Protein 9IIS (pdb70)

Structure (mmCIF, N/CA/C/O backbone):
data_9IIS
#
_entry.id   9IIS
#
_cell.length_a   86.585
_cell.length_b   109.854
_cell.length_c   144.107
_cell.angle_alpha   90.000
_cell.angle_beta   90.000
_cell.angle_gamma   90.000
#
_symmetry.space_group_name_H-M   'I 2 2 2'
#
loop_
_entity.id
_entity.type
_entity.pdbx_description
1 polymer 'Ubiquitin-like protein SMT3,L-fucokinase/L-fucose-1-P guanylyltransferase'
2 non-polymer '4-(2-HYDROXYETHYL)-1-PIPERAZINE ETHANESULFONIC ACID'
3 non-polymer 'ACETATE ION'
4 water water
#
loop_
_atom_site.group_PDB
_atom_site.id
_atom_site.type_symbol
_atom_site.label_atom_id
_atom_site.label_alt_id
_atom_site.label_comp_id
_atom_site.label_asym_id
_atom_site.label_entity_id
_atom_site.label_seq_id
_atom_site.pdbx_PDB_ins_code
_atom_site.Cartn_x
_atom_site.Cartn_y
_atom_site.Cartn_z
_atom_site.occupancy
_atom_site.B_iso_or_equiv
_atom_site.auth_seq_id
_atom_site.auth_comp_id
_atom_site.auth_asym_id
_atom_site.auth_atom_id
_atom_site.pdbx_PDB_model_num
ATOM 1 N N . THR A 1 43 ? 14.71863 -12.10630 14.04545 1.000 101.24821 -78 THR A N 1
ATOM 2 C CA . THR A 1 43 ? 16.12851 -12.35421 13.76641 1.000 109.54556 -78 THR A CA 1
ATOM 3 C C . THR A 1 43 ? 16.99369 -11.20030 14.27007 1.000 104.47480 -78 THR A C 1
ATOM 4 O O . THR A 1 43 ? 16.93410 -10.08664 13.74589 1.000 96.14056 -78 THR A O 1
ATOM 8 N N . HIS A 1 44 ? 17.79451 -11.47284 15.29439 1.000 104.70276 -77 HIS A N 1
ATOM 9 C CA . HIS A 1 44 ? 18.50189 -10.43973 16.03458 1.000 99.48302 -77 HIS A CA 1
ATOM 10 C C . HIS A 1 44 ? 19.98396 -10.45965 15.68348 1.000 90.23423 -77 HIS A C 1
ATOM 11 O O . HIS A 1 44 ? 20.48433 -11.37127 15.01927 1.000 85.75245 -77 HIS A O 1
ATOM 18 N N . ILE A 1 45 ? 20.68672 -9.43214 16.15101 1.000 93.37127 -76 ILE A N 1
ATOM 19 C CA . ILE A 1 45 ? 22.09766 -9.23061 15.84991 1.000 85.32879 -76 ILE A CA 1
ATOM 20 C C . ILE A 1 45 ? 22.77351 -8.66842 17.09324 1.000 86.55476 -76 ILE A C 1
ATOM 21 O O . ILE A 1 45 ? 22.16947 -7.89502 17.84786 1.000 85.44741 -76 ILE A O 1
ATOM 26 N N . ASN A 1 46 ? 24.02473 -9.06973 17.31214 1.000 88.35469 -75 ASN A N 1
ATOM 27 C CA . ASN A 1 46 ? 24.83189 -8.55654 18.40720 1.000 87.42759 -75 ASN A CA 1
ATOM 28 C C . ASN A 1 46 ? 25.78754 -7.50300 17.86534 1.000 90.06729 -75 ASN A C 1
ATOM 29 O O . ASN A 1 46 ? 26.35527 -7.66610 16.78135 1.000 101.39423 -75 ASN A O 1
ATOM 34 N N . LEU A 1 47 ? 25.95943 -6.41991 18.61917 1.000 94.19926 -74 LEU A N 1
ATOM 35 C CA . LEU A 1 47 ? 26.79602 -5.30648 18.18977 1.000 86.09964 -74 LEU A CA 1
ATOM 36 C C . LEU A 1 47 ? 27.69626 -4.85370 19.32601 1.000 92.11297 -74 LEU A C 1
ATOM 37 O O . LEU A 1 47 ? 27.22878 -4.66184 20.45144 1.000 88.61016 -74 LEU A O 1
ATOM 42 N N . LYS A 1 48 ? 28.97916 -4.67605 19.02819 1.000 94.68400 -73 LYS A N 1
ATOM 43 C CA . LYS A 1 48 ? 29.87917 -4.00411 19.95089 1.000 97.55403 -73 LYS A CA 1
ATOM 44 C C . LYS A 1 48 ? 29.74010 -2.49784 19.80600 1.000 101.08319 -73 LYS A C 1
ATOM 45 O O . LYS A 1 48 ? 29.52313 -1.98308 18.70581 1.000 110.48880 -73 LYS A O 1
ATOM 51 N N . VAL A 1 49 ? 29.85345 -1.78966 20.92306 1.000 91.20351 -72 VAL A N 1
ATOM 52 C CA . VAL A 1 49 ? 30.15445 -0.36517 20.90274 1.000 101.30764 -72 VAL A CA 1
ATOM 53 C C . VAL A 1 49 ? 31.40848 -0.13582 21.73526 1.000 104.75265 -72 VAL A C 1
ATOM 54 O O . VAL A 1 49 ? 31.53236 -0.66245 22.85005 1.000 103.92771 -72 VAL A O 1
ATOM 58 N N . SER A 1 50 ? 32.35765 0.59358 21.15604 1.000 102.24143 -71 SER A N 1
ATOM 59 C CA . SER A 1 50 ? 33.64206 0.89878 21.76806 1.000 107.71842 -71 SER A CA 1
ATOM 60 C C . SER A 1 50 ? 33.72846 2.39535 22.02009 1.000 112.29882 -71 SER A C 1
ATOM 61 O 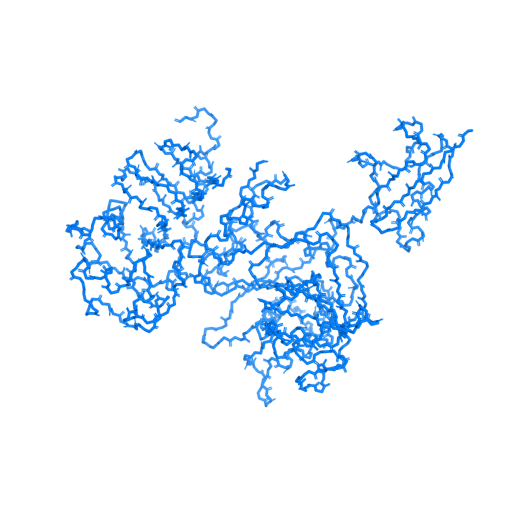O . SER A 1 50 ? 33.41431 3.19618 21.13270 1.000 115.07146 -71 SER A O 1
ATOM 64 N N . ASP A 1 51 ? 34.14581 2.76726 23.22632 1.000 116.05392 -70 ASP A N 1
ATOM 65 C CA . ASP A 1 51 ? 34.47827 4.15128 23.53013 1.000 113.18989 -70 ASP A CA 1
ATOM 66 C C . ASP A 1 51 ? 35.95500 4.45754 23.32848 1.000 111.14448 -70 ASP A C 1
ATOM 67 O O . ASP A 1 51 ? 36.34713 5.62736 23.40127 1.000 112.40808 -70 ASP A O 1
ATOM 72 N N . GLY A 1 52 ? 36.77427 3.43972 23.08339 1.000 105.51458 -69 GLY A N 1
ATOM 73 C CA . GLY A 1 52 ? 38.20135 3.62144 22.92671 1.000 109.06779 -69 GLY A CA 1
ATOM 74 C C . GLY A 1 52 ? 38.96431 2.64491 23.79379 1.000 117.58105 -69 GLY A C 1
ATOM 75 O O . GLY A 1 52 ? 40.07576 2.22779 23.45463 1.000 108.06375 -69 GLY A O 1
ATOM 76 N N . SER A 1 53 ? 38.36809 2.27408 24.92645 1.000 126.37371 -68 SER A N 1
ATOM 77 C CA . SER A 1 53 ? 38.98338 1.35271 25.87219 1.000 134.19435 -68 SER A CA 1
ATOM 78 C C . SER A 1 53 ? 38.29887 -0.00842 25.87665 1.000 130.53609 -68 SER A C 1
ATOM 79 O O . SER A 1 53 ? 38.92831 -1.01890 25.55065 1.000 137.67939 -68 SER A O 1
ATOM 82 N N . SER A 1 54 ? 37.02048 -0.06202 26.23840 1.000 116.82664 -67 SER A N 1
ATOM 83 C CA . SER A 1 54 ? 36.27769 -1.30878 26.33002 1.000 108.38615 -67 SER A CA 1
ATOM 84 C C . SER A 1 54 ? 35.22121 -1.39028 25.23547 1.000 98.92206 -67 SER A C 1
ATOM 85 O O . SER A 1 54 ? 34.83217 -0.38485 24.63510 1.000 96.11550 -67 SER A O 1
ATOM 88 N N . GLU A 1 55 ? 34.76306 -2.61446 24.98389 1.000 86.81568 -66 GLU A N 1
ATOM 89 C CA . GLU A 1 55 ? 33.71108 -2.89509 24.01646 1.000 93.46568 -66 GLU A CA 1
ATOM 90 C C . GLU A 1 55 ? 32.56025 -3.57451 24.74353 1.000 96.53462 -66 GLU A C 1
ATOM 91 O O . GLU A 1 55 ? 32.78026 -4.52166 25.50563 1.000 100.53226 -66 GLU A O 1
ATOM 97 N N . ILE A 1 56 ? 31.33833 -3.09979 24.50902 1.000 97.41098 -65 ILE A N 1
ATOM 98 C CA . ILE A 1 56 ? 30.15984 -3.63261 25.18709 1.000 86.74696 -65 ILE A CA 1
ATOM 99 C C . ILE A 1 56 ? 29.12294 -4.06663 24.15601 1.000 89.67694 -65 ILE A C 1
ATOM 100 O O . ILE A 1 56 ? 28.88370 -3.36641 23.16557 1.000 88.98967 -65 ILE A O 1
ATOM 105 N N . PHE A 1 57 ? 28.52117 -5.23555 24.38964 1.000 84.48422 -64 PHE A N 1
ATOM 106 C CA . PHE A 1 57 ? 27.65855 -5.91433 23.43029 1.000 92.21387 -64 PHE A CA 1
ATOM 107 C C . PHE A 1 57 ? 26.18891 -5.60051 23.68503 1.000 98.84786 -64 PHE A C 1
ATOM 108 O O . PHE A 1 57 ? 25.73299 -5.58091 24.83272 1.000 99.28581 -64 PHE A O 1
ATOM 116 N N . PHE A 1 58 ? 25.45400 -5.36136 22.60077 1.000 90.37099 -63 PHE A N 1
ATOM 117 C CA . PHE A 1 58 ? 24.00791 -5.17944 22.62456 1.000 90.12637 -63 PHE A CA 1
ATOM 118 C C . PHE A 1 58 ? 23.36360 -6.16440 21.66027 1.000 88.99011 -63 PHE A C 1
ATOM 119 O O . PHE A 1 58 ? 23.76535 -6.24497 20.49521 1.000 81.81130 -63 PHE A O 1
ATOM 127 N N . LYS A 1 59 ? 22.37386 -6.91098 22.14222 1.000 93.09167 -62 LYS A N 1
ATOM 128 C CA . LYS A 1 59 ? 21.48431 -7.66913 21.27171 1.000 97.84132 -62 LYS A CA 1
ATOM 129 C C . LYS A 1 59 ? 20.33448 -6.76356 20.84955 1.000 99.58628 -62 LYS A C 1
ATOM 130 O O . LYS A 1 59 ? 19.67181 -6.16907 21.70605 1.000 105.02070 -62 LYS A O 1
ATOM 136 N N . ILE A 1 60 ? 20.08016 -6.67429 19.54022 1.000 98.12480 -61 ILE A N 1
ATOM 137 C CA . ILE A 1 60 ? 18.96523 -5.87288 19.03799 1.000 100.76043 -61 ILE A CA 1
ATOM 138 C C . ILE A 1 60 ? 18.43451 -6.47615 17.74533 1.000 107.09675 -61 ILE A C 1
ATOM 139 O O . ILE A 1 60 ? 19.16101 -7.13322 16.99566 1.000 97.38045 -61 ILE A O 1
ATOM 144 N N . LYS A 1 61 ? 17.14966 -6.23607 17.48884 1.000 109.48037 -60 LYS A N 1
ATOM 145 C CA . LYS A 1 61 ? 16.50775 -6.68432 16.26164 1.000 109.27250 -60 LYS A CA 1
ATOM 146 C C . LYS A 1 61 ? 16.93886 -5.80568 15.09340 1.000 114.13399 -60 LYS A C 1
ATOM 147 O O . LYS A 1 61 ? 17.11344 -4.59264 15.24195 1.000 121.12006 -60 LYS A O 1
ATOM 153 N N . LYS A 1 62 ? 17.11258 -6.42770 13.92397 1.000 112.36432 -59 LYS A N 1
ATOM 154 C CA . LYS A 1 62 ? 17.65902 -5.72774 12.76533 1.000 112.29154 -59 LYS A CA 1
ATOM 155 C C . LYS A 1 62 ? 16.76798 -4.59304 12.27429 1.000 117.74727 -59 LYS A C 1
ATOM 156 O O . LYS A 1 62 ? 17.23533 -3.76061 11.48878 1.000 117.46058 -59 LYS A O 1
ATOM 162 N N . THR A 1 63 ? 15.50942 -4.53474 12.70829 1.000 123.25981 -58 THR A N 1
ATOM 163 C CA . THR A 1 63 ? 14.59674 -3.47032 12.31244 1.000 128.30968 -58 THR A CA 1
ATOM 164 C C . THR A 1 63 ? 14.24729 -2.54807 13.47309 1.000 131.28387 -58 THR A C 1
ATOM 165 O O . THR A 1 63 ? 13.33415 -1.72483 13.34767 1.000 138.45605 -58 THR A O 1
ATOM 169 N N . THR A 1 64 ? 14.94891 -2.66881 14.59902 1.000 124.42477 -57 THR A N 1
ATOM 170 C CA . THR A 1 64 ? 14.75861 -1.78136 15.74093 1.000 123.29414 -57 THR A CA 1
ATOM 171 C C . THR A 1 64 ? 15.65427 -0.55736 15.59322 1.000 124.30285 -57 THR A C 1
ATOM 172 O O . THR A 1 64 ? 16.84404 -0.70478 15.29159 1.000 123.68408 -57 THR A O 1
ATOM 176 N N . PRO A 1 65 ? 15.12794 0.65218 15.78050 1.000 121.14175 -56 PRO A N 1
ATOM 177 C CA . PRO A 1 65 ? 15.98849 1.83926 15.75273 1.000 122.01331 -56 PRO A CA 1
ATOM 178 C C . PRO A 1 65 ? 17.08358 1.76414 16.80544 1.000 119.32383 -56 PRO A C 1
ATOM 179 O O . PRO A 1 65 ? 16.89215 1.23030 17.90027 1.000 124.10961 -56 PRO A O 1
ATOM 183 N N . LEU A 1 66 ? 18.24874 2.31049 16.45769 1.000 110.26045 -55 LEU A N 1
ATOM 184 C CA . LEU A 1 66 ? 19.38426 2.30344 17.37152 1.000 109.02612 -55 LEU A CA 1
ATOM 185 C C . LEU A 1 66 ? 19.20318 3.25985 18.54082 1.000 111.24519 -55 LEU A C 1
ATOM 186 O O . LEU A 1 66 ? 20.08082 3.31366 19.40970 1.000 115.71192 -55 LEU A O 1
ATOM 191 N N . ARG A 1 67 ? 18.10244 4.01681 18.56580 1.000 108.85236 -54 ARG A N 1
ATOM 192 C CA . ARG A 1 67 ? 17.84281 4.95628 19.65226 1.000 115.52836 -54 ARG A CA 1
ATOM 193 C C . ARG A 1 67 ? 17.94579 4.27265 21.01079 1.000 109.31192 -54 ARG A C 1
ATOM 194 O O . ARG A 1 67 ? 18.56292 4.80177 21.94159 1.000 106.64399 -54 ARG A O 1
ATOM 202 N N . ARG A 1 68 ? 17.33890 3.09018 21.13893 1.000 103.59826 -53 ARG A N 1
ATOM 203 C CA . ARG A 1 68 ? 17.42316 2.33308 22.38414 1.000 104.31674 -53 ARG A CA 1
ATOM 204 C C . ARG A 1 68 ? 18.87101 2.01027 22.73643 1.000 114.36880 -53 ARG A C 1
ATOM 205 O O . ARG A 1 68 ? 19.29983 2.19485 23.88141 1.000 119.28466 -53 ARG A O 1
ATOM 213 N N . LEU A 1 69 ? 19.64033 1.52660 21.75722 1.000 110.72102 -52 LEU A N 1
ATOM 214 C CA . LEU A 1 69 ? 21.02316 1.12987 22.01105 1.000 108.93345 -52 LEU A CA 1
ATOM 215 C C . LEU A 1 69 ? 21.86099 2.32338 22.45104 1.000 107.14841 -52 LEU A C 1
ATOM 216 O O . LEU A 1 69 ? 22.61284 2.24611 23.43107 1.000 109.94716 -52 LEU A O 1
ATOM 221 N N . MET A 1 70 ? 21.76268 3.43053 21.71421 1.000 111.64291 -51 MET A N 1
ATOM 222 C CA . MET A 1 70 ? 22.53934 4.61911 22.04514 1.000 116.67950 -51 MET A CA 1
ATOM 223 C C . MET A 1 70 ? 22.13437 5.18128 23.40274 1.000 120.17296 -51 MET A C 1
ATOM 224 O O . MET A 1 70 ? 22.99210 5.60025 24.19057 1.000 120.84864 -51 MET A O 1
ATOM 229 N N . GLU A 1 71 ? 20.82935 5.19830 23.69286 1.000 120.75615 -50 GLU A N 1
ATOM 230 C CA . GLU A 1 71 ? 20.36108 5.63872 25.00320 1.000 121.33484 -50 GLU A CA 1
ATOM 231 C C . GLU A 1 71 ? 20.93945 4.76728 26.11183 1.000 106.65582 -50 GLU A C 1
ATOM 232 O O . GLU A 1 71 ? 21.37711 5.27786 27.15044 1.000 103.29481 -50 GLU A O 1
ATOM 238 N N . ALA A 1 72 ? 20.96314 3.44759 25.90399 1.000 95.30357 -49 ALA A N 1
ATOM 239 C CA . ALA A 1 72 ? 21.46798 2.55200 26.93835 1.000 98.50297 -49 ALA A CA 1
ATOM 240 C C . ALA A 1 72 ? 22.96599 2.73667 27.14099 1.000 105.70030 -49 ALA A C 1
ATOM 241 O O . ALA A 1 72 ? 23.45456 2.69916 28.27718 1.000 106.52249 -49 ALA A O 1
ATOM 243 N N . PHE A 1 73 ? 23.71146 2.94227 26.05221 1.000 111.67734 -48 PHE A N 1
ATOM 244 C CA . PHE A 1 73 ? 25.14883 3.15339 26.18825 1.000 118.10972 -48 PHE A CA 1
ATOM 245 C C . PHE A 1 73 ? 25.44614 4.47041 26.89042 1.000 118.46540 -48 PHE A C 1
ATOM 246 O O . PHE A 1 73 ? 26.36741 4.54788 27.71200 1.000 123.18978 -48 PHE A O 1
ATOM 254 N N . ALA A 1 74 ? 24.68600 5.52028 26.56864 1.000 118.87034 -47 ALA A N 1
ATOM 255 C CA . ALA A 1 74 ? 24.82656 6.78180 27.28703 1.000 109.85171 -47 ALA A CA 1
ATOM 256 C C . ALA A 1 74 ? 24.52466 6.60971 28.76970 1.000 110.70412 -47 ALA A C 1
ATOM 257 O O . ALA A 1 74 ? 25.26031 7.11792 29.62399 1.000 111.58380 -47 ALA A O 1
ATOM 259 N N . LYS A 1 75 ? 23.44741 5.88940 29.09305 1.000 122.04376 -46 LYS A N 1
ATOM 260 C CA . LYS A 1 75 ? 23.10581 5.64269 30.49038 1.000 128.56979 -46 LYS A CA 1
ATOM 261 C C . LYS A 1 75 ? 24.22602 4.89831 31.20665 1.000 124.54271 -46 LYS A C 1
ATOM 262 O O . LYS A 1 75 ? 24.54730 5.20449 32.36131 1.000 123.06379 -46 LYS A O 1
ATOM 268 N N . ARG A 1 76 ? 24.83497 3.91932 30.53214 1.000 124.04604 -45 ARG A N 1
ATOM 269 C CA . ARG A 1 76 ? 25.90210 3.13692 31.14886 1.000 129.02517 -45 ARG A CA 1
ATOM 270 C C . ARG A 1 76 ? 27.09753 4.00915 31.51602 1.000 127.67614 -45 ARG A C 1
ATOM 271 O O . ARG A 1 76 ? 27.72136 3.80838 32.56494 1.000 123.12926 -45 ARG A O 1
ATOM 279 N N . GLN A 1 77 ? 27.42730 4.98860 30.67275 1.000 127.20740 -44 GLN A N 1
ATOM 280 C CA . GLN A 1 77 ? 28.58402 5.85064 30.88321 1.000 129.33030 -44 GLN A CA 1
ATOM 281 C C . GLN A 1 77 ? 28.21145 7.17467 31.54415 1.000 142.51478 -44 GLN A C 1
ATOM 282 O O . GLN A 1 77 ? 28.87303 8.19244 31.31201 1.000 141.88244 -44 GLN A O 1
ATOM 288 N N . GLY A 1 78 ? 27.15817 7.18115 32.36015 1.000 147.64927 -43 GLY A N 1
ATOM 289 C CA . GLY A 1 78 ? 26.78108 8.34521 33.14176 1.000 145.09505 -43 GLY A CA 1
ATOM 290 C C . GLY A 1 78 ? 26.25532 9.52994 32.35449 1.000 146.99389 -43 GLY A C 1
ATOM 291 O O . GLY A 1 78 ? 25.37464 10.25037 32.83404 1.000 148.45633 -43 GLY A O 1
ATOM 292 N N . LYS A 1 79 ? 26.77804 9.74715 31.15055 1.000 148.37590 -42 LYS A N 1
ATOM 293 C CA . LYS A 1 79 ? 26.36212 10.87168 30.32236 1.000 151.63155 -42 LYS A CA 1
ATOM 294 C C . LYS A 1 79 ? 25.00054 10.57129 29.69785 1.000 155.30118 -42 LYS A C 1
ATOM 295 O O . LYS A 1 79 ? 24.29394 9.64549 30.10445 1.000 158.85800 -42 LYS A O 1
ATOM 301 N N . GLU A 1 80 ? 24.60993 11.35982 28.69897 1.000 158.44237 -41 GLU A N 1
ATOM 302 C CA . GLU A 1 80 ? 23.36798 11.12948 27.97806 1.000 165.60397 -41 GLU A CA 1
ATOM 303 C C . GLU A 1 80 ? 23.62074 11.23249 26.47955 1.000 160.67046 -41 GLU A C 1
ATOM 304 O O . GLU A 1 80 ? 24.64094 11.76442 26.03501 1.000 160.07515 -41 GLU A O 1
ATOM 310 N N . MET A 1 81 ? 22.66906 10.69870 25.70574 1.000 156.17254 -40 MET A N 1
ATOM 311 C CA . MET A 1 81 ? 22.90047 10.43544 24.28666 1.000 151.13764 -40 MET A CA 1
ATOM 312 C C . MET A 1 81 ? 23.23696 11.70185 23.51020 1.000 148.74491 -40 MET A C 1
ATOM 313 O O . MET A 1 81 ? 23.93923 11.63673 22.49382 1.000 148.99822 -40 MET A O 1
ATOM 318 N N . ASP A 1 82 ? 22.74279 12.85652 23.96253 1.000 145.11243 -39 ASP A N 1
ATOM 319 C CA . ASP A 1 82 ? 23.05093 14.10819 23.27959 1.000 146.02603 -39 ASP A CA 1
ATOM 320 C C . ASP A 1 82 ? 24.54394 14.40716 23.29647 1.000 148.09927 -39 ASP A C 1
ATOM 321 O O . ASP A 1 82 ? 25.05632 15.05675 22.37809 1.000 139.98262 -39 ASP A O 1
ATOM 326 N N . SER A 1 83 ? 25.25518 13.94276 24.32040 1.000 157.80158 -38 SER A N 1
ATOM 327 C CA . SER A 1 83 ? 26.66428 14.25757 24.50598 1.000 163.75893 -38 SER A CA 1
ATOM 328 C C . SER A 1 83 ? 27.59405 13.27823 23.79776 1.000 155.76712 -38 SER A C 1
ATOM 329 O O . SER A 1 83 ? 28.81109 13.34689 24.00041 1.000 158.95442 -38 SER A O 1
ATOM 332 N N . LEU A 1 84 ? 27.06134 12.37602 22.97376 1.000 141.57729 -37 LEU A N 1
ATOM 333 C CA . LEU A 1 84 ? 27.88040 11.37574 22.30613 1.000 132.84625 -37 LEU A CA 1
ATOM 334 C C . LEU A 1 84 ? 27.62952 11.37068 20.80481 1.000 135.96334 -37 LEU A C 1
ATOM 335 O O . LEU A 1 84 ? 26.56700 11.77396 20.32409 1.000 135.30939 -37 LEU A O 1
ATOM 340 N N . ARG A 1 85 ? 28.64347 10.90784 20.07818 1.000 144.66223 -36 ARG A N 1
ATOM 341 C CA . ARG A 1 85 ? 28.65467 10.79948 18.62398 1.000 149.27527 -36 ARG A CA 1
ATOM 342 C C . ARG A 1 85 ? 28.93759 9.34409 18.27664 1.000 139.80237 -36 ARG A C 1
ATOM 343 O O . ARG A 1 85 ? 30.03258 8.83805 18.55201 1.000 137.56819 -36 ARG A O 1
ATOM 351 N N . PHE A 1 86 ? 27.95823 8.67481 17.67679 1.000 131.89379 -35 PHE A N 1
ATOM 352 C CA . PHE A 1 86 ? 28.07510 7.27014 17.30991 1.000 121.69091 -35 PHE A CA 1
ATOM 353 C C . PHE A 1 86 ? 28.40001 7.17326 15.82414 1.000 118.26013 -35 PHE A C 1
ATOM 354 O O . PHE A 1 86 ? 27.63856 7.66576 14.98395 1.000 117.55175 -35 PHE A O 1
ATOM 362 N N . LEU A 1 87 ? 29.53210 6.55091 15.50670 1.000 115.16763 -34 LEU A N 1
ATOM 363 C CA . LEU A 1 87 ? 29.98961 6.37905 14.13785 1.000 114.10821 -34 LEU A CA 1
ATOM 364 C C . LEU A 1 87 ? 30.03381 4.89756 13.79120 1.000 117.24021 -34 LEU A C 1
ATOM 365 O O . LEU A 1 87 ? 30.38271 4.06114 14.63281 1.000 110.61039 -34 LEU A O 1
ATOM 370 N N . TYR A 1 88 ? 29.67802 4.58208 12.54715 1.000 127.46666 -33 TYR A N 1
ATOM 371 C CA . TYR A 1 88 ? 29.79561 3.23206 12.00733 1.000 131.65984 -33 TYR A CA 1
ATOM 372 C C . TYR A 1 88 ? 30.34883 3.33703 10.59641 1.000 139.65353 -33 TYR A C 1
ATOM 373 O O . TYR A 1 88 ? 29.75645 4.01644 9.75293 1.000 143.28246 -33 TYR A O 1
ATOM 382 N N . ASP A 1 89 ? 31.48873 2.68981 10.35086 1.000 144.94716 -32 ASP A N 1
ATOM 383 C CA . ASP A 1 89 ? 32.22056 2.69671 9.08567 1.000 151.63573 -32 ASP A CA 1
ATOM 384 C C . ASP A 1 89 ? 32.86049 4.04773 8.78620 1.000 146.62148 -32 ASP A C 1
ATOM 385 O O . ASP A 1 89 ? 33.53036 4.18441 7.75523 1.000 153.47271 -32 ASP A O 1
ATOM 390 N N . GLY A 1 90 ? 32.68272 5.04643 9.64567 1.000 136.21166 -31 GLY A N 1
ATOM 391 C CA . GLY A 1 90 ? 33.21119 6.38080 9.42531 1.000 126.39983 -31 GLY A CA 1
ATOM 392 C C . GLY A 1 90 ? 32.16613 7.46873 9.30383 1.000 131.70457 -31 GLY A C 1
ATOM 393 O O . GLY A 1 90 ? 32.52423 8.65474 9.35938 1.000 130.60028 -31 GLY A O 1
ATOM 394 N N . ILE A 1 91 ? 30.88951 7.12725 9.14263 1.000 141.04190 -30 ILE A N 1
ATOM 395 C CA . ILE A 1 91 ? 29.81856 8.10589 8.98467 1.000 149.34602 -30 ILE A CA 1
ATOM 396 C C . ILE A 1 91 ? 29.07018 8.22809 10.30463 1.000 150.91755 -30 ILE A C 1
ATOM 397 O O . ILE A 1 91 ? 28.88516 7.23650 11.02261 1.000 146.99434 -30 ILE A O 1
ATOM 402 N N . ARG A 1 92 ? 28.65584 9.44752 10.64115 1.000 157.98484 -29 ARG A N 1
ATOM 403 C CA . ARG A 1 92 ? 27.83910 9.65736 11.82765 1.000 162.65767 -29 ARG A CA 1
ATOM 404 C C . ARG A 1 92 ? 26.41456 9.19757 11.55329 1.000 158.57331 -29 ARG A C 1
ATOM 405 O O . ARG A 1 92 ? 25.79434 9.61779 10.57131 1.000 162.96288 -29 ARG A O 1
ATOM 413 N N . ILE A 1 93 ? 25.89864 8.33795 12.42117 1.000 148.07452 -28 ILE A N 1
ATOM 414 C CA . ILE A 1 93 ? 24.57883 7.75064 12.24155 1.000 141.92742 -28 ILE A CA 1
ATOM 415 C C . ILE A 1 93 ? 23.58590 8.47046 13.13910 1.000 145.00052 -28 ILE A C 1
ATOM 416 O O . ILE A 1 93 ? 23.93571 8.99787 14.20158 1.000 145.93851 -28 ILE A O 1
ATOM 421 N N . GLN A 1 94 ? 22.32816 8.49415 12.70233 1.000 150.72277 -27 GLN A N 1
ATOM 422 C CA . GLN A 1 94 ? 21.24669 9.07899 13.48398 1.000 155.39054 -27 GLN A CA 1
ATOM 423 C C . GLN A 1 94 ? 20.87333 8.16694 14.64485 1.000 151.77370 -27 GLN A C 1
ATOM 424 O O . GLN A 1 94 ? 21.66278 7.30704 15.04861 1.000 157.98317 -27 GLN A O 1
ATOM 430 N N . ALA A 1 95 ? 19.66818 8.34156 15.18540 1.000 145.56034 -26 ALA A N 1
ATOM 431 C CA . ALA A 1 95 ? 19.15257 7.45089 16.21198 1.000 140.52325 -26 ALA A CA 1
ATOM 432 C C . ALA A 1 95 ? 17.92256 6.67176 15.77945 1.000 141.74278 -26 ALA A C 1
ATOM 433 O O . ALA A 1 95 ? 17.60790 5.65517 16.40776 1.000 131.87897 -26 ALA A O 1
ATOM 435 N N . ASP A 1 96 ? 17.22814 7.10722 14.73172 1.000 147.01937 -25 ASP A N 1
ATOM 436 C CA . ASP A 1 96 ? 16.05371 6.41526 14.22410 1.000 150.97260 -25 ASP A CA 1
ATOM 437 C C . ASP A 1 96 ? 16.38806 5.45179 13.09329 1.000 146.74077 -25 ASP A C 1
ATOM 438 O O . ASP A 1 96 ? 15.47800 4.98988 12.39743 1.000 150.75212 -25 ASP A O 1
ATOM 443 N N . GLN A 1 97 ? 17.66589 5.14175 12.89506 1.000 140.60534 -24 GLN A N 1
ATOM 444 C CA . GLN A 1 97 ? 18.08108 4.18787 11.87866 1.000 132.70907 -24 GLN A CA 1
ATOM 445 C C . GLN A 1 97 ? 18.18779 2.79564 12.48507 1.000 128.21421 -24 GLN A C 1
ATOM 446 O O . GLN A 1 97 ? 18.63069 2.63171 13.62563 1.000 122.53196 -24 GLN A O 1
ATOM 452 N N . THR A 1 98 ? 17.77650 1.79708 11.71337 1.000 127.24263 -23 THR A N 1
ATOM 453 C CA . THR A 1 98 ? 17.77228 0.39190 12.07904 1.000 126.95256 -23 THR A CA 1
ATOM 454 C C . THR A 1 98 ? 18.94946 -0.33535 11.43752 1.000 130.99103 -23 THR A C 1
ATOM 455 O O . THR A 1 98 ? 19.39846 0.03876 10.35003 1.000 128.32725 -23 THR A O 1
ATOM 459 N N . PRO A 1 99 ? 19.47098 -1.36939 12.10575 1.000 129.31443 -22 PRO A N 1
ATOM 460 C CA . PRO A 1 99 ? 20.63001 -2.09932 11.56171 1.000 124.75806 -22 PRO A CA 1
ATOM 461 C C . PRO A 1 99 ? 20.45520 -2.58623 10.13488 1.000 125.70214 -22 PRO A C 1
ATOM 462 O O . PRO A 1 99 ? 21.43942 -2.64183 9.38576 1.000 121.27072 -22 PRO A O 1
ATOM 466 N N . GLU A 1 100 ? 19.23521 -2.94799 9.73366 1.000 124.76337 -21 GLU A N 1
ATOM 467 C CA . GLU A 1 100 ? 19.01408 -3.38206 8.35951 1.000 123.39472 -21 GLU A CA 1
ATOM 468 C C . GLU A 1 100 ? 19.22255 -2.24343 7.36862 1.000 124.25092 -21 GLU A C 1
ATOM 469 O O . GLU A 1 100 ? 19.55841 -2.49253 6.20519 1.000 123.31899 -21 GLU A O 1
ATOM 475 N N . ASP A 1 101 ? 19.03587 -0.99496 7.80721 1.000 126.06148 -20 ASP A N 1
ATOM 476 C CA . ASP A 1 101 ? 19.20229 0.14049 6.90488 1.000 129.51663 -20 ASP A CA 1
ATOM 477 C C . ASP A 1 101 ? 20.65510 0.30888 6.47669 1.000 139.75695 -20 ASP A C 1
ATOM 478 O O . ASP A 1 101 ? 20.93382 0.54549 5.29515 1.000 135.85740 -20 ASP A O 1
ATOM 483 N N . LEU A 1 102 ? 21.59514 0.19030 7.41601 1.000 150.99818 -19 LEU A N 1
ATOM 484 C CA . LEU A 1 102 ? 23.00303 0.43868 7.13581 1.000 158.60359 -19 LEU A CA 1
ATOM 485 C C . LEU A 1 102 ? 23.80959 -0.84970 7.00239 1.000 153.64948 -19 LEU A C 1
ATOM 486 O O . LEU A 1 102 ? 25.03951 -0.81791 7.12143 1.000 150.92346 -19 LEU A O 1
ATOM 491 N N . ASP A 1 103 ? 23.13766 -1.97443 6.74614 1.000 152.69130 -18 ASP A N 1
ATOM 492 C CA . ASP A 1 103 ? 23.78343 -3.21254 6.30273 1.000 152.10292 -18 ASP A CA 1
ATOM 493 C C . ASP A 1 103 ? 24.89968 -3.65938 7.24447 1.000 143.00739 -18 ASP A C 1
ATOM 494 O O . ASP A 1 103 ? 25.97819 -4.06768 6.80846 1.000 140.74827 -18 ASP A O 1
ATOM 499 N N . MET A 1 104 ? 24.64983 -3.58593 8.54771 1.000 133.82911 -17 MET A N 1
ATOM 500 C CA . MET A 1 104 ? 25.62148 -4.08021 9.51038 1.000 125.64444 -17 MET A CA 1
ATOM 501 C C . MET A 1 104 ? 25.24757 -5.48672 9.96273 1.000 119.82622 -17 MET A C 1
ATOM 502 O O . MET A 1 104 ? 24.07743 -5.87864 9.95182 1.000 113.90264 -17 MET A O 1
ATOM 507 N N . GLU A 1 105 ? 26.26566 -6.24238 10.35766 1.000 112.22887 -16 GLU A N 1
ATOM 508 C CA . GLU A 1 105 ? 26.15783 -7.66653 10.62364 1.000 105.83904 -16 GLU A CA 1
ATOM 509 C C . GLU A 1 105 ? 26.62050 -7.97821 12.03983 1.000 98.54581 -16 GLU A C 1
ATOM 510 O O . GLU A 1 105 ? 27.10216 -7.10995 12.77218 1.000 99.56221 -16 GLU A O 1
ATOM 516 N N . ASP A 1 106 ? 26.44798 -9.24288 12.41555 1.000 93.06061 -15 ASP A N 1
ATOM 517 C CA . ASP A 1 106 ? 26.71722 -9.67776 13.77840 1.000 93.54206 -15 ASP A CA 1
ATOM 518 C C . ASP A 1 106 ? 28.15377 -9.36488 14.18401 1.000 89.14678 -15 ASP A C 1
ATOM 519 O O . ASP A 1 106 ? 29.07934 -9.43555 13.37035 1.000 88.56146 -15 ASP A O 1
ATOM 524 N N . ASN A 1 107 ? 28.32606 -9.00629 15.45695 1.000 89.87495 -14 ASN A N 1
ATOM 525 C CA . ASN A 1 107 ? 29.61903 -8.68009 16.05731 1.000 82.06383 -14 ASN A CA 1
ATOM 526 C C . ASN A 1 107 ? 30.28633 -7.46522 15.41885 1.000 87.69056 -14 ASN A C 1
ATOM 527 O O . ASN A 1 107 ? 31.50752 -7.30924 15.51392 1.000 92.79500 -14 ASN A O 1
ATOM 532 N N . ASP A 1 108 ? 29.52384 -6.59058 14.76883 1.000 96.32331 -13 ASP A N 1
ATOM 533 C CA . ASP A 1 108 ? 30.11154 -5.34152 14.31156 1.000 98.20273 -13 ASP A CA 1
ATOM 534 C C . ASP A 1 108 ? 30.30168 -4.38694 15.48713 1.000 101.18437 -13 ASP A C 1
ATOM 535 O O . ASP A 1 108 ? 29.69904 -4.54166 16.55304 1.000 99.23902 -13 ASP A O 1
ATOM 540 N N . ILE A 1 109 ? 31.15651 -3.38814 15.28036 1.000 100.12912 -12 ILE A N 1
ATOM 541 C CA . ILE A 1 109 ? 31.54152 -2.44854 16.32570 1.000 101.85241 -12 ILE A CA 1
ATOM 542 C C . ILE A 1 109 ? 31.24415 -1.03079 15.85154 1.000 108.32294 -12 ILE A C 1
ATOM 543 O O . ILE A 1 109 ? 31.64040 -0.64312 14.74538 1.000 111.58628 -12 ILE A O 1
ATOM 548 N N . ILE A 1 110 ? 30.54082 -0.26457 16.68654 1.000 105.58949 -11 ILE A N 1
ATOM 549 C CA . ILE A 1 110 ? 30.31559 1.16084 16.46979 1.000 111.12238 -11 ILE A CA 1
ATOM 550 C C . ILE A 1 110 ? 31.14208 1.93893 17.48573 1.000 118.57237 -11 ILE A C 1
ATOM 551 O O . ILE A 1 110 ? 31.27697 1.52279 18.64271 1.000 112.25471 -11 ILE A O 1
ATOM 556 N N . GLU A 1 111 ? 31.70408 3.06336 17.04913 1.000 125.97829 -10 GLU A N 1
ATOM 557 C CA . GLU A 1 111 ? 32.60025 3.86559 17.87377 1.000 120.26589 -10 GLU A CA 1
ATOM 558 C C . GLU A 1 111 ? 31.86718 5.08006 18.43223 1.000 117.30586 -10 GLU A C 1
ATOM 559 O O . GLU A 1 111 ? 31.24363 5.83481 17.68119 1.000 120.93448 -10 GLU A O 1
ATOM 565 N N . ALA A 1 112 ? 31.95449 5.27429 19.74557 1.000 112.13915 -9 ALA A N 1
ATOM 566 C CA . ALA A 1 112 ? 31.26837 6.36986 20.42928 1.000 114.96511 -9 ALA A CA 1
ATOM 567 C C . ALA A 1 112 ? 32.30025 7.38266 20.91807 1.000 125.50419 -9 ALA A C 1
ATOM 568 O O . ALA A 1 112 ? 32.94856 7.17595 21.94785 1.000 121.98360 -9 ALA A O 1
ATOM 570 N N . HIS A 1 113 ? 32.44716 8.47490 20.17279 1.000 128.68463 -8 HIS A N 1
ATOM 571 C CA . HIS A 1 113 ? 33.29578 9.59003 20.57023 1.000 129.61550 -8 HIS A CA 1
ATOM 572 C C . HIS A 1 113 ? 32.48625 10.64113 21.31934 1.000 138.12070 -8 HIS A C 1
ATOM 573 O O . HIS A 1 113 ? 31.29016 10.80772 21.08464 1.000 135.60473 -8 HIS A O 1
ATOM 580 N N . ARG A 1 114 ? 33.14413 11.34819 22.23440 1.000 147.17792 -7 ARG A N 1
ATOM 581 C CA . ARG A 1 114 ? 32.48457 12.48301 22.86158 1.000 156.79957 -7 ARG A CA 1
ATOM 582 C C . ARG A 1 114 ? 32.33915 13.62300 21.85221 1.000 160.81696 -7 ARG A C 1
ATOM 583 O O . ARG A 1 114 ? 32.94401 13.62029 20.77579 1.000 161.84273 -7 ARG A O 1
ATOM 591 N N . GLU A 1 115 ? 31.51949 14.61280 22.20864 1.000 166.55399 -6 GLU A N 1
ATOM 592 C CA . GLU A 1 115 ? 31.25166 15.72929 21.30150 1.000 176.23316 -6 GLU A CA 1
ATOM 593 C C . GLU A 1 115 ? 31.00637 16.98096 22.13809 1.000 196.16843 -6 GLU A C 1
ATOM 594 O O . GLU A 1 115 ? 29.92060 17.15330 22.70057 1.000 194.37099 -6 GLU A O 1
ATOM 600 N N . GLN A 1 116 ? 32.01521 17.84177 22.21337 1.000 215.22760 -5 GLN A N 1
ATOM 601 C CA . GLN A 1 116 ? 31.91652 19.12772 22.89233 1.000 235.50958 -5 GLN A CA 1
ATOM 602 C C . GLN A 1 116 ? 32.33953 20.24475 21.94787 1.000 242.64468 -5 GLN A C 1
ATOM 603 O O . GLN A 1 116 ? 33.13562 21.11968 22.29323 1.000 245.69769 -5 GLN A O 1
ATOM 609 N N . ILE A 1 117 ? 31.79739 20.21585 20.72744 1.000 245.79724 -4 ILE A N 1
ATOM 610 C CA . ILE A 1 117 ? 32.24087 21.12784 19.67523 1.000 249.41783 -4 ILE A CA 1
ATOM 611 C C . ILE A 1 117 ? 31.84156 22.56111 20.00698 1.000 259.11425 -4 ILE A C 1
ATOM 612 O O . ILE A 1 117 ? 32.69534 23.44460 20.14386 1.000 259.56826 -4 ILE A O 1
ATOM 617 N N . GLY A 1 118 ? 30.54249 22.81374 20.13582 1.000 265.99716 -3 GLY A N 1
ATOM 618 C CA . GLY A 1 118 ? 30.03813 24.13249 20.45250 1.000 273.05917 -3 GLY A CA 1
ATOM 619 C C . GLY A 1 118 ? 29.80534 24.32972 21.93530 1.000 277.70329 -3 GLY A C 1
ATOM 620 O O . GLY A 1 118 ? 30.31003 23.58594 22.78024 1.000 277.72802 -3 GLY A O 1
ATOM 621 N N . GLY A 1 119 ? 29.02433 25.35515 22.25103 1.000 212.90056 -2 GLY A N 1
ATOM 622 C CA . GLY A 1 119 ? 28.67080 25.63030 23.62700 1.000 214.77297 -2 GLY A CA 1
ATOM 623 C C . GLY A 1 119 ? 29.64268 26.57661 24.30529 1.000 210.64515 -2 GLY A C 1
ATOM 624 O O . GLY A 1 119 ? 30.34320 27.37760 23.67677 1.000 209.62191 -2 GLY A O 1
ATOM 625 N N . GLU A 1 120 ? 29.65959 26.48076 25.63586 1.000 206.32916 -1 GLU A N 1
ATOM 626 C CA . GLU A 1 120 ? 30.49322 27.31054 26.49844 1.000 197.26824 -1 GLU A CA 1
ATOM 627 C C . GLU A 1 120 ? 31.95139 27.31211 26.05498 1.000 169.70594 -1 GLU A C 1
ATOM 628 O O . GLU A 1 120 ? 32.66588 26.32427 26.25358 1.000 164.07132 -1 GLU A O 1
ATOM 634 N N . PHE A 1 121 ? 32.40450 28.41262 25.46153 1.000 149.86817 0 PHE A N 1
ATOM 635 C CA . PHE A 1 121 ? 33.75638 28.48832 24.92861 1.000 139.69230 0 PHE A CA 1
ATOM 636 C C . PHE A 1 121 ? 34.72385 29.05017 25.95783 1.000 117.29845 0 PHE A C 1
ATOM 637 O O . PHE A 1 121 ? 34.41482 30.00779 26.67340 1.000 106.78258 0 PHE A O 1
ATOM 645 N N . MET A 1 122 ? 35.90055 28.43660 26.01748 1.000 102.39068 1 MET A N 1
ATOM 646 C CA . MET A 1 122 ? 36.92715 28.81204 26.97286 1.000 81.56487 1 MET A CA 1
ATOM 647 C C . MET A 1 122 ? 37.69559 30.02868 26.48005 1.000 74.65371 1 MET A C 1
ATOM 648 O O . MET A 1 122 ? 37.90908 30.20132 25.27634 1.000 73.87443 1 MET A O 1
ATOM 653 N N . GLN A 1 123 ? 38.09047 30.88518 27.41766 1.000 73.33251 2 GLN A N 1
ATOM 654 C CA . GLN A 1 123 ? 38.95249 32.01255 27.09786 1.000 77.67859 2 GLN A CA 1
ATOM 655 C C . GLN A 1 123 ? 40.38783 31.53982 26.89709 1.000 77.41948 2 GLN A C 1
ATOM 656 O O . GLN A 1 123 ? 40.87825 30.66898 27.62418 1.000 70.07277 2 GLN A O 1
ATOM 662 N N . LYS A 1 124 ? 41.06369 32.13268 25.91664 1.000 64.20160 3 LYS A N 1
ATOM 663 C CA . LYS A 1 124 ? 42.46587 31.84442 25.64175 1.000 69.78797 3 LYS A CA 1
ATOM 664 C C . LYS A 1 124 ? 43.32486 32.98464 26.17491 1.000 64.03394 3 LYS A C 1
ATOM 665 O O . LYS A 1 124 ? 43.14341 34.14208 25.77968 1.000 59.15862 3 LYS A O 1
ATOM 671 N N . LEU A 1 125 ? 44.25434 32.65412 27.06810 1.000 56.69478 4 LEU A N 1
ATOM 672 C CA . LEU A 1 125 ? 45.20321 33.60528 27.63198 1.000 63.07540 4 LEU A CA 1
ATOM 673 C C . LEU A 1 125 ? 46.57883 33.28704 27.06407 1.000 63.54846 4 LEU A C 1
ATOM 674 O O . LEU A 1 125 ? 47.05898 32.15719 27.20108 1.000 61.11868 4 LEU A O 1
ATOM 679 N N . LEU A 1 126 ? 47.20879 34.27685 26.43802 1.000 58.34315 5 LEU A N 1
ATOM 680 C CA . LEU A 1 126 ? 48.48076 34.08850 25.75291 1.000 60.14469 5 LEU A CA 1
ATOM 681 C C . LEU A 1 126 ? 49.55668 34.94263 26.40540 1.000 59.22092 5 LEU A C 1
ATOM 682 O O . LEU A 1 126 ? 49.34541 36.13511 26.65109 1.000 54.82659 5 LEU A O 1
ATOM 687 N N . SER A 1 127 ? 50.70575 34.33378 26.68406 1.000 59.33699 6 SER A N 1
ATOM 688 C CA . SER A 1 127 ? 51.92864 35.08341 26.94778 1.000 65.05174 6 SER A CA 1
ATOM 689 C C . SER A 1 127 ? 52.69262 35.19207 25.63231 1.000 61.35316 6 SER A C 1
ATOM 690 O O . SER A 1 127 ? 53.18401 34.18856 25.10712 1.000 59.96656 6 SER A O 1
ATOM 693 N N . LEU A 1 128 ? 52.76938 36.40303 25.09406 1.000 60.98217 7 LEU A N 1
ATOM 694 C CA . LEU A 1 128 ? 53.29602 36.69537 23.77188 1.000 67.06740 7 LEU A CA 1
ATOM 695 C C . LEU A 1 128 ? 54.41644 37.72210 23.86042 1.000 73.87932 7 LEU A C 1
ATOM 696 O O . LEU A 1 128 ? 54.55868 38.40716 24.88003 1.000 70.83791 7 LEU A O 1
ATOM 701 N N . PRO A 1 129 ? 55.24590 37.84454 22.82155 1.000 67.29985 8 PRO A N 1
ATOM 702 C CA . PRO A 1 129 ? 56.17961 38.97655 22.77627 1.000 70.93652 8 PRO A CA 1
ATOM 703 C C . PRO A 1 129 ? 55.41278 40.29208 22.78631 1.000 75.90581 8 PRO A C 1
ATOM 704 O O . PRO A 1 129 ? 54.34901 40.41452 22.17503 1.000 76.54667 8 PRO A O 1
ATOM 708 N N . SER A 1 130 ? 55.95721 41.27718 23.50788 1.000 79.74090 9 SER A N 1
ATOM 709 C CA . SER A 1 130 ? 55.20808 42.50306 23.77715 1.000 75.46335 9 SER A CA 1
ATOM 710 C C . SER A 1 130 ? 54.81252 43.23414 22.49827 1.000 74.28699 9 SER A C 1
ATOM 711 O O . SER A 1 130 ? 53.75295 43.86941 22.45395 1.000 76.17464 9 SER A O 1
ATOM 714 N N . ASN A 1 131 ? 55.64413 43.16568 21.45468 1.000 69.33375 10 ASN A N 1
ATOM 715 C CA . ASN A 1 131 ? 55.30872 43.83266 20.19913 1.000 69.00578 10 ASN A CA 1
ATOM 716 C C . ASN A 1 131 ? 54.06908 43.21921 19.55566 1.000 67.65150 10 ASN A C 1
ATOM 717 O O . ASN A 1 131 ? 53.29879 43.92365 18.89287 1.000 62.11194 10 ASN A O 1
ATOM 722 N N . LEU A 1 132 ? 53.86724 41.91334 19.73923 1.000 61.08954 11 LEU A N 1
ATOM 723 C CA . LEU A 1 132 ? 52.74321 41.20026 19.14779 1.000 58.81563 11 LEU A CA 1
ATOM 724 C C . LEU A 1 132 ? 51.46202 41.36974 19.95519 1.000 75.41738 11 LEU A C 1
ATOM 725 O O . LEU A 1 132 ? 50.36785 41.21013 19.40192 1.000 64.52657 11 LEU A O 1
ATOM 730 N N . VAL A 1 133 ? 51.58203 41.67880 21.24842 1.000 68.44193 12 VAL A N 1
ATOM 731 C CA . VAL A 1 133 ? 50.41205 41.94049 22.08197 1.000 63.52252 12 VAL A CA 1
ATOM 732 C C . VAL A 1 133 ? 49.57636 43.06793 21.48710 1.000 74.25169 12 VAL A C 1
ATOM 733 O O . VAL A 1 133 ? 48.36199 42.93167 21.29881 1.000 78.02152 12 VAL A O 1
ATOM 737 N N . GLN A 1 134 ? 50.21877 44.19990 21.18349 1.000 91.27378 13 GLN A N 1
ATOM 738 C CA . GLN A 1 134 ? 49.52241 45.37141 20.65826 1.000 94.19472 13 GLN A CA 1
ATOM 739 C C . GLN A 1 134 ? 48.68218 45.07115 19.42286 1.000 90.74834 13 GLN A C 1
ATOM 740 O O . GLN A 1 134 ? 47.77976 45.85054 19.09622 1.000 88.76397 13 GLN A O 1
ATOM 746 N N . SER A 1 135 ? 48.95293 43.96616 18.72690 1.000 81.08990 14 SER A N 1
ATOM 747 C CA . SER A 1 135 ? 48.43415 43.76068 17.38286 1.000 72.44503 14 SER A CA 1
ATOM 748 C C . SER A 1 135 ? 47.79394 42.39879 17.16038 1.000 57.45956 14 SER A C 1
ATOM 749 O O . SER A 1 135 ? 47.16360 42.20644 16.11399 1.000 51.11316 14 SER A O 1
ATOM 752 N N . PHE A 1 136 ? 47.92963 41.45896 18.10119 1.000 55.16127 15 PHE A N 1
ATOM 753 C CA . PHE A 1 136 ? 47.51983 40.07740 17.86096 1.000 57.02407 15 PHE A CA 1
ATOM 754 C C . PHE A 1 136 ? 46.05950 39.98294 17.43236 1.000 60.27536 15 PHE A C 1
ATOM 755 O O . PHE A 1 136 ? 45.72853 39.24977 16.49199 1.000 61.17590 15 PHE A O 1
ATOM 763 N N . HIS A 1 137 ? 45.17172 40.71680 18.10758 1.000 69.96738 16 HIS A N 1
ATOM 764 C CA . HIS A 1 137 ? 43.74797 40.61962 17.79749 1.000 58.86517 16 HIS A CA 1
ATOM 765 C C . HIS A 1 137 ? 43.44418 41.11070 16.38760 1.000 70.78617 16 HIS A C 1
ATOM 766 O O . HIS A 1 137 ? 42.63230 40.50693 15.67775 1.000 61.58342 16 HIS A O 1
ATOM 773 N N . GLU A 1 138 ? 44.08126 42.20376 15.96096 1.000 58.75218 17 GLU A N 1
ATOM 774 C CA . GLU A 1 138 ? 43.86767 42.68308 14.59837 1.000 58.36627 17 GLU A CA 1
ATOM 775 C C . GLU A 1 138 ? 44.48117 41.73877 13.57153 1.000 68.15369 17 GLU A C 1
ATOM 776 O O . GLU A 1 138 ? 43.87633 41.47621 12.52556 1.000 69.36398 17 GLU A O 1
ATOM 782 N N . LEU A 1 139 ? 45.68229 41.22161 13.85168 1.000 80.64555 18 LEU A N 1
ATOM 783 C CA . LEU A 1 139 ? 46.39787 40.41040 12.86907 1.000 70.41412 18 LEU A CA 1
ATOM 784 C C . LEU A 1 139 ? 45.66656 39.10649 12.57347 1.000 56.36331 18 LEU A C 1
ATOM 785 O O . LEU A 1 139 ? 45.57417 38.69041 11.41295 1.000 60.14087 18 LEU A O 1
ATOM 790 N N . GLU A 1 140 ? 45.15057 38.44315 13.60452 1.000 47.98728 19 GLU A N 1
ATOM 791 C CA . GLU A 1 140 ? 44.46811 37.16835 13.44236 1.000 53.11597 19 GLU A CA 1
ATOM 792 C C . GLU A 1 140 ? 42.94938 37.31335 13.47978 1.000 56.96621 19 GLU A C 1
ATOM 793 O O . GLU A 1 140 ? 42.24338 36.30143 13.42602 1.000 48.74207 19 GLU A O 1
ATOM 799 N N . ARG A 1 141 ? 42.44304 38.54949 13.54841 1.000 54.60622 20 ARG A N 1
ATOM 800 C CA . ARG A 1 141 ? 41.01610 38.86183 13.58526 1.000 73.65593 20 ARG A CA 1
ATOM 801 C C . ARG A 1 141 ? 40.26107 37.90305 14.49706 1.000 70.14456 20 ARG A C 1
ATOM 802 O O . ARG A 1 141 ? 39.44042 37.09854 14.04380 1.000 65.92143 20 ARG A O 1
ATOM 810 N N . VAL A 1 142 ? 40.57542 37.98073 15.78839 1.000 65.93107 21 VAL A N 1
ATOM 811 C CA . VAL A 1 142 ? 39.82508 37.35005 16.86092 1.000 71.82159 21 VAL A CA 1
ATOM 812 C C . VAL A 1 142 ? 39.35350 38.45246 17.79966 1.000 70.45922 21 VAL A C 1
ATOM 813 O O . VAL A 1 142 ? 39.89931 39.55949 17.82152 1.000 65.59952 21 VAL A O 1
ATOM 817 N N . ASN A 1 143 ? 38.32258 38.14116 18.57671 1.000 61.07402 22 ASN A N 1
ATOM 818 C CA . ASN A 1 143 ? 37.73807 39.11423 19.48597 1.000 73.17935 22 ASN A CA 1
ATOM 819 C C . ASN A 1 143 ? 38.34243 38.98173 20.87905 1.000 69.43196 22 ASN A C 1
ATOM 820 O O . ASN A 1 143 ? 38.80603 37.91092 21.28184 1.000 69.39366 22 ASN A O 1
ATOM 825 N N . ARG A 1 144 ? 38.31770 40.09181 21.62034 1.000 87.88363 23 ARG A N 1
ATOM 826 C CA . ARG A 1 144 ? 38.94628 40.15777 22.93539 1.000 88.15975 23 ARG A CA 1
ATOM 827 C C . ARG A 1 144 ? 38.17868 39.41743 24.02478 1.000 91.56878 23 ARG A C 1
ATOM 828 O O . ARG A 1 144 ? 38.73321 39.21723 25.11113 1.000 102.90330 23 ARG A O 1
ATOM 836 N N . THR A 1 145 ? 36.93150 39.00952 23.77875 1.000 78.48486 24 THR A N 1
ATOM 837 C CA . THR A 1 145 ? 36.22480 38.21388 24.77817 1.000 83.30606 24 THR A CA 1
ATOM 838 C C . THR A 1 145 ? 36.82929 36.82053 24.90098 1.000 79.51057 24 THR A C 1
ATOM 839 O O . THR A 1 145 ? 37.01869 36.31765 26.01395 1.000 84.77547 24 THR A O 1
ATOM 843 N N . ASP A 1 146 ? 37.13163 36.17853 23.77381 1.000 75.35911 25 ASP A N 1
ATOM 844 C CA . ASP A 1 146 ? 37.68389 34.83077 23.78488 1.000 75.81846 25 ASP A CA 1
ATOM 845 C C . ASP A 1 146 ? 39.19938 34.79854 23.92697 1.000 68.36213 25 ASP A C 1
ATOM 846 O O . ASP A 1 146 ? 39.75334 33.73346 24.21952 1.000 64.77429 25 ASP A O 1
ATOM 851 N N . TRP A 1 147 ? 39.88059 35.92476 23.72879 1.000 67.77439 26 TRP A N 1
ATOM 852 C CA . TRP A 1 147 ? 41.33493 35.93554 23.61556 1.000 77.29132 26 TRP A CA 1
ATOM 853 C C . TRP A 1 147 ? 41.89589 37.10626 24.40423 1.000 68.14345 26 TRP A C 1
ATOM 854 O O . TRP A 1 147 ? 41.62266 38.26558 24.07798 1.000 68.59942 26 TRP A O 1
ATOM 865 N N . PHE A 1 148 ? 42.66708 36.80424 25.44168 1.000 59.59487 27 PHE A N 1
ATOM 866 C CA . PHE A 1 148 ? 43.42188 37.80746 26.17526 1.000 74.34316 27 PHE A CA 1
ATOM 867 C C . PHE A 1 148 ? 44.90188 37.49152 26.02367 1.000 63.66304 27 PHE A C 1
ATOM 868 O O . PHE A 1 148 ? 45.30271 36.32420 26.06279 1.000 63.89467 27 PHE A O 1
ATOM 876 N N . CYS A 1 149 ? 45.72163 38.52125 25.85688 1.000 66.48026 28 CYS A N 1
ATOM 877 C CA . CYS A 1 149 ? 47.15542 38.29271 25.86246 1.000 73.71571 28 CYS A CA 1
ATOM 878 C C . CYS A 1 149 ? 47.86458 39.43449 26.56797 1.000 74.03707 28 CYS A C 1
ATOM 879 O O . CYS A 1 149 ? 47.33933 40.54272 26.70806 1.000 67.14800 28 CYS A O 1
ATOM 882 N N . THR A 1 150 ? 49.07809 39.12973 27.01117 1.000 70.34918 29 THR A N 1
ATOM 883 C CA . THR A 1 150 ? 49.96359 40.08242 27.65221 1.000 76.66805 29 THR A CA 1
ATOM 884 C C . THR A 1 150 ? 51.39031 39.60573 27.41524 1.000 82.41868 29 THR A C 1
ATOM 885 O O . THR A 1 150 ? 51.62573 38.62401 26.70388 1.000 79.48350 29 THR A O 1
ATOM 889 N N . SER A 1 151 ? 52.34541 40.29760 28.02323 1.000 81.16146 30 SER A N 1
ATOM 890 C CA . SER A 1 151 ? 53.74439 39.92160 27.93620 1.000 77.94462 30 SER A CA 1
ATOM 891 C C . SER A 1 151 ? 54.37640 40.10656 29.30394 1.000 86.36770 30 SER A C 1
ATOM 892 O O . SER A 1 151 ? 53.85903 40.83749 30.15287 1.000 85.86223 30 SER A O 1
ATOM 895 N N . ASP A 1 152 ? 55.48714 39.41279 29.51996 1.000 96.18926 31 ASP A N 1
ATOM 896 C CA . ASP A 1 152 ? 56.23734 39.61250 30.74766 1.000 96.57180 31 ASP A CA 1
ATOM 897 C C . ASP A 1 152 ? 56.58897 41.09166 30.89141 1.000 97.16066 31 ASP A C 1
ATOM 898 O O . ASP A 1 152 ? 56.92074 41.75053 29.89718 1.000 96.13501 31 ASP A O 1
ATOM 903 N N . PRO A 1 153 ? 56.52320 41.64540 32.09944 1.000 95.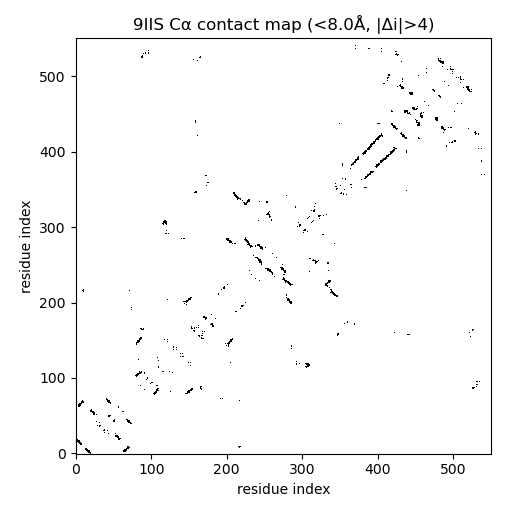73705 32 PRO A N 1
ATOM 904 C CA . PRO A 1 153 ? 56.81047 43.07367 32.26882 1.000 97.57361 32 PRO A CA 1
ATOM 905 C C . PRO A 1 153 ? 58.26205 43.39926 31.95709 1.000 113.95027 32 PRO A C 1
ATOM 906 O O . PRO A 1 153 ? 59.17062 42.59673 32.18738 1.000 96.08036 32 PRO A O 1
ATOM 910 N N . VAL A 1 154 ? 58.46451 44.60013 31.41397 1.000 145.70565 33 VAL A N 1
ATOM 911 C CA . VAL A 1 154 ? 59.77782 45.06324 30.97913 1.000 157.93529 33 VAL A CA 1
ATOM 912 C C . VAL A 1 154 ? 60.73195 45.08162 32.16483 1.000 151.98039 33 VAL A C 1
ATOM 913 O O . VAL A 1 154 ? 60.55870 45.86631 33.10426 1.000 162.71487 33 VAL A O 1
ATOM 917 N N . GLY A 1 155 ? 61.74015 44.21429 32.13115 1.000 133.86049 34 GLY A N 1
ATOM 918 C CA . GLY A 1 155 ? 62.69021 44.12524 33.22069 1.000 126.63573 34 GLY A CA 1
ATOM 919 C C . GLY A 1 155 ? 63.12484 42.70675 33.52422 1.000 123.97330 34 GLY A C 1
ATOM 920 O O . GLY A 1 155 ? 63.82344 42.07780 32.72369 1.000 120.60883 34 GLY A O 1
ATOM 921 N N . LYS A 1 156 ? 62.71775 42.19220 34.68004 1.000 130.11338 35 LYS A N 1
ATOM 922 C CA . LYS A 1 156 ? 63.05034 40.83370 35.07885 1.000 133.21863 35 LYS A CA 1
ATOM 923 C C . LYS A 1 156 ? 62.00482 39.84785 34.57078 1.000 127.92801 35 LYS A C 1
ATOM 924 O O . LYS A 1 156 ? 60.82805 40.18245 34.40932 1.000 125.49120 35 LYS A O 1
ATOM 930 N N . LYS A 1 157 ? 62.45361 38.62442 34.31387 1.000 127.10254 36 LYS A N 1
ATOM 931 C CA . LYS A 1 157 ? 61.59176 37.55758 33.83287 1.000 118.33306 36 LYS A CA 1
ATOM 932 C C . LYS A 1 157 ? 61.03017 36.76703 35.00970 1.000 113.36741 36 LYS A C 1
ATOM 933 O O . LYS A 1 157 ? 61.59478 36.74780 36.10614 1.000 118.78331 36 LYS A O 1
ATOM 939 N N . LEU A 1 158 ? 59.89310 36.11385 34.77061 1.000 106.88418 37 LEU A N 1
ATOM 940 C CA . LEU A 1 158 ? 59.13990 35.48676 35.84525 1.000 101.03894 37 LEU A CA 1
ATOM 941 C C . LEU A 1 158 ? 59.13359 33.96610 35.79877 1.000 94.77745 37 LEU A C 1
ATOM 942 O O . LEU A 1 158 ? 58.85273 33.33866 36.82442 1.000 95.02654 37 LEU A O 1
ATOM 947 N N . GLY A 1 159 ? 59.42441 33.36224 34.65383 1.000 87.06448 38 GLY A N 1
ATOM 948 C CA . GLY A 1 159 ? 59.47087 31.91859 34.56741 1.000 88.05646 38 GLY A CA 1
ATOM 949 C C . GLY A 1 159 ? 58.14423 31.35161 34.11681 1.000 90.05283 38 GLY A C 1
ATOM 950 O O . GLY A 1 159 ? 57.20816 32.07208 33.77099 1.000 93.14998 38 GLY A O 1
ATOM 951 N N . SER A 1 160 ? 58.06082 30.02248 34.13414 1.000 86.98713 39 SER A N 1
ATOM 952 C CA . SER A 1 160 ? 56.80729 29.36991 33.77236 1.000 78.24138 39 SER A CA 1
ATOM 953 C C . SER A 1 160 ? 55.73026 29.63918 34.81870 1.000 78.13316 39 SER A C 1
ATOM 954 O O . SER A 1 160 ? 54.62014 30.07307 34.48751 1.000 67.92820 39 SER A O 1
ATOM 957 N N . GLY A 1 161 ? 56.06608 29.45406 36.09617 1.000 81.98172 40 GLY A N 1
ATOM 958 C CA . GLY A 1 161 ? 55.08769 29.67661 37.15011 1.000 95.20078 40 GLY A CA 1
ATOM 959 C C . GLY A 1 161 ? 54.75784 31.14502 37.34838 1.000 95.19147 40 GLY A C 1
ATOM 960 O O . GLY A 1 161 ? 53.58343 31.53150 37.37568 1.000 95.24218 40 GLY A O 1
ATOM 961 N N . GLY A 1 162 ? 55.78613 31.97441 37.54249 1.000 85.47755 41 GLY A N 1
ATOM 962 C CA . GLY A 1 162 ? 55.55887 33.40736 37.63926 1.000 81.13214 41 GLY A CA 1
ATOM 963 C C . GLY A 1 162 ? 54.86095 33.98007 36.41972 1.000 81.29647 41 GLY A C 1
ATOM 964 O O . GLY A 1 162 ? 53.99356 34.84795 36.54161 1.000 81.87595 41 GLY A O 1
ATOM 965 N N . GLY A 1 163 ? 55.22921 33.50386 35.22751 1.000 85.25579 42 GLY A N 1
ATOM 966 C CA . GLY A 1 163 ? 54.52988 33.91354 34.02059 1.000 86.89436 42 GLY A CA 1
ATOM 967 C C . GLY A 1 163 ? 53.06116 33.53752 34.02681 1.000 83.23728 42 GLY A C 1
ATOM 968 O O . GLY A 1 163 ? 52.20681 34.33973 33.64463 1.000 84.87411 42 GLY A O 1
ATOM 969 N N . THR A 1 164 ? 52.74623 32.30891 34.44923 1.000 75.45194 43 THR A N 1
ATOM 970 C CA . THR A 1 164 ? 51.34817 31.90197 34.54173 1.000 77.37354 43 THR A CA 1
ATOM 971 C C . THR A 1 164 ? 50.58759 32.77825 35.52757 1.000 84.96814 43 THR A C 1
ATOM 972 O O . THR A 1 164 ? 49.43943 33.17051 35.27288 1.000 75.98089 43 THR A O 1
ATOM 976 N N . SER A 1 165 ? 51.21163 33.08537 36.66659 1.000 84.60474 44 SER A N 1
ATOM 977 C CA . SER A 1 165 ? 50.55469 33.92468 37.66191 1.000 94.32352 44 SER A CA 1
ATOM 978 C C . SER A 1 165 ? 50.29889 35.31850 37.10645 1.000 93.02897 44 SER A C 1
ATOM 979 O O . SER A 1 165 ? 49.21249 35.88119 37.28897 1.000 91.33457 44 SER A O 1
ATOM 982 N N . TRP A 1 166 ? 51.29198 35.88615 36.41762 1.000 77.69741 45 TRP A N 1
ATOM 983 C CA . TRP A 1 166 ? 51.12684 37.20169 35.80967 1.000 76.69035 45 TRP A CA 1
ATOM 984 C C . TRP A 1 166 ? 50.04343 37.18653 34.73870 1.000 76.95703 45 TRP A C 1
ATOM 985 O O . TRP A 1 166 ? 49.28598 38.15279 34.59904 1.000 69.99187 45 TRP A O 1
ATOM 996 N N . LEU A 1 167 ? 49.93456 36.08542 33.99384 1.000 70.87325 46 LEU A N 1
ATOM 997 C CA . LEU A 1 167 ? 48.90745 35.97972 32.96292 1.000 72.85361 46 LEU A CA 1
ATOM 998 C C . LEU A 1 167 ? 47.51573 35.96330 33.58674 1.000 82.59008 46 LEU A C 1
ATOM 999 O O . LEU A 1 167 ? 46.62219 36.71599 33.16979 1.000 85.12358 46 LEU A O 1
ATOM 1004 N N . LEU A 1 168 ? 47.32484 35.12213 34.60803 1.000 76.86529 47 LEU A N 1
ATOM 1005 C CA . LEU A 1 168 ? 46.04271 35.07499 35.30541 1.000 84.49091 47 LEU A CA 1
ATOM 1006 C C . LEU A 1 168 ? 45.69625 36.42949 35.91150 1.000 95.68999 47 LEU A C 1
ATOM 1007 O O . LEU A 1 168 ? 44.54408 36.87950 35.83586 1.000 101.84032 47 LEU A O 1
ATOM 1012 N N . GLU A 1 169 ? 46.68468 37.09486 36.51398 1.000 82.81270 48 GLU A N 1
ATOM 1013 C CA . GLU A 1 169 ? 46.44274 38.38826 37.14221 1.000 87.35068 48 GLU A CA 1
ATOM 1014 C C . GLU A 1 169 ? 46.03432 39.42995 36.10799 1.000 91.60805 48 GLU A C 1
ATOM 1015 O O . GLU A 1 169 ? 45.06362 40.17035 36.30764 1.000 89.34223 48 GLU A O 1
ATOM 1021 N N . GLU A 1 170 ? 46.78992 39.52825 35.00976 1.000 84.49992 49 GLU A N 1
ATOM 1022 C CA . GLU A 1 170 ? 46.50129 40.53730 33.99891 1.000 80.14953 49 GLU A CA 1
ATOM 1023 C C . GLU A 1 170 ? 45.16312 40.27625 33.32645 1.000 81.49708 49 GLU A C 1
ATOM 1024 O O . GLU A 1 170 ? 44.50924 41.21749 32.86309 1.000 90.41627 49 GLU A O 1
ATOM 1030 N N . CYS A 1 171 ? 44.73833 39.01246 33.26654 1.000 73.37423 50 CYS A N 1
ATOM 1031 C CA . CYS A 1 171 ? 43.41366 38.71301 32.73617 1.000 79.76240 50 CYS A CA 1
ATOM 1032 C C . CYS A 1 171 ? 42.32357 39.15220 33.70696 1.000 86.40207 50 CYS A C 1
ATOM 1033 O O . CYS A 1 171 ? 41.36197 39.83254 33.31663 1.000 86.72542 50 CYS A O 1
ATOM 1036 N N . TYR A 1 172 ? 42.44730 38.74510 34.97493 1.000 92.23463 51 TYR A N 1
ATOM 1037 C CA . TYR A 1 172 ? 41.49535 39.16724 35.99748 1.000 94.64093 51 TYR A CA 1
ATOM 1038 C C . TYR A 1 172 ? 41.35426 40.68375 36.03659 1.000 95.94667 51 TYR A C 1
ATOM 1039 O O . TYR A 1 172 ? 40.24099 41.20901 36.14036 1.000 89.78638 51 TYR A O 1
ATOM 1048 N N . ASN A 1 173 ? 42.47191 41.40573 35.93512 1.000 106.72101 52 ASN A N 1
ATOM 1049 C CA . ASN A 1 173 ? 42.44070 42.86036 36.02871 1.000 111.03590 52 ASN A CA 1
ATOM 1050 C C . ASN A 1 173 ? 41.68415 43.51841 34.88285 1.000 114.99763 52 ASN A C 1
ATOM 1051 O O . ASN A 1 173 ? 41.42116 44.72350 34.95271 1.000 119.45008 52 ASN A O 1
ATOM 1056 N N . GLU A 1 174 ? 41.32730 42.76990 33.83784 1.000 115.30493 53 GLU A N 1
ATOM 1057 C CA . GLU A 1 174 ? 40.53506 43.31508 32.74724 1.000 113.28654 53 GLU A CA 1
ATOM 1058 C C . GLU A 1 174 ? 39.14177 42.71159 32.63906 1.000 102.85134 53 GLU A C 1
ATOM 1059 O O . GLU A 1 174 ? 38.25432 43.35571 32.07082 1.000 101.53044 53 GLU A O 1
ATOM 1065 N N . TYR A 1 175 ? 38.91123 41.51601 33.18837 1.000 98.09958 54 TYR A N 1
ATOM 1066 C CA . TYR A 1 175 ? 37.58021 40.91583 33.13772 1.000 98.96807 54 TYR A CA 1
ATOM 1067 C C . TYR A 1 175 ? 36.97511 40.67488 34.51918 1.000 99.35731 54 TYR A C 1
ATOM 1068 O O . TYR A 1 175 ? 36.06321 39.85231 34.64919 1.000 87.97853 54 TYR A O 1
ATOM 1077 N N . SER A 1 176 ? 37.45930 41.36584 35.55651 1.000 100.16861 55 SER A N 1
ATOM 1078 C CA . SER A 1 176 ? 36.96431 41.10064 36.90672 1.000 99.96872 55 SER A CA 1
ATOM 1079 C C . SER A 1 176 ? 35.49412 41.47597 37.04759 1.000 105.40829 55 SER A C 1
ATOM 1080 O O . SER A 1 176 ? 34.71535 40.73724 37.66256 1.000 101.20185 55 SER A O 1
ATOM 1083 N N . ASP A 1 177 ? 35.10111 42.61965 36.48349 1.000 100.62902 56 ASP A N 1
ATOM 1084 C CA . ASP A 1 177 ? 33.72762 43.12299 36.56352 1.000 111.79670 56 ASP A CA 1
ATOM 1085 C C . ASP A 1 177 ? 33.25587 43.24829 38.01321 1.000 112.27514 56 ASP A C 1
ATOM 1086 O O . ASP A 1 177 ? 32.08794 43.01416 38.32894 1.000 106.65153 56 ASP A O 1
ATOM 1091 N N . GLY A 1 178 ? 34.17603 43.61232 38.90679 1.000 111.99061 57 GLY A N 1
ATOM 1092 C CA . GLY A 1 178 ? 33.86111 43.84889 40.29825 1.000 123.11479 57 GLY A CA 1
ATOM 1093 C C . GLY A 1 178 ? 34.07442 42.67356 41.22968 1.000 124.03147 57 GLY A C 1
ATOM 1094 O O . GLY A 1 178 ? 34.24760 42.88533 42.43568 1.000 124.39822 57 GLY A O 1
ATOM 1095 N N . ALA A 1 179 ? 34.05168 41.44544 40.71735 1.000 115.99493 58 ALA A N 1
ATOM 1096 C CA . ALA A 1 179 ? 34.25045 40.27621 41.55941 1.000 107.48449 58 ALA A CA 1
ATOM 1097 C C . ALA A 1 179 ? 35.65481 40.28152 42.16683 1.000 110.53808 58 ALA A C 1
ATOM 1098 O O . ALA A 1 179 ? 36.51589 41.09434 41.81922 1.000 110.33478 58 ALA A O 1
ATOM 1100 N N . THR A 1 180 ? 35.87879 39.35491 43.09233 1.000 102.40124 59 THR A N 1
ATOM 1101 C CA . THR A 1 180 ? 37.21646 39.12801 43.61234 1.000 110.32723 59 THR A CA 1
ATOM 1102 C C . THR A 1 180 ? 37.93084 38.10547 42.73392 1.000 104.30315 59 THR A C 1
ATOM 1103 O O . THR A 1 180 ? 37.34873 37.52822 41.81365 1.000 90.46138 59 THR A O 1
ATOM 1107 N N . PHE A 1 181 ? 39.21377 37.88141 43.02167 1.000 113.09922 60 PHE A N 1
ATOM 1108 C CA . PHE A 1 181 ? 39.99306 36.98821 42.17057 1.000 116.90055 60 PHE A CA 1
ATOM 1109 C C . PHE A 1 181 ? 39.49531 35.55116 42.27229 1.000 114.03255 60 PHE A C 1
ATOM 1110 O O . PHE A 1 181 ? 39.32875 34.86802 41.25371 1.000 112.36190 60 PHE A O 1
ATOM 1118 N N . GLY A 1 182 ? 39.26648 35.06959 43.49580 1.000 109.53175 61 GLY A N 1
ATOM 1119 C CA . GLY A 1 182 ? 38.79351 33.70711 43.66420 1.000 103.33244 61 GLY A CA 1
ATOM 1120 C C . GLY A 1 182 ? 37.43074 33.48292 43.04396 1.000 99.99186 61 GLY A C 1
ATOM 1121 O O . GLY A 1 182 ? 37.14440 32.39441 42.53809 1.000 93.10474 61 GLY A O 1
ATOM 1122 N N . GLU A 1 183 ? 36.57694 34.50752 43.06409 1.000 111.29283 62 GLU A N 1
ATOM 1123 C CA . GLU A 1 183 ? 35.27570 34.39773 42.41612 1.000 117.79433 62 GLU A CA 1
ATOM 1124 C C . GLU A 1 183 ? 35.42148 34.42038 40.90137 1.000 109.87776 62 GLU A C 1
ATOM 1125 O O . GLU A 1 183 ? 34.75248 33.65689 40.19586 1.000 101.52420 62 GLU A O 1
ATOM 1131 N N . TRP A 1 184 ? 36.28740 35.29688 40.38573 1.000 105.11337 63 TRP A N 1
ATOM 1132 C CA . TRP A 1 184 ? 36.49498 35.37988 38.94382 1.000 100.05187 63 TRP A CA 1
ATOM 1133 C C . TRP A 1 184 ? 37.05192 34.07940 38.37789 1.000 92.54429 63 TRP A C 1
ATOM 1134 O O . TRP A 1 184 ? 36.65073 33.65019 37.29000 1.000 80.36622 63 TRP A O 1
ATOM 1145 N N . LEU A 1 185 ? 37.97572 33.43438 39.09774 1.000 92.41001 64 LEU A N 1
ATOM 1146 C CA . LEU A 1 185 ? 38.60894 32.23741 38.55001 1.000 95.27475 64 LEU A CA 1
ATOM 1147 C C . LEU A 1 185 ? 37.62537 31.07840 38.42284 1.000 108.48444 64 LEU A C 1
ATOM 1148 O O . LEU A 1 185 ? 37.75477 30.25869 37.50577 1.000 102.37316 64 LEU A O 1
ATOM 1153 N N . GLU A 1 186 ? 36.64080 30.99529 39.32390 1.000 106.50217 65 GLU A N 1
ATOM 1154 C CA . GLU A 1 186 ? 35.66320 29.90984 3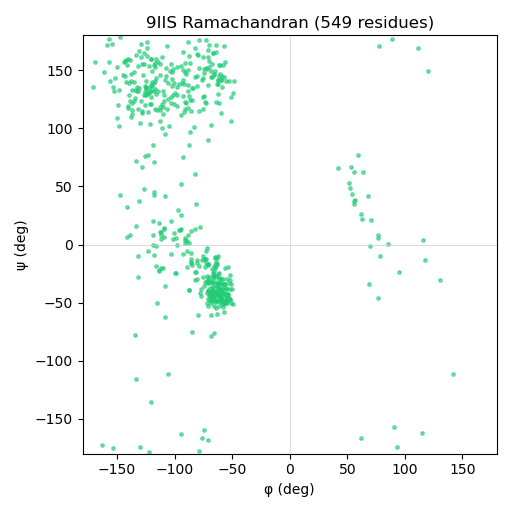9.27613 1.000 98.32417 65 GLU A CA 1
ATOM 1155 C C . GLU A 1 186 ? 34.84376 29.91501 37.99141 1.000 96.60813 65 GLU A C 1
ATOM 1156 O O . GLU A 1 186 ? 34.33993 28.86463 37.57662 1.000 92.86248 65 GLU A O 1
ATOM 1162 N N . LYS A 1 187 ? 34.69669 31.07671 37.35187 1.000 99.45853 66 LYS A N 1
ATOM 1163 C CA . LYS A 1 187 ? 33.61391 31.26513 36.39059 1.000 96.93510 66 LYS A CA 1
ATOM 1164 C C . LYS A 1 187 ? 33.83312 30.48098 35.09977 1.000 98.16096 66 LYS A C 1
ATOM 1165 O O . LYS A 1 187 ? 32.91391 29.81038 34.61588 1.000 108.79552 66 LYS A O 1
ATOM 1171 N N . GLU A 1 188 ? 35.02941 30.54482 34.51941 1.000 99.27833 67 GLU A N 1
ATOM 1172 C CA . GLU A 1 188 ? 35.24339 29.94275 33.21120 1.000 103.19171 67 GLU A CA 1
ATOM 1173 C C . GLU A 1 188 ? 36.42809 28.98822 33.21713 1.000 96.91769 67 GLU A C 1
ATOM 1174 O O . GLU A 1 188 ? 37.34915 29.10327 34.03180 1.000 78.90110 67 GLU A O 1
ATOM 1180 N N . LYS A 1 189 ? 36.38130 28.04004 32.28499 1.000 87.08757 68 LYS A N 1
ATOM 1181 C CA . LYS A 1 189 ? 37.54948 27.26223 31.90755 1.000 83.11007 68 LYS A CA 1
ATOM 1182 C C . LYS A 1 189 ? 38.40361 28.07521 30.94204 1.000 84.40387 68 LYS A C 1
ATOM 1183 O O . LYS A 1 189 ? 37.88454 28.73437 30.03770 1.000 73.49216 68 LYS A O 1
ATOM 1189 N N . ARG A 1 190 ? 39.71483 28.05943 31.15978 1.000 67.41708 69 ARG A N 1
ATOM 1190 C CA . ARG A 1 190 ? 40.62173 28.93733 30.43621 1.000 77.11536 69 ARG A CA 1
ATOM 1191 C C . ARG A 1 190 ? 41.87661 28.17656 30.03778 1.000 68.66553 69 ARG A C 1
ATOM 1192 O O . ARG A 1 190 ? 42.38132 27.35197 30.80509 1.000 79.10100 69 ARG A O 1
ATOM 1200 N N . ILE A 1 191 ? 42.36309 28.45907 28.83128 1.000 76.38012 70 ILE A N 1
ATOM 1201 C CA . ILE A 1 191 ? 43.52571 27.79421 28.25114 1.000 80.51343 70 ILE A CA 1
ATOM 1202 C C . ILE A 1 191 ? 44.64632 28.81790 28.14888 1.000 74.98348 70 ILE A C 1
ATOM 1203 O O . ILE A 1 191 ? 44.51361 29.81881 27.43573 1.000 66.61286 70 ILE A O 1
ATOM 1208 N N . LEU A 1 192 ? 45.75055 28.57150 28.84868 1.000 66.17573 71 LEU A N 1
ATOM 1209 C CA . LEU A 1 192 ? 46.86576 29.50195 28.92025 1.000 60.03065 71 LEU A CA 1
ATOM 1210 C C . LEU A 1 192 ? 48.03165 28.91753 28.13768 1.000 77.32114 71 LEU A C 1
ATOM 1211 O O . LEU A 1 192 ? 48.39254 27.75360 28.33668 1.000 72.36793 71 LEU A O 1
ATOM 1216 N N . LEU A 1 193 ? 48.59244 29.71111 27.23163 1.000 64.25936 72 LEU A N 1
ATOM 1217 C CA . LEU A 1 193 ? 49.69402 29.28445 26.38061 1.000 71.55183 72 LEU A CA 1
ATOM 1218 C C . LEU A 1 193 ? 50.89035 30.18783 26.62308 1.000 58.12141 72 LEU A C 1
ATOM 1219 O O . LEU A 1 193 ? 50.76916 31.41544 26.53605 1.000 56.90905 72 LEU A O 1
ATOM 1224 N N . HIS A 1 194 ? 52.03925 29.58046 26.91308 1.000 66.28938 73 HIS A N 1
ATOM 1225 C CA . HIS A 1 194 ? 53.30001 30.30936 27.01208 1.000 62.94799 73 HIS A CA 1
ATOM 1226 C C . HIS A 1 194 ? 53.99254 30.29047 25.65459 1.000 63.36482 73 HIS A C 1
ATOM 1227 O O . HIS A 1 194 ? 54.40928 29.23160 25.17177 1.000 70.49336 73 HIS A O 1
ATOM 1234 N N . ALA A 1 195 ? 54.10806 31.46527 25.03885 1.000 66.98287 74 ALA A N 1
ATOM 1235 C CA . ALA A 1 195 ? 54.80711 31.60152 23.76838 1.000 53.71325 74 ALA A CA 1
ATOM 1236 C C . ALA A 1 195 ? 55.47402 32.96829 23.68971 1.000 57.74269 74 ALA A C 1
ATOM 1237 O O . ALA A 1 195 ? 55.43532 33.63702 22.65166 1.000 68.32953 74 ALA A O 1
ATOM 1239 N N . GLY A 1 196 ? 56.09849 33.39600 24.78618 1.000 56.56069 75 GLY A N 1
ATOM 1240 C CA . GLY A 1 196 ? 56.67573 34.72199 24.87909 1.000 60.40776 75 GLY A CA 1
ATOM 1241 C C . GLY A 1 196 ? 58.18466 34.78649 24.93438 1.000 59.79525 75 GLY A C 1
ATOM 1242 O O . GLY A 1 196 ? 58.73201 35.87448 25.16300 1.000 58.54374 75 GLY A O 1
ATOM 1243 N N . GLY A 1 197 ? 58.88367 33.67423 24.73763 1.000 60.76840 76 GLY A N 1
ATOM 1244 C CA . GLY A 1 197 ? 60.32773 33.66191 24.80140 1.000 61.42269 76 GLY A CA 1
ATOM 1245 C C . GLY A 1 197 ? 60.96067 34.37817 23.61822 1.000 64.91856 76 GLY A C 1
ATOM 1246 O O . GLY A 1 197 ? 60.31036 35.07029 22.83393 1.000 66.45246 76 GLY A O 1
ATOM 1247 N N . GLN A 1 198 ? 62.27632 34.18614 23.48972 1.000 80.30640 77 GLN A N 1
ATOM 1248 C CA . GLN A 1 198 ? 63.04332 34.85711 22.44863 1.000 56.66329 77 GLN A CA 1
ATOM 1249 C C . GLN A 1 198 ? 63.10178 34.06541 21.15142 1.000 57.87975 77 GLN A C 1
ATOM 1250 O O . GLN A 1 198 ? 63.39148 34.65247 20.10165 1.000 53.04502 77 GLN A O 1
ATOM 1256 N N . SER A 1 199 ? 62.83462 32.75929 21.20075 1.000 54.75669 78 SER A N 1
ATOM 1257 C CA . SER A 1 199 ? 62.89057 31.88660 20.02590 1.000 67.43893 78 SER A CA 1
ATOM 1258 C C . SER A 1 199 ? 64.21664 32.04189 19.28421 1.000 60.05092 78 SER A C 1
ATOM 1259 O O . SER A 1 199 ? 64.26155 32.30292 18.07994 1.000 57.35319 78 SER A O 1
ATOM 1262 N N . ARG A 1 200 ? 65.30973 31.89343 20.03640 1.000 60.16934 79 ARG A N 1
ATOM 1263 C CA . ARG A 1 200 ? 66.64971 32.05909 19.47789 1.000 49.74563 79 ARG A CA 1
ATOM 1264 C C . ARG A 1 200 ? 66.87832 31.15346 18.27452 1.000 50.03035 79 ARG A C 1
ATOM 1265 O O . ARG A 1 200 ? 67.46670 31.57595 17.27324 1.000 46.71995 79 ARG A O 1
ATOM 1273 N N . ARG A 1 201 ? 66.42929 29.90512 18.35777 1.000 54.08654 80 ARG A N 1
ATOM 1274 C CA . ARG A 1 201 ? 66.71017 28.89392 17.34792 1.000 72.20923 80 ARG A CA 1
ATOM 1275 C C . ARG A 1 201 ? 65.66104 28.81103 16.24157 1.000 75.72059 80 ARG A C 1
ATOM 1276 O O . ARG A 1 201 ? 65.79854 27.97049 15.34600 1.000 65.83303 80 ARG A O 1
ATOM 1284 N N . LEU A 1 202 ? 64.62520 29.64815 16.26696 1.000 68.50579 81 LEU A N 1
ATOM 1285 C CA . LEU A 1 202 ? 63.68256 29.76714 15.15181 1.000 60.14337 81 LEU A CA 1
ATOM 1286 C C . LEU A 1 202 ? 63.52514 31.23057 14.75380 1.000 50.82934 81 LEU A C 1
ATOM 1287 O O . LEU A 1 202 ? 62.46112 31.82941 14.94825 1.000 64.93232 81 LEU A O 1
ATOM 1292 N N . PRO A 1 203 ? 64.58243 31.84798 14.21817 1.000 58.33182 82 PRO A N 1
ATOM 1293 C CA . PRO A 1 203 ? 64.49471 33.27910 13.87818 1.000 54.56483 82 PRO A CA 1
ATOM 1294 C C . PRO A 1 203 ? 63.38227 33.59816 12.89655 1.000 54.67099 82 PRO A C 1
ATOM 1295 O O . PRO A 1 203 ? 62.80152 34.68969 12.95980 1.000 51.94770 82 PRO A O 1
ATOM 1299 N N . GLY A 1 204 ? 63.09985 32.68770 11.96351 1.000 55.96347 83 GLY A N 1
ATOM 1300 C CA . GLY A 1 204 ? 62.10335 32.95576 10.94163 1.000 57.58489 83 GLY A CA 1
ATOM 1301 C C . GLY A 1 204 ? 60.75025 33.37074 11.48623 1.000 59.32134 83 GLY A C 1
ATOM 1302 O O . GLY A 1 204 ? 60.02734 34.13576 10.84108 1.000 47.50039 83 GLY A O 1
ATOM 1303 N N . TYR A 1 205 ? 60.39107 32.90261 12.68563 1.000 48.01446 84 TYR A N 1
ATOM 1304 C CA . TYR A 1 205 ? 59.07140 33.21731 13.22237 1.000 56.05627 84 TYR A CA 1
ATOM 1305 C C . TYR A 1 205 ? 59.12421 33.67855 14.67488 1.000 75.89293 84 TYR A C 1
ATOM 1306 O O . TYR A 1 205 ? 58.08943 33.68343 15.35292 1.000 65.01836 84 TYR A O 1
ATOM 1315 N N . ALA A 1 206 ? 60.30629 34.05641 15.16665 1.000 53.59912 85 ALA A N 1
ATOM 1316 C CA . ALA A 1 206 ? 60.40873 34.61518 16.51434 1.000 62.05956 85 ALA A CA 1
ATOM 1317 C C . ALA A 1 206 ? 59.52341 35.83859 16.71620 1.000 47.16018 85 ALA A C 1
ATOM 1318 O O . ALA A 1 206 ? 58.79689 35.88554 17.72437 1.000 46.01670 85 ALA A O 1
ATOM 1320 N N . PRO A 1 207 ? 59.53404 36.85435 15.84315 1.000 50.82629 86 PRO A N 1
ATOM 1321 C CA . PRO A 1 207 ? 58.72753 38.05731 16.11426 1.000 57.09183 86 PRO A CA 1
ATOM 1322 C C . PRO A 1 207 ? 57.22250 37.81854 16.12334 1.000 62.57451 86 PRO A C 1
ATOM 1323 O O . PRO A 1 207 ? 56.48219 38.71299 16.55614 1.000 63.63602 86 PRO A O 1
ATOM 1327 N N . SER A 1 208 ? 56.73881 36.66201 15.66507 1.000 60.31635 87 SER A N 1
ATOM 1328 C CA . SER A 1 208 ? 55.32083 36.33952 15.76873 1.000 62.02126 87 SER A CA 1
ATOM 1329 C C . SER A 1 208 ? 55.06713 35.17416 16.72070 1.000 62.96653 87 SER A C 1
ATOM 1330 O O . SER A 1 208 ? 54.00524 34.54819 16.66091 1.000 64.23812 87 SER A O 1
ATOM 1333 N N . GLY A 1 209 ? 56.02999 34.86909 17.59197 1.000 55.00557 88 GLY A N 1
ATOM 1334 C CA . GLY A 1 209 ? 55.82895 33.94917 18.69490 1.000 40.20946 88 GLY A CA 1
ATOM 1335 C C . GLY A 1 209 ? 55.82357 32.47413 18.36236 1.000 55.42076 88 GLY A C 1
ATOM 1336 O O . GLY A 1 209 ? 55.46949 31.67386 19.23633 1.000 47.75149 88 GLY A O 1
ATOM 1337 N N . LYS A 1 210 ? 56.17230 32.09316 17.12885 1.000 50.21355 89 LYS A N 1
ATOM 1338 C CA . LYS A 1 210 ? 56.25105 30.70269 16.67565 1.000 68.00004 89 LYS A CA 1
ATOM 1339 C C . LYS A 1 210 ? 54.87066 30.10901 16.41574 1.000 63.36059 89 LYS A C 1
ATOM 1340 O O . LYS A 1 210 ? 54.64982 29.47090 15.38286 1.000 61.32805 89 LYS A O 1
ATOM 1346 N N . ILE A 1 211 ? 53.93238 30.31454 17.34345 1.000 56.95076 90 ILE A N 1
ATOM 1347 C CA . ILE A 1 211 ? 52.63209 29.66271 17.24503 1.000 54.48757 90 ILE A CA 1
ATOM 1348 C C . ILE A 1 211 ? 51.74654 30.25891 16.16711 1.000 54.00039 90 ILE A C 1
ATOM 1349 O O . ILE A 1 211 ? 50.72837 29.65377 15.81226 1.000 60.79806 90 ILE A O 1
ATOM 1354 N N . LEU A 1 212 ? 52.11100 31.41943 15.62269 1.000 53.97573 91 LEU A N 1
ATOM 1355 C CA . LEU A 1 212 ? 51.39788 32.00309 14.49450 1.000 53.71157 91 LEU A CA 1
ATOM 1356 C C . LEU A 1 212 ? 52.02518 31.63387 13.15699 1.000 52.90797 91 LEU A C 1
ATOM 1357 O O . LEU A 1 212 ? 51.87066 32.37467 12.17729 1.000 65.41942 91 LEU A O 1
ATOM 1362 N N . THR A 1 213 ? 52.73688 30.50694 13.09562 1.000 45.31023 92 THR A N 1
ATOM 1363 C CA . THR A 1 213 ? 53.43266 30.09375 11.88218 1.000 66.51053 92 THR A CA 1
ATOM 1364 C C . THR A 1 213 ? 52.48703 29.33179 10.96340 1.000 50.42407 92 THR A C 1
ATOM 1365 O O . THR A 1 213 ? 51.92617 28.31198 11.38456 1.000 48.72878 92 THR A O 1
ATOM 1369 N N . PRO A 1 214 ? 52.31743 29.74665 9.70886 1.000 47.05888 93 PRO A N 1
ATOM 1370 C CA . PRO A 1 214 ? 51.50520 28.95160 8.77902 1.000 51.75800 93 PRO A CA 1
ATOM 1371 C C . PRO A 1 214 ? 52.13268 27.58707 8.53973 1.000 70.65699 93 PRO A C 1
ATOM 1372 O O . PRO A 1 214 ? 53.34850 27.45941 8.37363 1.000 59.74678 93 PRO A O 1
ATOM 1376 N N . VAL A 1 215 ? 51.28824 26.56162 8.51768 1.000 63.65493 94 VAL A N 1
ATOM 1377 C CA . VAL A 1 215 ? 51.71111 25.18719 8.28993 1.000 77.49105 94 VAL A CA 1
ATOM 1378 C C . VAL A 1 215 ? 50.90704 24.64563 7.11229 1.000 70.95729 94 VAL A C 1
ATOM 1379 O O . VAL A 1 215 ? 49.69410 24.85506 7.05878 1.000 76.95399 94 VAL A O 1
ATOM 1383 N N . PRO A 1 216 ? 51.53152 23.97086 6.15180 1.000 67.90577 95 PRO A N 1
ATOM 1384 C CA . PRO A 1 216 ? 50.82330 23.55990 4.93446 1.000 75.79488 95 PRO A CA 1
ATOM 1385 C C . PRO A 1 216 ? 49.97703 22.31399 5.17874 1.000 81.95008 95 PRO A C 1
ATOM 1386 O O . PRO A 1 216 ? 49.89809 21.78749 6.28680 1.000 83.65413 95 PRO A O 1
ATOM 1390 N N . VAL A 1 217 ? 49.33702 21.84474 4.10511 1.000 116.55607 96 VAL A N 1
ATOM 1391 C CA . VAL A 1 217 ? 48.60945 20.57910 4.10968 1.000 135.45054 96 VAL A CA 1
ATOM 1392 C C . VAL A 1 217 ? 48.76011 19.92921 2.74222 1.000 144.23752 96 VAL A C 1
ATOM 1393 O O . VAL A 1 217 ? 48.82489 20.60846 1.71373 1.000 142.69552 96 VAL A O 1
ATOM 1397 N N . PHE A 1 218 ? 48.80869 18.60096 2.73877 1.000 154.78232 97 PHE A N 1
ATOM 1398 C CA . PHE A 1 218 ? 48.77261 17.82938 1.50430 1.000 165.22739 97 PHE A CA 1
ATOM 1399 C C . PHE A 1 218 ? 47.72425 16.72758 1.62255 1.000 165.69844 97 PHE A C 1
ATOM 1400 O O . PHE A 1 218 ? 46.58356 16.98362 2.00831 1.000 163.33998 97 PHE A O 1
ATOM 1408 N N . HIS A 1 225 ? 39.84026 21.55649 7.27940 1.000 125.07722 104 HIS A N 1
ATOM 1409 C CA . HIS A 1 225 ? 40.50460 22.78244 7.70352 1.000 126.52603 104 HIS A CA 1
ATOM 1410 C C . HIS A 1 225 ? 40.56882 23.79069 6.56502 1.000 131.02051 104 HIS A C 1
ATOM 1411 O O . HIS A 1 225 ? 40.24954 23.47649 5.41713 1.000 133.64327 104 HIS A O 1
ATOM 1418 N N . LEU A 1 226 ? 40.98540 25.00971 6.89861 1.000 127.01383 105 LEU A N 1
ATOM 1419 C CA . LEU A 1 226 ? 41.15295 26.06913 5.91328 1.000 113.41897 105 LEU A CA 1
ATOM 1420 C C . LEU A 1 226 ? 42.60832 26.51006 5.93871 1.000 91.76856 105 LEU A C 1
ATOM 1421 O O . LEU A 1 226 ? 43.50918 25.66552 5.95893 1.000 92.26446 105 LEU A O 1
ATOM 1426 N N . GLY A 1 227 ? 42.86077 27.81544 5.92686 1.000 87.31424 106 GLY A N 1
ATOM 1427 C CA . GLY A 1 227 ? 44.16716 28.29286 6.32251 1.000 87.40534 106 GLY A CA 1
ATOM 1428 C C . GLY A 1 227 ? 44.39731 27.99314 7.79040 1.000 93.99983 106 GLY A C 1
ATOM 1429 O O . GLY A 1 227 ? 43.47072 28.01513 8.60305 1.000 80.93404 106 GLY A O 1
ATOM 1430 N N . GLN A 1 228 ? 45.64474 27.69499 8.14206 1.000 66.21251 107 GLN A N 1
ATOM 1431 C CA . GLN A 1 228 ? 45.89202 27.28547 9.51571 1.000 73.87402 107 GLN A CA 1
ATOM 1432 C C . GLN A 1 228 ? 47.34242 27.53149 9.89582 1.000 67.40205 107 GLN A C 1
ATOM 1433 O O . GLN A 1 228 ? 48.23076 27.61502 9.04256 1.000 60.72383 107 GLN A O 1
ATOM 1439 N N . ASN A 1 229 ? 47.55865 27.64984 11.20554 1.000 55.93738 108 ASN A N 1
ATOM 1440 C CA . ASN A 1 229 ? 48.89148 27.81559 11.76525 1.000 63.23610 108 ASN A CA 1
ATOM 1441 C C . ASN A 1 229 ? 49.10985 26.82033 12.89727 1.000 66.76358 108 ASN A C 1
ATOM 1442 O O . ASN A 1 229 ? 48.26338 25.95110 13.13245 1.000 60.44875 108 ASN A O 1
ATOM 1447 N N . LEU A 1 230 ? 50.24254 26.93428 13.59657 1.000 58.23239 109 LEU A N 1
ATOM 1448 C CA . LEU A 1 230 ? 50.54180 26.00461 14.68248 1.000 61.87080 109 LEU A CA 1
ATOM 1449 C C . LEU A 1 230 ? 49.48221 26.07355 15.77556 1.000 55.84959 109 LEU A C 1
ATOM 1450 O O . LEU A 1 230 ? 48.98658 25.03915 16.24244 1.000 50.29140 109 LEU A O 1
ATOM 1455 N N . LEU A 1 231 ? 49.14032 27.29006 16.21133 1.000 52.16698 110 LEU A N 1
ATOM 1456 C CA . LEU A 1 231 ? 48.15747 27.45512 17.27773 1.000 52.84167 110 LEU A CA 1
ATOM 1457 C C . LEU A 1 231 ? 46.81491 26.85211 16.88253 1.000 56.03912 110 LEU A C 1
ATOM 1458 O O . LEU A 1 231 ? 46.19074 26.13400 17.67019 1.000 57.78943 110 LEU A O 1
ATOM 1463 N N . SER A 1 232 ? 46.32180 27.18435 15.68609 1.000 58.77071 111 SER A N 1
ATOM 1464 C CA . SER A 1 232 ? 45.02343 26.66177 15.26640 1.000 65.39557 111 SER A CA 1
ATOM 1465 C C . SER A 1 232 ? 45.06220 25.15003 15.08512 1.000 67.60163 111 SER A C 1
ATOM 1466 O O . SER A 1 232 ? 44.02989 24.48311 15.21879 1.000 57.75393 111 SER A O 1
ATOM 1469 N N . LEU A 1 233 ? 46.24092 24.59391 14.79526 1.000 66.74252 112 LEU A N 1
ATOM 1470 C CA . LEU A 1 233 ? 46.37036 23.14668 14.67490 1.000 60.26375 112 LEU A CA 1
ATOM 1471 C C . LEU A 1 233 ? 46.33409 22.48130 16.04141 1.000 66.31835 112 LEU A C 1
ATOM 1472 O O . LEU A 1 233 ? 45.79120 21.38014 16.19138 1.000 65.28131 112 LEU A O 1
ATOM 1477 N N . GLN A 1 234 ? 46.91040 23.13612 17.04654 1.000 62.10723 113 GLN A N 1
ATOM 1478 C CA . GLN A 1 234 ? 47.11994 22.53063 18.35465 1.000 66.37641 113 GLN A CA 1
ATOM 1479 C C . GLN A 1 234 ? 45.91202 22.70665 19.26896 1.000 56.89937 113 GLN A C 1
ATOM 1480 O O . GLN A 1 234 ? 45.56572 21.79084 20.02377 1.000 66.07921 113 GLN A O 1
ATOM 1486 N N . LEU A 1 235 ? 45.28779 23.88150 19.21872 1.000 48.44209 114 LEU A N 1
ATOM 1487 C CA . LEU A 1 235 ? 44.23497 24.25565 20.16253 1.000 68.53619 114 LEU A CA 1
ATOM 1488 C C . LEU A 1 235 ? 43.09592 23.24885 20.31903 1.000 66.63388 114 LEU A C 1
ATOM 1489 O O . LEU A 1 235 ? 42.61076 23.09238 21.45379 1.000 70.69977 114 LEU A O 1
ATOM 1494 N N . PRO A 1 236 ? 42.61062 22.56675 19.27107 1.000 57.06820 115 PRO A N 1
ATOM 1495 C CA . PRO A 1 236 ? 41.51635 21.60251 19.48524 1.000 64.39659 115 PRO A CA 1
ATOM 1496 C C . PRO A 1 236 ? 41.82046 20.53016 20.51585 1.000 67.44581 115 PRO A C 1
ATOM 1497 O O . PRO A 1 236 ? 40.90365 20.10301 21.22898 1.000 65.43322 115 PRO A O 1
ATOM 1501 N N . LEU A 1 237 ? 43.07298 20.07909 20.62193 1.000 61.23145 116 LEU A N 1
ATOM 1502 C CA . LEU A 1 237 ? 43.43343 19.16248 21.70000 1.000 62.39144 116 LEU A CA 1
ATOM 1503 C C . LEU A 1 237 ? 43.15991 19.78318 23.06534 1.000 78.01896 116 LEU A C 1
ATOM 1504 O O . LEU A 1 237 ? 42.53350 19.15843 23.93137 1.000 78.59098 116 LEU A O 1
ATOM 1509 N N . TYR A 1 238 ? 43.65447 21.00577 23.28384 1.000 76.37509 117 TYR A N 1
ATOM 1510 C CA . TYR A 1 238 ? 43.43951 21.68319 24.55917 1.000 77.62410 117 TYR A CA 1
ATOM 1511 C C . TYR A 1 238 ? 41.95382 21.84478 24.85125 1.000 83.05277 117 TYR A C 1
ATOM 1512 O O . TYR A 1 238 ? 41.51324 21.66585 25.99245 1.000 87.37383 117 TYR A O 1
ATOM 1521 N N . GLU A 1 239 ? 41.16727 22.18556 23.82903 1.000 72.34494 118 GLU A N 1
ATOM 1522 C CA . GLU A 1 239 ? 39.74031 22.41207 24.03179 1.000 80.10510 118 GLU A CA 1
ATOM 1523 C C . GLU A 1 239 ? 39.02669 21.11470 24.39809 1.000 79.40622 118 GLU A C 1
ATOM 1524 O O . GLU A 1 239 ? 38.21465 21.08448 25.33200 1.000 92.73451 118 GLU A O 1
ATOM 1530 N N . LYS A 1 240 ? 39.29204 20.03977 23.64996 1.000 70.10094 119 LYS A N 1
ATOM 1531 C CA . LYS A 1 240 ? 38.75064 18.72847 23.99627 1.000 73.61023 119 LYS A CA 1
ATOM 1532 C C . LYS A 1 240 ? 39.11074 18.33833 25.42825 1.000 74.05392 119 LYS A C 1
ATOM 1533 O O . LYS A 1 240 ? 38.24910 17.90028 26.20389 1.000 94.17561 119 LYS A O 1
ATOM 1539 N N . ILE A 1 241 ? 40.38600 18.49613 25.79576 1.000 72.05561 120 ILE A N 1
ATOM 1540 C CA . ILE A 1 241 ? 40.82441 18.17519 27.15342 1.000 72.30698 120 ILE A CA 1
ATOM 1541 C C . ILE A 1 241 ? 40.02023 18.97214 28.17110 1.000 85.00836 120 ILE A C 1
ATOM 1542 O O . ILE A 1 241 ? 39.48933 18.42061 29.14326 1.000 79.66103 120 ILE A O 1
ATOM 1547 N N . MET A 1 242 ? 39.90810 20.28437 27.95349 1.000 80.75478 121 MET A N 1
ATOM 1548 C CA . MET A 1 242 ? 39.32947 21.15333 28.96836 1.000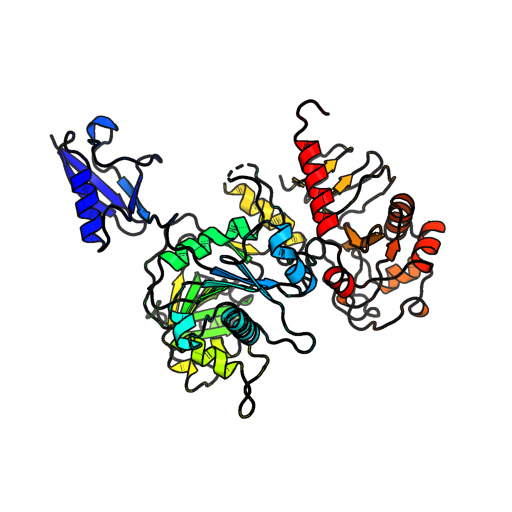 88.20149 121 MET A CA 1
ATOM 1549 C C . MET A 1 242 ? 37.82750 20.93984 29.08514 1.000 97.77704 121 MET A C 1
ATOM 1550 O O . MET A 1 242 ? 37.25073 21.16037 30.15592 1.000 93.09793 121 MET A O 1
ATOM 1555 N N . SER A 1 243 ? 37.18329 20.49724 28.00413 1.000 93.74679 122 SER A N 1
ATOM 1556 C CA . SER A 1 243 ? 35.79527 20.06348 28.10316 1.000 99.75887 122 SER A CA 1
ATOM 1557 C C . SER A 1 243 ? 35.68630 18.78428 28.92398 1.000 103.10863 122 SER A C 1
ATOM 1558 O O . SER A 1 243 ? 34.88474 18.70344 29.86235 1.000 103.83573 122 SER A O 1
ATOM 1561 N N . LEU A 1 244 ? 36.49395 17.77237 28.58835 1.000 96.76633 123 LEU A N 1
ATOM 1562 C CA . LEU A 1 244 ? 36.44726 16.50699 29.31691 1.000 93.21188 123 LEU A CA 1
ATOM 1563 C C . LEU A 1 244 ? 36.85417 16.65812 30.78142 1.000 101.17322 123 LEU A C 1
ATOM 1564 O O . LEU A 1 244 ? 36.52518 15.79053 31.59921 1.000 97.72585 123 LEU A O 1
ATOM 1569 N N . ALA A 1 245 ? 37.53201 17.74818 31.13607 1.000 103.12685 124 ALA A N 1
ATOM 1570 C CA . ALA A 1 245 ? 38.02487 17.91737 32.49288 1.000 97.28563 124 ALA A CA 1
ATOM 1571 C C . ALA A 1 245 ? 36.87708 18.21463 33.45687 1.000 102.24011 124 ALA A C 1
ATOM 1572 O O . ALA A 1 245 ? 35.84383 18.75922 33.05699 1.000 109.49439 124 ALA A O 1
ATOM 1574 N N . PRO A 1 246 ? 37.02653 17.84028 34.72857 1.000 96.58406 125 PRO A N 1
ATOM 1575 C CA . PRO A 1 246 ? 36.05088 18.25025 35.74361 1.000 107.85090 125 PRO A CA 1
ATOM 1576 C C . PRO A 1 246 ? 35.89133 19.76238 35.79703 1.000 122.25256 125 PRO A C 1
ATOM 1577 O O . PRO A 1 246 ? 36.77283 20.52746 35.39887 1.000 104.03822 125 PRO A O 1
ATOM 1581 N N . ASP A 1 247 ? 34.74133 20.18933 36.31496 1.000 140.38444 126 ASP A N 1
ATOM 1582 C CA . ASP A 1 247 ? 34.38752 21.60204 36.35795 1.000 153.79064 126 ASP A CA 1
ATOM 1583 C C . ASP A 1 247 ? 35.00826 22.33470 37.54063 1.000 148.02711 126 ASP A C 1
ATOM 1584 O O . ASP A 1 247 ? 34.60019 23.46249 37.83803 1.000 159.46128 126 ASP A O 1
ATOM 1589 N N . LYS A 1 248 ? 35.97735 21.71950 38.21741 1.000 129.56812 127 LYS A N 1
ATOM 1590 C CA . LYS A 1 248 ? 36.79031 22.40019 39.21563 1.000 120.41104 127 LYS A CA 1
ATOM 1591 C C . LYS A 1 248 ? 38.14265 22.84486 38.66990 1.000 108.98953 127 LYS A C 1
ATOM 1592 O O . LYS A 1 248 ? 38.72393 23.80412 39.19048 1.000 93.12134 127 LYS A O 1
ATOM 1598 N N . LEU A 1 249 ? 38.63623 22.18763 37.62341 1.000 99.49197 128 LEU A N 1
ATOM 1599 C CA . LEU A 1 249 ? 39.88617 22.55343 36.95859 1.000 90.37993 128 LEU A CA 1
ATOM 1600 C C . LEU A 1 249 ? 39.57597 23.61149 35.90663 1.000 77.53079 128 LEU A C 1
ATOM 1601 O O . LEU A 1 249 ? 39.15862 23.29110 34.79158 1.000 78.85272 128 LEU A O 1
ATOM 1606 N N . HIS A 1 250 ? 39.76410 24.87929 36.26777 1.000 79.20290 129 HIS A N 1
ATOM 1607 C CA . HIS A 1 250 ? 39.42317 26.00424 35.40777 1.000 80.39801 129 HIS A CA 1
ATOM 1608 C C . HIS A 1 250 ? 40.60982 26.57176 34.63401 1.000 91.47416 129 HIS A C 1
ATOM 1609 O O . HIS A 1 250 ? 40.43203 27.53852 33.88803 1.000 75.02335 129 HIS A O 1
ATOM 1616 N N . THR A 1 251 ? 41.81457 26.02430 34.80025 1.000 80.45497 130 THR A N 1
ATOM 1617 C CA . THR A 1 251 ? 43.00821 26.59239 34.17361 1.000 91.30512 130 THR A CA 1
ATOM 1618 C C . THR A 1 251 ? 43.86141 25.46853 33.59595 1.000 79.69080 130 THR A C 1
ATOM 1619 O O . THR A 1 251 ? 44.40691 24.65531 34.34849 1.000 70.04274 130 THR A O 1
ATOM 1623 N N . LEU A 1 252 ? 43.95804 25.40864 32.26636 1.000 60.78721 131 LEU A N 1
ATOM 1624 C CA . LEU A 1 252 ? 44.94494 24.57540 31.58746 1.000 80.68936 131 LEU A CA 1
ATOM 1625 C C . LEU A 1 252 ? 46.18629 25.40958 31.28973 1.000 76.09220 131 LEU A C 1
ATOM 1626 O O . LEU A 1 252 ? 46.07960 26.56937 30.88450 1.000 64.38229 131 LEU A O 1
ATOM 1631 N N . ILE A 1 253 ? 47.36110 24.81286 31.48242 1.000 70.50976 132 ILE A N 1
ATOM 1632 C CA . ILE A 1 253 ? 48.63957 25.47609 31.23516 1.000 74.37598 132 ILE A CA 1
ATOM 1633 C C . ILE A 1 253 ? 49.41139 24.67941 30.19097 1.000 77.30350 132 ILE A C 1
ATOM 1634 O O . ILE A 1 253 ? 49.70883 23.49615 30.40211 1.000 65.92641 132 ILE A O 1
ATOM 1639 N N . ALA A 1 254 ? 49.73479 25.32394 29.06983 1.000 71.28810 133 ALA A N 1
ATOM 1640 C CA . ALA A 1 254 ? 50.52004 24.72585 28.00161 1.000 65.94619 133 ALA A CA 1
ATOM 1641 C C . ALA A 1 254 ? 51.79117 25.53634 27.78924 1.000 70.64521 133 ALA A C 1
ATOM 1642 O O . ALA A 1 254 ? 51.75600 26.77360 27.75752 1.000 70.57520 133 ALA A O 1
ATOM 1644 N N . SER A 1 255 ? 52.90900 24.83536 27.63667 1.000 60.26178 134 SER A N 1
ATOM 1645 C CA . SER A 1 255 ? 54.19364 25.48532 27.42390 1.000 76.44548 134 SER A CA 1
ATOM 1646 C C . SER A 1 255 ? 55.12537 24.49929 26.73328 1.000 72.83794 134 SER A C 1
ATOM 1647 O O . SER A 1 255 ? 54.77565 23.33923 26.49667 1.000 72.15218 134 SER A O 1
ATOM 1650 N N . GLY A 1 256 ? 56.32294 24.97536 26.41304 1.000 61.96721 135 GLY A N 1
ATOM 1651 C CA . GLY A 1 256 ? 57.22353 24.22375 25.56964 1.000 68.60874 135 GLY A CA 1
ATOM 1652 C C . GLY A 1 256 ? 56.98493 24.53525 24.10980 1.000 79.75078 135 GLY A C 1
ATOM 1653 O O . GLY A 1 256 ? 56.07795 25.28168 23.72827 1.000 87.57736 135 GLY A O 1
ATOM 1654 N N . ASP A 1 257 ? 57.81923 23.94213 23.26772 1.000 72.61012 136 ASP A N 1
ATOM 1655 C CA . ASP A 1 257 ? 57.77145 24.19235 21.83498 1.000 81.84822 136 ASP A CA 1
ATOM 1656 C C . ASP A 1 257 ? 57.44218 22.91002 21.08337 1.000 77.71687 136 ASP A C 1
ATOM 1657 O O . ASP A 1 257 ? 58.03204 22.60183 20.04556 1.000 74.47355 136 ASP A O 1
ATOM 1662 N N . VAL A 1 258 ? 56.48598 22.14887 21.61078 1.000 84.78636 137 VAL A N 1
ATOM 1663 C CA . VAL A 1 258 ? 56.18870 20.80201 21.14282 1.000 81.45608 137 VAL A CA 1
ATOM 1664 C C . VAL A 1 258 ? 54.72961 20.74613 20.71082 1.000 70.41357 137 VAL A C 1
ATOM 1665 O O . VAL A 1 258 ? 53.84088 21.20604 21.43824 1.000 72.39245 137 VAL A O 1
ATOM 1669 N N . TYR A 1 259 ? 54.49028 20.21152 19.51574 1.000 62.99934 138 TYR A N 1
ATOM 1670 C CA . TYR A 1 259 ? 53.14633 20.00837 18.99758 1.000 65.19289 138 TYR A CA 1
ATOM 1671 C C . TYR A 1 259 ? 52.69592 18.61299 19.40442 1.000 71.61784 138 TYR A C 1
ATOM 1672 O O . TYR A 1 259 ? 53.37279 17.62290 19.09640 1.000 74.72589 138 TYR A O 1
ATOM 1681 N N . ILE A 1 260 ? 51.57629 18.54141 20.11643 1.000 63.93217 139 ILE A N 1
ATOM 1682 C CA . ILE A 1 260 ? 51.06957 17.30005 20.68391 1.000 73.08953 139 ILE A CA 1
ATOM 1683 C C . ILE A 1 260 ? 49.87418 16.83129 19.86608 1.000 74.61978 139 ILE A C 1
ATOM 1684 O O . ILE A 1 260 ? 49.02760 17.63605 19.45912 1.000 81.18506 139 ILE A O 1
ATOM 1689 N N . ARG A 1 261 ? 49.80949 15.52315 19.63095 1.000 89.24830 140 ARG A N 1
ATOM 1690 C CA . ARG A 1 261 ? 48.81737 14.91570 18.75757 1.000 80.71963 140 ARG A CA 1
ATOM 1691 C C . ARG A 1 261 ? 48.35339 13.60999 19.38623 1.000 82.17180 140 ARG A C 1
ATOM 1692 O O . ARG A 1 261 ? 49.04604 13.03481 20.22676 1.000 81.73185 140 ARG A O 1
ATOM 1700 N N . SER A 1 262 ? 47.17563 13.14022 18.96868 1.000 80.89791 141 SER A N 1
ATOM 1701 C CA . SER A 1 262 ? 46.76151 11.77273 19.26772 1.000 88.81349 141 SER A CA 1
ATOM 1702 C C . SER A 1 262 ? 45.49401 11.43114 18.49912 1.000 89.55704 141 SER A C 1
ATOM 1703 O O . SER A 1 262 ? 44.55319 12.22715 18.45656 1.000 85.12611 141 SER A O 1
ATOM 1706 N N . GLU A 1 263 ? 45.47940 10.24004 17.90296 1.000 95.69016 142 GLU A N 1
ATOM 1707 C CA . GLU A 1 263 ? 44.38134 9.79431 17.05874 1.000 115.79286 142 GLU A CA 1
ATOM 1708 C C . GLU A 1 263 ? 43.42916 8.85360 17.78948 1.000 114.22741 142 GLU A C 1
ATOM 1709 O O . GLU A 1 263 ? 42.55156 8.25791 17.15677 1.000 116.73809 142 GLU A O 1
ATOM 1715 N N . LYS A 1 264 ? 43.58027 8.71257 19.10495 1.000 103.61372 143 LYS A N 1
ATOM 1716 C CA . LYS A 1 264 ? 42.71538 7.88451 19.92545 1.000 94.06295 143 LYS A CA 1
ATOM 1717 C C . LYS A 1 264 ? 41.99729 8.73734 20.96570 1.000 100.04135 143 LYS A C 1
ATOM 1718 O O . LYS A 1 264 ? 42.48335 9.80995 21.33932 1.000 84.06679 143 LYS A O 1
ATOM 1724 N N . PRO A 1 265 ? 40.83473 8.29383 21.43959 1.000 109.26358 144 PRO A N 1
ATOM 1725 C CA . PRO A 1 265 ? 40.08673 9.08201 22.42484 1.000 109.55039 144 PRO A CA 1
ATOM 1726 C C . PRO A 1 265 ? 40.80035 9.15214 23.76702 1.000 100.04239 144 PRO A C 1
ATOM 1727 O O . PRO A 1 265 ? 41.60793 8.29323 24.12615 1.000 103.67050 144 PRO A O 1
ATOM 1731 N N . LEU A 1 266 ? 40.48037 10.20860 24.51029 1.000 97.64545 145 LEU A N 1
ATOM 1732 C CA . LEU A 1 266 ? 41.08278 10.46344 25.80964 1.000 91.41190 145 LEU A CA 1
ATOM 1733 C C . LEU A 1 266 ? 40.44578 9.59634 26.88892 1.000 92.90051 145 LEU A C 1
ATOM 1734 O O . LEU A 1 266 ? 39.27696 9.21167 26.79950 1.000 94.49289 145 LEU A O 1
ATOM 1739 N N . GLN A 1 267 ? 41.22834 9.29978 27.92331 1.000 90.31063 146 GLN A N 1
ATOM 1740 C CA . GLN A 1 267 ? 40.69836 8.64736 29.11026 1.000 88.41987 146 GLN A CA 1
ATOM 1741 C C . GLN A 1 267 ? 40.01073 9.67735 30.00153 1.000 94.99812 146 GLN A C 1
ATOM 1742 O O . GLN A 1 267 ? 40.18743 10.88807 29.84364 1.000 96.49822 146 GLN A O 1
ATOM 1748 N N . SER A 1 268 ? 39.20347 9.18381 30.93722 1.000 99.83123 147 SER A N 1
ATOM 1749 C CA . SER A 1 268 ? 38.56355 10.07384 31.89437 1.000 101.34154 147 SER A CA 1
ATOM 1750 C C . SER A 1 268 ? 39.62127 10.79443 32.72861 1.000 96.78408 147 SER A C 1
ATOM 1751 O O . SER A 1 268 ? 40.74624 10.31462 32.90887 1.000 98.43073 147 SER A O 1
ATOM 1754 N N . ILE A 1 269 ? 39.24867 11.96056 33.24224 1.000 93.83712 148 ILE A N 1
ATOM 1755 C CA . ILE A 1 269 ? 40.18621 12.89293 33.85526 1.000 100.39228 148 ILE A CA 1
ATOM 1756 C C . ILE A 1 269 ? 39.92403 12.90714 35.35988 1.000 111.07012 148 ILE A C 1
ATOM 1757 O O . ILE A 1 269 ? 38.85054 13.34865 35.79835 1.000 101.40369 148 ILE A O 1
ATOM 1762 N N . PRO A 1 270 ? 40.85394 12.41537 36.17807 1.000 125.29733 149 PRO A N 1
ATOM 1763 C CA . PRO A 1 270 ? 40.65963 12.41510 37.63370 1.000 134.92691 149 PRO A CA 1
ATOM 1764 C C . PRO A 1 270 ? 40.41084 13.80953 38.18934 1.000 131.57902 149 PRO A C 1
ATOM 1765 O O . PRO A 1 270 ? 40.55125 14.82910 37.51161 1.000 136.51034 149 PRO A O 1
ATOM 1769 N N . GLU A 1 271 ? 40.04772 13.84126 39.46899 1.000 115.05730 150 GLU A N 1
ATOM 1770 C CA . GLU A 1 271 ? 39.64979 15.06607 40.15369 1.000 108.77817 150 GLU A CA 1
ATOM 1771 C C . GLU A 1 271 ? 40.71401 15.51652 41.14949 1.000 110.73469 150 GLU A C 1
ATOM 1772 O O . GLU A 1 271 ? 40.40598 15.94495 42.26350 1.000 109.55753 150 GLU A O 1
ATOM 1778 N N . ALA A 1 272 ? 41.98028 15.42251 40.75228 1.000 109.70576 151 ALA A N 1
ATOM 1779 C CA . ALA A 1 272 ? 43.08115 15.88861 41.57731 1.000 112.73032 151 ALA A CA 1
ATOM 1780 C C . ALA A 1 272 ? 43.20746 17.40627 41.47022 1.000 104.97847 151 ALA A C 1
ATOM 1781 O O . ALA A 1 272 ? 42.49087 18.06661 40.71331 1.000 101.66622 151 ALA A O 1
ATOM 1783 N N . ASP A 1 273 ? 44.13456 17.97229 42.24401 1.000 105.38566 152 ASP A N 1
ATOM 1784 C CA . ASP A 1 273 ? 44.41924 19.39719 42.14349 1.000 103.48659 152 ASP A CA 1
ATOM 1785 C C . ASP A 1 273 ? 45.36639 19.71837 40.99828 1.000 104.95992 152 ASP A C 1
ATOM 1786 O O . ASP A 1 273 ? 45.36674 20.85307 40.50817 1.000 101.10250 152 ASP A O 1
ATOM 1791 N N . VAL A 1 274 ? 46.16776 18.74745 40.56551 1.000 89.30204 153 VAL A N 1
ATOM 1792 C CA . VAL A 1 274 ? 47.09342 18.91038 39.45175 1.000 82.34281 153 VAL A CA 1
ATOM 1793 C C . VAL A 1 274 ? 46.97082 17.66994 38.57935 1.000 87.01524 153 VAL A C 1
ATOM 1794 O O . VAL A 1 274 ? 47.13898 16.54821 39.06828 1.000 98.24497 153 VAL A O 1
ATOM 1798 N N . VAL A 1 275 ? 46.66496 17.86337 37.30065 1.000 81.60281 154 VAL A N 1
ATOM 1799 C CA . VAL A 1 275 ? 46.65678 16.78713 36.31799 1.000 83.41075 154 VAL A CA 1
ATOM 1800 C C . VAL A 1 275 ? 47.72443 17.09782 35.28051 1.000 94.82216 154 VAL A C 1
ATOM 1801 O O . VAL A 1 275 ? 47.82225 18.23403 34.81005 1.000 85.69074 154 VAL A O 1
ATOM 1805 N N . CYS A 1 276 ? 48.53178 16.10134 34.93452 1.000 82.73133 155 CYS A N 1
ATOM 1806 C CA . CYS A 1 276 ? 49.63232 16.30847 34.00480 1.000 82.99096 155 CYS A CA 1
ATOM 1807 C C . CYS A 1 276 ? 49.59770 15.21911 32.95047 1.000 77.60062 155 CYS A C 1
ATOM 1808 O O . CYS A 1 276 ? 49.49810 14.03319 33.28523 1.000 74.78332 155 CYS A O 1
ATOM 1811 N N . TYR A 1 277 ? 49.71213 15.61038 31.68555 1.000 71.93126 156 TYR A N 1
ATOM 1812 C CA . TYR A 1 277 ? 49.76254 14.60965 30.63398 1.000 68.48352 156 TYR A CA 1
ATOM 1813 C C . TYR A 1 277 ? 51.20654 14.21923 30.35798 1.000 77.99833 156 TYR A C 1
ATOM 1814 O O . TYR A 1 277 ? 52.12929 15.02750 30.49672 1.000 75.97338 156 TYR A O 1
ATOM 1823 N N . GLY A 1 278 ? 51.39379 12.95979 29.96682 1.000 71.01500 157 GLY A N 1
ATOM 1824 C CA . GLY A 1 278 ? 52.72521 12.45837 29.69923 1.000 81.96038 157 GLY A CA 1
ATOM 1825 C C . GLY A 1 278 ? 52.69669 11.31084 28.71605 1.000 76.61160 157 GLY A C 1
ATOM 1826 O O . GLY A 1 278 ? 51.63811 10.81184 28.32933 1.000 87.55860 157 GLY A O 1
ATOM 1827 N N . LEU A 1 279 ? 53.89285 10.90237 28.30850 1.000 78.32807 158 LEU A N 1
ATOM 1828 C CA . LEU A 1 279 ? 54.06376 9.75197 27.42800 1.000 82.42124 158 LEU A CA 1
ATOM 1829 C C . LEU A 1 279 ? 55.04842 8.77326 28.04892 1.000 78.43667 158 LEU A C 1
ATOM 1830 O O . LEU A 1 279 ? 56.13774 9.17742 28.45551 1.000 81.47231 158 LEU A O 1
ATOM 1835 N N . TRP A 1 280 ? 54.66502 7.49782 28.13851 1.000 71.37116 159 TRP A N 1
ATOM 1836 C CA . TRP A 1 280 ? 55.59145 6.46964 28.60718 1.000 73.29120 159 TRP A CA 1
ATOM 1837 C C . TRP A 1 280 ? 56.89798 6.54209 27.82696 1.000 87.82622 159 TRP A C 1
ATOM 1838 O O . TRP A 1 280 ? 56.89764 6.53047 26.59237 1.000 80.19250 159 TRP A O 1
ATOM 1849 N N . VAL A 1 281 ? 58.01558 6.62107 28.54932 1.000 83.61345 160 VAL A N 1
ATOM 1850 C CA . VAL A 1 281 ? 59.31502 6.83629 27.92217 1.000 91.62139 160 VAL A CA 1
ATOM 1851 C C . VAL A 1 281 ? 60.36786 5.93029 28.54280 1.000 89.07008 160 VAL A C 1
ATOM 1852 O O . VAL A 1 281 ? 60.45367 5.80412 29.76958 1.000 71.42304 160 VAL A O 1
ATOM 1856 N N . ASP A 1 282 ? 61.14237 5.27835 27.67954 1.000 89.30215 161 ASP A N 1
ATOM 1857 C CA . ASP A 1 282 ? 62.38330 4.63327 28.06534 1.000 80.30667 161 ASP A CA 1
ATOM 1858 C C . ASP A 1 282 ? 63.40719 5.70200 28.45405 1.000 85.88489 161 ASP A C 1
ATOM 1859 O O . ASP A 1 282 ? 63.35920 6.82464 27.94525 1.000 90.59524 161 ASP A O 1
ATOM 1864 N N . PRO A 1 283 ? 64.32501 5.39034 29.37486 1.000 87.53105 162 PRO A N 1
ATOM 1865 C CA . PRO A 1 283 ? 65.34290 6.38300 29.76580 1.000 94.27186 162 PRO A CA 1
ATOM 1866 C C . PRO A 1 283 ? 66.09805 7.01373 28.60428 1.000 95.50328 162 PRO A C 1
ATOM 1867 O O . PRO A 1 283 ? 66.45550 8.19938 28.68597 1.000 96.43750 162 PRO A O 1
ATOM 1871 N N . SER A 1 284 ? 66.34308 6.25851 27.52568 1.000 94.41627 163 SER A N 1
ATOM 1872 C CA . SER A 1 284 ? 67.02881 6.79286 26.35027 1.000 80.52058 163 SER A CA 1
ATOM 1873 C C . SER A 1 284 ? 66.39956 8.08399 25.84106 1.000 87.15165 163 SER A C 1
ATOM 1874 O O . SER A 1 284 ? 67.08232 8.89785 25.21001 1.000 94.40305 163 SER A O 1
ATOM 1877 N N . LEU A 1 285 ? 65.10642 8.29448 26.10120 1.000 96.81653 164 LEU A N 1
ATOM 1878 C CA . LEU A 1 285 ? 64.47215 9.57277 25.81649 1.000 96.87094 164 LEU A CA 1
ATOM 1879 C C . LEU A 1 285 ? 64.03114 10.31339 27.06905 1.000 89.59599 164 LEU A C 1
ATOM 1880 O O . LEU A 1 285 ? 63.88840 11.53953 27.02269 1.000 94.85072 164 LEU A O 1
ATOM 1885 N N . ALA A 1 286 ? 63.81405 9.60705 28.18101 1.000 90.15831 165 ALA A N 1
ATOM 1886 C CA . ALA A 1 286 ? 63.47667 10.28928 29.42462 1.000 85.25106 165 ALA A CA 1
ATOM 1887 C C . ALA A 1 286 ? 64.56375 11.27750 29.81749 1.000 84.90916 165 ALA A C 1
ATOM 1888 O O . ALA A 1 286 ? 64.26727 12.34006 30.37601 1.000 84.05156 165 ALA A O 1
ATOM 1890 N N . THR A 1 287 ? 65.82500 10.94967 29.52511 1.000 85.65421 166 THR A N 1
ATOM 1891 C CA . THR A 1 287 ? 66.93822 11.75713 30.01092 1.000 96.26182 166 THR A CA 1
ATOM 1892 C C . THR A 1 287 ? 66.92825 13.17511 29.44590 1.000 94.01388 166 THR A C 1
ATOM 1893 O O . THR A 1 287 ? 67.61864 14.04625 29.98729 1.000 86.67539 166 THR A O 1
ATOM 1897 N N . HIS A 1 288 ? 66.17482 13.42995 28.37351 1.000 77.98089 167 HIS A N 1
ATOM 1898 C CA . HIS A 1 288 ? 66.19266 14.72739 27.70970 1.000 69.25601 167 HIS A CA 1
ATOM 1899 C C . HIS A 1 288 ? 65.03735 15.63983 28.10967 1.000 68.53305 167 HIS A C 1
ATOM 1900 O O . HIS A 1 288 ? 64.89502 16.71703 27.52337 1.000 76.95751 167 HIS A O 1
ATOM 1907 N N . HIS A 1 289 ? 64.20799 15.25298 29.07874 1.000 71.66666 168 HIS A N 1
ATOM 1908 C CA . HIS A 1 289 ? 63.00153 16.02238 29.36352 1.000 79.79641 168 HIS A CA 1
ATOM 1909 C C . HIS A 1 289 ? 62.67384 15.95515 30.84843 1.000 82.71441 168 HIS A C 1
ATOM 1910 O O . HIS A 1 289 ? 63.36416 15.30213 31.63610 1.000 79.76657 168 HIS A O 1
ATOM 1917 N N . GLY A 1 290 ? 61.60412 16.65349 31.21997 1.000 79.19967 169 GLY A N 1
ATOM 1918 C CA . GLY A 1 290 ? 60.99925 16.44264 32.52028 1.000 84.48328 169 GLY A CA 1
ATOM 1919 C C . GLY A 1 290 ? 60.29531 15.09842 32.58061 1.000 93.10862 169 GLY A C 1
ATOM 1920 O O . GLY A 1 290 ? 59.60604 14.68831 31.64649 1.000 106.08146 169 GLY A O 1
ATOM 1921 N N . VAL A 1 291 ? 60.48030 14.40478 33.69771 1.000 95.23885 170 VAL A N 1
ATOM 1922 C CA . VAL A 1 291 ? 60.02920 13.03260 33.87068 1.000 95.97359 170 VAL A CA 1
ATOM 1923 C C . VAL A 1 291 ? 59.16481 12.95739 35.11987 1.000 95.61442 170 VAL A C 1
ATOM 1924 O O . VAL A 1 291 ? 59.54958 13.46282 36.18020 1.000 100.67553 170 VAL A O 1
ATOM 1928 N N . PHE A 1 292 ? 58.00148 12.33100 34.99069 1.000 94.37179 171 PHE A N 1
ATOM 1929 C CA . PHE A 1 292 ? 57.22834 11.87455 36.13428 1.000 99.54482 171 PHE A CA 1
ATOM 1930 C C . PHE A 1 292 ? 57.67124 10.45081 36.44002 1.000 103.19827 171 PHE A C 1
ATOM 1931 O O . PHE A 1 292 ? 57.57951 9.57320 35.57325 1.000 102.25501 171 PHE A O 1
ATOM 1939 N N . ALA A 1 293 ? 58.15644 10.22164 37.65580 1.000 109.29220 172 ALA A N 1
ATOM 1940 C CA . ALA A 1 293 ? 58.48699 8.88858 38.12936 1.000 111.68848 172 ALA A CA 1
ATOM 1941 C C . ALA A 1 293 ? 57.38840 8.41929 39.07010 1.000 116.06965 172 ALA A C 1
ATOM 1942 O O . ALA A 1 293 ? 57.04623 9.12042 40.03498 1.000 116.00000 172 ALA A O 1
ATOM 1944 N N . SER A 1 294 ? 56.84492 7.23503 38.78184 1.000 113.49403 173 SER A N 1
ATOM 1945 C CA . SER A 1 294 ? 55.80097 6.62458 39.59097 1.000 119.69172 173 SER A CA 1
ATOM 1946 C C . SER A 1 294 ? 56.20390 5.20798 39.97692 1.000 130.25361 173 SER A C 1
ATOM 1947 O O . SER A 1 294 ? 56.85743 4.50028 39.20846 1.000 123.35715 173 SER A O 1
ATOM 1950 N N . ASP A 1 295 ? 55.79525 4.80081 41.17798 1.000 151.15566 174 ASP A N 1
ATOM 1951 C CA . ASP A 1 295 ? 56.13274 3.48039 41.69666 1.000 169.05118 174 ASP A CA 1
ATOM 1952 C C . ASP A 1 295 ? 55.63336 2.37754 40.76457 1.000 173.98993 174 ASP A C 1
ATOM 1953 O O . ASP A 1 295 ? 54.67630 2.55562 40.00414 1.000 180.36568 174 ASP A O 1
ATOM 1958 N N . ARG A 1 296 ? 56.30270 1.22153 40.83571 1.000 173.12049 175 ARG A N 1
ATOM 1959 C CA . ARG A 1 296 ? 55.96718 0.09935 39.96338 1.000 172.03002 175 ARG A CA 1
ATOM 1960 C C . ARG A 1 296 ? 54.54245 -0.39061 40.20036 1.000 185.79719 175 ARG A C 1
ATOM 1961 O O . ARG A 1 296 ? 53.84330 -0.76811 39.25306 1.000 179.89210 175 ARG A O 1
ATOM 1969 N N . LYS A 1 297 ? 54.09449 -0.39783 41.45482 1.000 198.53678 176 LYS A N 1
ATOM 1970 C CA . LYS A 1 297 ? 52.76185 -0.88214 41.79178 1.000 208.31619 176 LYS A CA 1
ATOM 1971 C C . LYS A 1 297 ? 51.67961 0.18301 41.66688 1.000 199.47649 176 LYS A C 1
ATOM 1972 O O . LYS A 1 297 ? 50.49146 -0.16026 41.69719 1.000 208.65294 176 LYS A O 1
ATOM 1978 N N . HIS A 1 298 ? 52.05276 1.45509 41.52591 1.000 181.48139 177 HIS A N 1
ATOM 1979 C CA . HIS A 1 298 ? 51.10467 2.57003 41.51698 1.000 166.26958 177 HIS A CA 1
ATOM 1980 C C . HIS A 1 298 ? 51.30712 3.39549 40.25273 1.000 166.98073 177 HIS A C 1
ATOM 1981 O O . HIS A 1 298 ? 51.88411 4.49113 40.29608 1.000 160.03825 177 HIS A O 1
ATOM 1988 N N . PRO A 1 299 ? 50.83986 2.90102 39.10204 1.000 175.89493 178 PRO A N 1
ATOM 1989 C CA . PRO A 1 299 ? 51.10150 3.60625 37.83980 1.000 179.59552 178 PRO A CA 1
ATOM 1990 C C . PRO A 1 299 ? 50.20373 4.81515 37.61832 1.000 174.32985 178 PRO A C 1
ATOM 1991 O O . PRO A 1 299 ? 50.12701 5.32644 36.49896 1.000 171.06378 178 PRO A O 1
ATOM 1995 N N . GLU A 1 300 ? 49.52962 5.29296 38.66127 1.000 172.32875 179 GLU A N 1
ATOM 1996 C CA . GLU A 1 300 ? 48.68118 6.47414 38.54668 1.000 169.31278 179 GLU A CA 1
ATOM 1997 C C . GLU A 1 300 ? 49.18401 7.64150 39.37800 1.000 159.68096 179 GLU A C 1
ATOM 1998 O O . GLU A 1 300 ? 49.30941 8.75515 38.85570 1.000 157.97777 179 GLU A O 1
ATOM 2004 N N . GLN A 1 301 ? 49.47740 7.42375 40.65626 1.000 152.50890 180 GLN A N 1
ATOM 2005 C CA . GLN A 1 301 ? 49.97038 8.50576 41.49213 1.000 147.55170 180 GLN A CA 1
ATOM 2006 C C . GLN A 1 301 ? 51.38082 8.90147 41.07350 1.000 140.46839 180 GLN A C 1
ATOM 2007 O O . GLN A 1 301 ? 52.14769 8.09377 40.54216 1.000 135.28402 180 GLN A O 1
ATOM 2013 N N . LEU A 1 302 ? 51.71949 10.16287 41.31963 1.000 133.86738 181 LEU A N 1
ATOM 2014 C CA . LEU A 1 302 ? 53.06395 10.66278 41.07035 1.000 121.84853 181 LEU A CA 1
ATOM 2015 C C . LEU A 1 302 ? 53.92919 10.38718 42.29269 1.000 124.10394 181 LEU A C 1
ATOM 2016 O O . LEU A 1 302 ? 53.58193 10.79035 43.40819 1.000 118.90730 181 LEU A O 1
ATOM 2021 N N . ASP A 1 303 ? 55.04761 9.69168 42.08611 1.000 128.48172 182 ASP A N 1
ATOM 2022 C CA . ASP A 1 303 ? 56.02697 9.55291 43.15689 1.000 131.15191 182 ASP A CA 1
ATOM 2023 C C . ASP A 1 303 ? 56.88457 10.80878 43.25797 1.000 130.57242 182 ASP A C 1
ATOM 2024 O O . ASP A 1 303 ? 56.88937 11.48358 44.29297 1.000 137.09877 182 ASP A O 1
ATOM 2029 N N . PHE A 1 304 ? 57.61279 11.14552 42.19253 1.000 122.80321 183 PHE A N 1
ATOM 2030 C CA . PHE A 1 304 ? 58.34504 12.40939 42.19041 1.000 110.32098 183 PHE A CA 1
ATOM 2031 C C . PHE A 1 304 ? 58.64197 12.83449 40.75796 1.000 94.89318 183 PHE A C 1
ATOM 2032 O O . PHE A 1 304 ? 58.35989 12.11329 39.80054 1.000 101.03489 183 PHE A O 1
ATOM 2040 N N . MET A 1 305 ? 59.15175 14.05666 40.62420 1.000 90.73606 184 MET A N 1
ATOM 2041 C CA . MET A 1 305 ? 59.53072 14.63168 39.34168 1.000 87.49225 184 MET A CA 1
ATOM 2042 C C . MET A 1 305 ? 61.04703 14.70796 39.20154 1.000 103.45151 184 MET A C 1
ATOM 2043 O O . MET A 1 305 ? 61.77754 14.81033 40.19071 1.000 98.18889 184 MET A O 1
ATOM 2048 N N . LEU A 1 306 ? 61.51020 14.64974 37.95430 1.000 109.99716 185 LEU A N 1
ATOM 2049 C CA . LEU A 1 306 ? 62.91885 14.78824 37.60985 1.000 98.63185 185 LEU A CA 1
ATOM 2050 C C . LEU A 1 306 ? 63.05093 15.72480 36.41793 1.000 95.82935 185 LEU A C 1
ATOM 2051 O O . LEU A 1 306 ? 62.23545 15.67537 35.49761 1.000 92.48231 185 LEU A O 1
ATOM 2056 N N . GLN A 1 307 ? 64.05377 16.59587 36.43918 1.000 85.57457 186 GLN A N 1
ATOM 2057 C CA . GLN A 1 307 ? 64.32210 17.49723 35.31692 1.000 81.74517 186 GLN A CA 1
ATOM 2058 C C . GLN A 1 307 ? 65.59556 17.04149 34.60946 1.000 79.97729 186 GLN A C 1
ATOM 2059 O O . GLN A 1 307 ? 66.70669 17.38944 35.02140 1.000 91.25527 186 GLN A O 1
ATOM 2065 N N . LYS A 1 308 ? 65.41881 16.24520 33.55143 1.000 85.30967 187 LYS A N 1
ATOM 2066 C CA . LYS A 1 308 ? 66.47866 15.74391 32.68062 1.000 85.12288 187 LYS A CA 1
ATOM 2067 C C . LYS A 1 308 ? 67.44181 14.83597 33.43704 1.000 94.18061 187 LYS A C 1
ATOM 2068 O O . LYS A 1 308 ? 68.63226 15.15699 33.54609 1.000 85.23328 187 LYS A O 1
ATOM 2074 N N . PRO A 1 309 ? 66.97631 13.70720 33.97342 1.000 97.16234 188 PRO A N 1
ATOM 2075 C CA . PRO A 1 309 ? 67.87509 12.81705 34.71805 1.000 93.79026 188 PRO A CA 1
ATOM 2076 C C . PRO A 1 309 ? 68.96384 12.24779 33.82152 1.000 103.81443 188 PRO A C 1
ATOM 2077 O O . PRO A 1 309 ? 68.90650 12.31168 32.59193 1.000 107.38507 188 PRO A O 1
ATOM 2081 N N . SER A 1 310 ? 69.97701 11.67844 34.46257 1.000 110.4787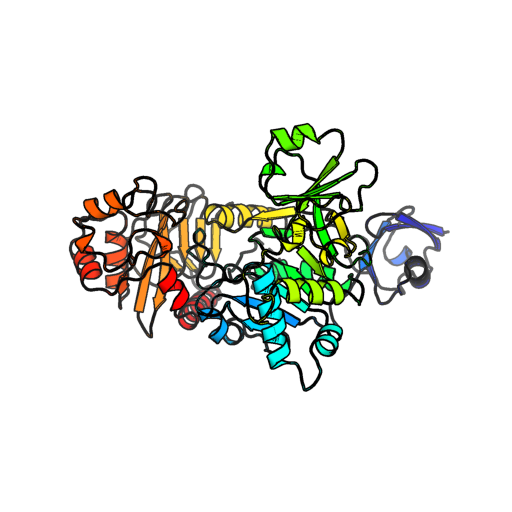6 189 SER A N 1
ATOM 2082 C CA . SER A 1 310 ? 71.08357 11.06578 33.74782 1.000 99.04333 189 SER A CA 1
ATOM 2083 C C . SER A 1 310 ? 70.74350 9.62073 33.40370 1.000 95.58507 189 SER A C 1
ATOM 2084 O O . SER A 1 310 ? 69.90478 8.98420 34.04577 1.000 99.56073 189 SER A O 1
ATOM 2087 N N . LEU A 1 311 ? 71.40824 9.10893 32.36570 1.000 101.01656 190 LEU A N 1
ATOM 2088 C CA . LEU A 1 311 ? 71.18587 7.72774 31.95175 1.000 111.37074 190 LEU A CA 1
ATOM 2089 C C . LEU A 1 311 ? 71.44095 6.75027 33.09201 1.000 121.80456 190 LEU A C 1
ATOM 2090 O O . LEU A 1 311 ? 70.75852 5.72404 33.19359 1.000 114.78789 190 LEU A O 1
ATOM 2095 N N . ALA A 1 312 ? 72.40498 7.05309 33.96355 1.000 129.59287 191 ALA A N 1
ATOM 2096 C CA . ALA A 1 312 ? 72.70311 6.16125 35.07804 1.000 134.63437 191 ALA A CA 1
ATOM 2097 C C . ALA A 1 312 ? 71.66811 6.28384 36.19107 1.000 130.47978 191 ALA A C 1
ATOM 2098 O O . ALA A 1 312 ? 71.22528 5.26899 36.74091 1.000 138.33819 191 ALA A O 1
ATOM 2100 N N . GLU A 1 313 ? 71.28042 7.51494 36.54261 1.000 113.92270 192 GLU A N 1
ATOM 2101 C CA . GLU A 1 313 ? 70.24816 7.71205 37.55803 1.000 108.62662 192 GLU A CA 1
ATOM 2102 C C . GLU A 1 313 ? 68.94016 7.02366 37.18550 1.000 113.10946 192 GLU A C 1
ATOM 2103 O O . GLU A 1 313 ? 68.18699 6.60095 38.07077 1.000 110.98003 192 GLU A O 1
ATOM 2109 N N . LEU A 1 314 ? 68.65933 6.88506 35.88906 1.000 118.78054 193 LEU A N 1
ATOM 2110 C CA . LEU A 1 314 ? 67.46360 6.16613 35.46442 1.000 120.47041 193 LEU A CA 1
ATOM 2111 C C . LEU A 1 314 ? 67.65664 4.65741 35.55099 1.000 132.70704 193 LEU A C 1
ATOM 2112 O O . LEU A 1 314 ? 66.74728 3.93952 35.98188 1.000 136.94150 193 LEU A O 1
ATOM 2117 N N . GLU A 1 315 ? 68.82760 4.15910 35.14291 1.000 145.69504 194 GLU A N 1
ATOM 2118 C CA . GLU A 1 315 ? 69.14606 2.75090 35.35777 1.000 152.59433 194 GLU A CA 1
ATOM 2119 C C . GLU A 1 315 ? 69.12130 2.39261 36.83752 1.000 147.33240 194 GLU A C 1
ATOM 2120 O O . GLU A 1 315 ? 68.82178 1.24771 37.19492 1.000 151.05806 194 GLU A O 1
ATOM 2126 N N . SER A 1 316 ? 69.43146 3.35439 37.70976 1.000 139.73196 195 SER A N 1
ATOM 2127 C CA . SER A 1 316 ? 69.39648 3.10903 39.14570 1.000 136.24789 195 SER A CA 1
ATOM 2128 C C . SER A 1 316 ? 67.97632 2.96206 39.67479 1.000 134.66585 195 SER A C 1
ATOM 2129 O O . SER A 1 316 ? 67.79241 2.44489 40.78112 1.000 139.39335 195 SER A O 1
ATOM 2132 N N . LEU A 1 317 ? 66.97247 3.40130 38.91535 1.000 130.02088 196 LEU A N 1
ATOM 2133 C CA . LEU A 1 317 ? 65.57711 3.29018 39.32306 1.000 136.28565 196 LEU A CA 1
ATOM 2134 C C . LEU A 1 317 ? 64.75420 2.43445 38.36943 1.000 146.42050 196 LEU A C 1
ATOM 2135 O O . LEU A 1 317 ? 63.52559 2.38232 38.50561 1.000 136.41201 196 LEU A O 1
ATOM 2140 N N . SER A 1 318 ? 65.39641 1.76838 37.40531 1.000 168.84278 197 SER A N 1
ATOM 2141 C CA . SER A 1 318 ? 64.65464 1.03512 36.38395 1.000 179.78857 197 SER A CA 1
ATOM 2142 C C . SER A 1 318 ? 63.84916 -0.11586 36.97443 1.000 177.84755 197 SER A C 1
ATOM 2143 O O . SER A 1 318 ? 62.82323 -0.50626 36.40582 1.000 182.69031 197 SER A O 1
ATOM 2146 N N . LYS A 1 319 ? 64.29141 -0.67285 38.10447 1.000 171.91989 198 LYS A N 1
ATOM 2147 C CA . LYS A 1 319 ? 63.57257 -1.77740 38.72780 1.000 165.24763 198 LYS A CA 1
ATOM 2148 C C . LYS A 1 319 ? 62.43314 -1.32218 39.62931 1.000 162.28562 198 LYS A C 1
ATOM 2149 O O . LYS A 1 319 ? 61.55651 -2.13318 39.94632 1.000 161.37503 198 LYS A O 1
ATOM 2155 N N . THR A 1 320 ? 62.41677 -0.05619 40.04948 1.000 162.73169 199 THR A N 1
ATOM 2156 C CA . THR A 1 320 ? 61.46700 0.39511 41.05574 1.000 166.32235 199 THR A CA 1
ATOM 2157 C C . THR A 1 320 ? 60.49723 1.46899 40.58282 1.000 163.42168 199 THR A C 1
ATOM 2158 O O . THR A 1 320 ? 59.54626 1.77353 41.31147 1.000 166.81699 199 THR A O 1
ATOM 2162 N N . HIS A 1 321 ? 60.68865 2.04443 39.39891 1.000 152.48746 200 HIS A N 1
ATOM 2163 C CA . HIS A 1 321 ? 59.82821 3.12842 38.95083 1.000 138.38520 200 HIS A CA 1
ATOM 2164 C C . HIS A 1 321 ? 59.59027 3.02735 37.45300 1.000 134.41399 200 HIS A C 1
ATOM 2165 O O . HIS A 1 321 ? 60.36854 2.42067 36.71387 1.000 128.92190 200 HIS A O 1
ATOM 2172 N N . LEU A 1 322 ? 58.49267 3.63814 37.02056 1.000 141.87474 201 LEU A N 1
ATOM 2173 C CA . LEU A 1 322 ? 58.20592 3.89008 35.61999 1.000 139.73560 201 LEU A CA 1
ATOM 2174 C C . LEU A 1 322 ? 58.25556 5.38967 35.36173 1.000 126.89203 201 LEU A C 1
ATOM 2175 O O . LEU A 1 322 ? 58.04499 6.20804 36.26627 1.000 131.93205 201 LEU A O 1
ATOM 2180 N N . PHE A 1 323 ? 58.51517 5.73883 34.10368 1.000 109.55659 202 PHE A N 1
ATOM 2181 C CA . PHE A 1 323 ? 58.83839 7.10281 33.71115 1.000 103.91091 202 PHE A CA 1
ATOM 2182 C C . PHE A 1 323 ? 57.89128 7.57345 32.61870 1.000 102.78412 202 PHE A C 1
ATOM 2183 O O . PHE A 1 323 ? 57.63856 6.84516 31.65292 1.000 101.64494 202 PHE A O 1
ATOM 2191 N N . LEU A 1 324 ? 57.37404 8.78921 32.77311 1.000 99.26164 203 LEU A N 1
ATOM 2192 C CA . LEU A 1 324 ? 56.61246 9.46269 31.72859 1.000 99.43680 203 LEU A CA 1
ATOM 2193 C C . LEU A 1 324 ? 57.28480 10.78473 31.38470 1.000 94.37514 203 LEU A C 1
ATOM 2194 O O . LEU A 1 324 ? 57.64467 11.55163 32.28025 1.000 90.17887 203 LEU A O 1
ATOM 2199 N N . MET A 1 325 ? 57.46312 11.04262 30.09351 1.000 88.16034 204 MET A N 1
ATOM 2200 C CA . MET A 1 325 ? 57.89007 12.35625 29.63362 1.000 77.93141 204 MET A CA 1
ATOM 2201 C C . MET A 1 325 ? 56.74087 13.34170 29.76092 1.000 80.21243 204 MET A C 1
ATOM 2202 O O . MET A 1 325 ? 55.65678 13.11505 29.20840 1.000 88.15900 204 MET A O 1
ATOM 2207 N N . ASP A 1 326 ? 56.97414 14.40470 30.52631 1.000 81.74457 205 ASP A N 1
ATOM 2208 C CA . ASP A 1 326 ? 56.08883 15.55711 30.55003 1.000 73.31340 205 ASP A CA 1
ATOM 2209 C C . ASP A 1 326 ? 56.04174 16.19517 29.16822 1.000 77.82270 205 ASP A C 1
ATOM 2210 O O . ASP A 1 326 ? 57.08238 16.48082 28.56630 1.000 77.58495 205 ASP A O 1
ATOM 2215 N N . ILE A 1 327 ? 54.82960 16.42051 28.66602 1.000 77.17755 206 ILE A N 1
ATOM 2216 C CA . ILE A 1 327 ? 54.63480 17.02392 27.35527 1.000 72.41742 206 ILE A CA 1
ATOM 2217 C C . ILE A 1 327 ? 54.09125 18.44211 27.46638 1.000 78.71253 206 ILE A C 1
ATOM 2218 O O . ILE A 1 327 ? 53.63354 19.01042 26.46698 1.000 77.77295 206 ILE A O 1
ATOM 2223 N N . GLY A 1 328 ? 54.13226 19.02755 28.65920 1.000 70.53919 207 GLY A N 1
ATOM 2224 C CA . GLY A 1 328 ? 53.70193 20.39941 28.86797 1.000 67.80556 207 GLY A CA 1
ATOM 2225 C C . GLY A 1 328 ? 52.21961 20.65737 28.70876 1.000 67.59286 207 GLY A C 1
ATOM 2226 O O . GLY A 1 328 ? 51.83659 21.67054 28.11267 1.000 68.38773 207 GLY A O 1
ATOM 2227 N N . ILE A 1 329 ? 51.37191 19.77148 29.22589 1.000 58.38144 208 ILE A N 1
ATOM 2228 C CA . ILE A 1 329 ? 49.93720 20.02319 29.32891 1.000 56.14701 208 ILE A CA 1
ATOM 2229 C C . ILE A 1 329 ? 49.50168 19.70288 30.75279 1.000 68.56450 208 ILE A C 1
ATOM 2230 O O . ILE A 1 329 ? 49.37237 18.52507 31.12494 1.000 76.88277 208 ILE A O 1
ATOM 2235 N N . TRP A 1 330 ? 49.26079 20.74886 31.54189 1.000 62.08495 209 TRP A N 1
ATOM 2236 C CA . TRP A 1 330 ? 48.84729 20.63172 32.92954 1.000 68.23685 209 TRP A CA 1
ATOM 2237 C C . TRP A 1 330 ? 47.46030 21.23870 33.11377 1.000 84.80644 209 TRP A C 1
ATOM 2238 O O . TRP A 1 330 ? 47.02442 22.10172 32.34642 1.000 101.48353 209 TRP A O 1
ATOM 2249 N N . LEU A 1 331 ? 46.77477 20.77012 34.15333 1.000 80.74175 210 LEU A N 1
ATOM 2250 C CA . LEU A 1 331 ? 45.49076 21.29848 34.59404 1.000 92.60741 210 LEU A CA 1
ATOM 2251 C C . LEU A 1 331 ? 45.59225 21.53860 36.09164 1.000 87.86358 210 LEU A C 1
ATOM 2252 O O . LEU A 1 331 ? 46.07923 20.67036 36.82307 1.000 87.89836 210 LEU A O 1
ATOM 2257 N N . LEU A 1 332 ? 45.11881 22.69520 36.55021 1.000 77.42818 211 LEU A N 1
ATOM 2258 C CA . LEU A 1 332 ? 45.19806 23.06298 37.95694 1.000 78.18432 211 LEU A CA 1
ATOM 2259 C C . LEU A 1 332 ? 43.82042 23.40177 38.51040 1.000 81.91545 211 LEU A C 1
ATOM 2260 O O . LEU A 1 332 ? 42.99720 24.02258 37.82980 1.000 73.46322 211 LEU A O 1
ATOM 2265 N N . SER A 1 333 ? 43.57893 22.97696 39.74785 1.000 82.41828 212 SER A N 1
ATOM 2266 C CA . SER A 1 333 ? 42.41321 23.38346 40.51549 1.000 76.82113 212 SER A CA 1
ATOM 2267 C C . SER A 1 333 ? 42.62356 24.77479 41.10991 1.000 81.40035 212 SER A C 1
ATOM 2268 O O . SER A 1 333 ? 43.74669 25.28410 41.18351 1.000 82.30213 212 SER A O 1
ATOM 2271 N N . ASP A 1 334 ? 41.51195 25.39614 41.52114 1.000 79.14678 213 ASP A N 1
ATOM 2272 C CA . ASP A 1 334 ? 41.56735 26.73858 42.09783 1.000 85.98425 213 ASP A CA 1
ATOM 2273 C C . ASP A 1 334 ? 42.54362 26.81078 43.26730 1.000 90.69017 213 ASP A C 1
ATOM 2274 O O . ASP A 1 334 ? 43.25293 27.80931 43.43450 1.000 97.92776 213 ASP A O 1
ATOM 2279 N N . ARG A 1 335 ? 42.58819 25.76344 44.09382 1.000 103.43866 214 ARG A N 1
ATOM 2280 C CA . ARG A 1 335 ? 43.48360 25.77032 45.24701 1.000 103.86131 214 ARG A CA 1
ATOM 2281 C C . ARG A 1 335 ? 44.93619 25.66378 44.80330 1.000 99.66645 214 ARG A C 1
ATOM 2282 O O . ARG A 1 335 ? 45.80777 26.38570 45.31030 1.000 90.07698 214 ARG A O 1
ATOM 2290 N N . ALA A 1 336 ? 45.20612 24.76832 43.84928 1.000 92.25708 215 ALA A N 1
ATOM 2291 C CA . ALA A 1 336 ? 46.50586 24.73194 43.19124 1.000 92.67709 215 ALA A CA 1
ATOM 2292 C C . ALA A 1 336 ? 46.87572 26.09423 42.62455 1.000 82.11249 215 ALA A C 1
ATOM 2293 O O . ALA A 1 336 ? 48.02583 26.53038 42.73904 1.000 75.33855 215 ALA A O 1
ATOM 2295 N N . VAL A 1 337 ? 45.91901 26.77251 41.98859 1.000 86.09507 216 VAL A N 1
ATOM 2296 C CA . VAL A 1 337 ? 46.21777 28.06159 41.37267 1.000 95.93081 216 VAL A CA 1
ATOM 2297 C C . VAL A 1 337 ? 46.59488 29.08259 42.43842 1.000 106.98761 216 VAL A C 1
ATOM 2298 O O . VAL A 1 337 ? 47.59070 29.79948 42.30493 1.000 93.43323 216 VAL A O 1
ATOM 2302 N N . GLU A 1 338 ? 45.80615 29.15774 43.51516 1.000 107.74435 217 GLU A N 1
ATOM 2303 C CA . GLU A 1 338 ? 46.12239 30.06625 44.61621 1.000 104.21439 217 GLU A CA 1
ATOM 2304 C C . GLU A 1 338 ? 47.51202 29.79475 45.18556 1.000 101.67565 217 GLU A C 1
ATOM 2305 O O . GLU A 1 338 ? 48.27955 30.73140 45.45390 1.000 92.28481 217 GLU A O 1
ATOM 2311 N N . ILE A 1 339 ? 47.85791 28.51721 45.36567 1.000 96.34822 218 ILE A N 1
ATOM 2312 C CA . ILE A 1 339 ? 49.14055 28.17491 45.97632 1.000 96.13086 218 ILE A CA 1
ATOM 2313 C C . ILE A 1 339 ? 50.29252 28.53157 45.04186 1.000 95.52814 218 ILE A C 1
ATOM 2314 O O . ILE A 1 339 ? 51.28547 29.13690 45.46208 1.000 94.06900 218 ILE A O 1
ATOM 2319 N N . LEU A 1 340 ? 50.19175 28.13699 43.76932 1.000 98.72921 219 LEU A N 1
ATOM 2320 C CA . LEU A 1 340 ? 51.16309 28.56744 42.76641 1.000 89.97109 219 LEU A CA 1
ATOM 2321 C C . LEU A 1 340 ? 51.33415 30.08216 42.76887 1.000 90.34900 219 LEU A C 1
ATOM 2322 O O . LEU A 1 340 ? 52.45939 30.59247 42.74415 1.000 95.23974 219 LEU A O 1
ATOM 2327 N N . MET A 1 341 ? 50.22019 30.81799 42.79265 1.000 94.99261 220 MET A N 1
ATOM 2328 C CA . MET A 1 341 ? 50.28453 32.27259 42.70994 1.000 101.59188 220 MET A CA 1
ATOM 2329 C C . MET A 1 341 ? 51.00105 32.86885 43.91173 1.000 107.16638 220 MET A C 1
ATOM 2330 O O . MET A 1 341 ? 51.81995 33.78170 43.75881 1.000 98.78868 220 MET A O 1
ATOM 2335 N N . LYS A 1 342 ? 50.71814 32.36658 45.11716 1.000 115.21424 221 LYS A N 1
ATOM 2336 C CA . LYS A 1 342 ? 51.42047 32.91130 46.27447 1.000 122.64789 221 LYS A CA 1
ATOM 2337 C C . LYS A 1 342 ? 52.88224 32.48135 46.28128 1.000 120.89265 221 LYS A C 1
ATOM 2338 O O . LYS A 1 342 ? 53.73717 33.21552 46.78796 1.000 121.68353 221 LYS A O 1
ATOM 2344 N N . ARG A 1 343 ? 53.19073 31.30703 45.72197 1.000 118.73677 222 ARG A N 1
ATOM 2345 C CA . ARG A 1 343 ? 54.58309 30.91765 45.52828 1.000 107.56084 222 ARG A CA 1
ATOM 2346 C C . ARG A 1 343 ? 55.26118 31.73257 44.43467 1.000 101.15970 222 ARG A C 1
ATOM 2347 O O . ARG A 1 343 ? 56.49494 31.76114 44.37372 1.000 109.70744 222 ARG A O 1
ATOM 2355 N N . SER A 1 344 ? 54.48846 32.38939 43.57267 1.000 98.06987 223 SER A N 1
ATOM 2356 C CA . SER A 1 344 ? 55.03037 33.28083 42.55627 1.000 100.76976 223 SER A CA 1
ATOM 2357 C C . SER A 1 344 ? 55.14434 34.71721 43.04230 1.000 101.79922 223 SER A C 1
ATOM 2358 O O . SER A 1 344 ? 55.51682 35.59783 42.25955 1.000 101.56577 223 SER A O 1
ATOM 2361 N N . HIS A 1 345 ? 54.82643 34.97019 44.30646 1.000 106.01447 224 HIS A N 1
ATOM 2362 C CA . HIS A 1 345 ? 54.96510 36.28075 44.91540 1.000 125.17052 224 HIS A CA 1
ATOM 2363 C C . HIS A 1 345 ? 55.99107 36.19942 46.03641 1.000 144.36067 224 HIS A C 1
ATOM 2364 O O . HIS A 1 345 ? 56.29143 35.11907 46.55043 1.000 144.34970 224 HIS A O 1
ATOM 2371 N N . LYS A 1 346 ? 56.53384 37.35561 46.40875 1.000 162.96265 225 LYS A N 1
ATOM 2372 C CA . LYS A 1 346 ? 57.55716 37.40277 47.44147 1.000 180.76465 225 LYS A CA 1
ATOM 2373 C C . LYS A 1 346 ? 56.93689 37.14721 48.81653 1.000 188.17242 225 LYS A C 1
ATOM 2374 O O . LYS A 1 346 ? 55.71960 37.00781 48.97129 1.000 191.79201 225 LYS A O 1
ATOM 2380 N N . GLU A 1 347 ? 57.79795 37.08483 49.83228 1.000 192.38788 226 GLU A N 1
ATOM 2381 C CA . GLU A 1 347 ? 57.35793 36.89601 51.20959 1.000 194.78425 226 GLU A CA 1
ATOM 2382 C C . GLU A 1 347 ? 56.56092 38.10033 51.69542 1.000 202.32851 226 GLU A C 1
ATOM 2383 O O . GLU A 1 347 ? 55.33017 38.04447 51.78770 1.000 201.91668 226 GLU A O 1
ATOM 2389 N N . SER A 1 348 ? 57.25685 39.19348 52.00586 1.000 209.46048 227 SER A N 1
ATOM 2390 C CA . SER A 1 348 ? 56.61520 40.39949 52.51453 1.000 215.63991 227 SER A CA 1
ATOM 2391 C C . SER A 1 348 ? 55.76830 41.05950 51.43388 1.000 215.04971 227 SER A C 1
ATOM 2392 O O . SER A 1 348 ? 54.54026 40.92241 51.43017 1.000 215.49513 227 SER A O 1
ATOM 2395 N N . SER A 1 349 ? 56.41335 41.78577 50.52402 1.000 215.27833 228 SER A N 1
ATOM 2396 C CA . SER A 1 349 ? 55.71764 42.31996 49.36218 1.000 215.54494 228 SER A CA 1
ATOM 2397 C C . SER A 1 349 ? 55.13901 41.18735 48.52254 1.000 225.71108 228 SER A C 1
ATOM 2398 O O . SER A 1 349 ? 55.69786 40.09131 48.44922 1.000 221.87885 228 SER A O 1
ATOM 2401 N N . GLU A 1 350 ? 53.99357 41.45308 47.90058 1.000 236.94840 229 GLU A N 1
ATOM 2402 C CA . GLU A 1 350 ? 53.30818 40.48209 47.04924 1.000 242.93659 229 GLU A CA 1
ATOM 2403 C C . GLU A 1 350 ? 53.23619 41.06981 45.64273 1.000 238.16338 229 GLU A C 1
ATOM 2404 O O . GLU A 1 350 ? 52.24436 41.70396 45.27433 1.000 241.32218 229 GLU A O 1
ATOM 2410 N N . GLU A 1 351 ? 54.29246 40.86061 44.85573 1.000 229.02910 230 GLU A N 1
ATOM 2411 C CA . GLU A 1 351 ? 54.35273 41.45912 43.52828 1.000 218.01918 230 GLU A CA 1
ATOM 2412 C C . GLU A 1 351 ? 54.80368 40.46263 42.46682 1.000 202.22330 230 GLU A C 1
ATOM 2413 O O . GLU A 1 351 ? 53.97700 39.93943 41.71294 1.000 203.61215 230 GLU A O 1
ATOM 2419 N N . LEU A 1 352 ? 56.10462 40.18772 42.39757 1.000 185.35175 231 LEU A N 1
ATOM 2420 C CA . LEU A 1 352 ? 56.63838 39.36620 41.32118 1.000 166.77869 231 LEU A CA 1
ATOM 2421 C C . LEU A 1 352 ? 57.89406 38.64577 41.78736 1.000 156.73393 231 LEU A C 1
ATOM 2422 O O . LEU A 1 352 ? 58.69138 39.19647 42.55069 1.000 164.31955 231 LEU A O 1
ATOM 2427 N N . LYS A 1 353 ? 58.05733 37.41144 41.31967 1.000 140.41601 232 LYS A N 1
ATOM 2428 C CA . LYS A 1 353 ? 59.24908 36.62207 41.59053 1.000 129.77312 232 LYS A CA 1
ATOM 2429 C C . LYS A 1 353 ? 59.38118 35.58430 40.48828 1.000 120.76252 232 LYS A C 1
ATOM 2430 O O . LYS A 1 353 ? 58.37673 35.02436 40.04217 1.000 117.43303 232 LYS A O 1
ATOM 2436 N N . TYR A 1 354 ? 60.61116 35.33920 40.04307 1.000 119.16033 233 TYR A N 1
ATOM 2437 C CA . TYR A 1 354 ? 60.84264 34.18373 39.18944 1.000 117.37448 233 TYR A CA 1
ATOM 2438 C C . TYR A 1 354 ? 60.48253 32.91838 39.95012 1.000 110.44641 233 TYR A C 1
ATOM 2439 O O . TYR A 1 354 ? 61.03336 32.64453 41.02110 1.000 119.39895 233 TYR A O 1
ATOM 2448 N N . TYR A 1 355 ? 59.55623 32.14833 39.39346 1.000 94.33734 234 TYR A N 1
ATOM 2449 C CA . TYR A 1 355 ? 59.16558 30.87280 39.96831 1.000 86.86249 234 TYR A CA 1
ATOM 2450 C C . TYR A 1 355 ? 58.97646 29.90753 38.81130 1.000 88.73464 234 TYR A C 1
ATOM 2451 O O . TYR A 1 355 ? 58.27413 30.22770 37.84796 1.000 86.33091 234 TYR A O 1
ATOM 2460 N N . ASP A 1 356 ? 59.60895 28.74301 38.89129 1.000 94.94985 235 ASP A N 1
ATOM 2461 C CA . ASP A 1 356 ? 59.60077 27.78873 37.79182 1.000 93.42473 235 ASP A CA 1
ATOM 2462 C C . ASP A 1 356 ? 58.52956 26.74361 38.07199 1.000 96.91763 235 ASP A C 1
ATOM 2463 O O . ASP A 1 356 ? 58.59097 26.04066 39.08614 1.000 100.99050 235 ASP A O 1
ATOM 2468 N N . LEU A 1 357 ? 57.54408 26.65598 37.17716 1.000 94.34031 236 LEU A N 1
ATOM 2469 C CA . LEU A 1 357 ? 56.43085 25.73763 37.38520 1.000 91.26936 236 LEU A CA 1
ATOM 2470 C C . LEU A 1 357 ? 56.89853 24.28986 37.44047 1.000 92.98918 236 LEU A C 1
ATOM 2471 O O . LEU A 1 357 ? 56.31373 23.47343 38.16262 1.000 99.08080 236 LEU A O 1
ATOM 2476 N N . TYR A 1 358 ? 57.95448 23.95602 36.70077 1.000 89.79429 237 TYR A N 1
ATOM 2477 C CA . TYR A 1 358 ? 58.36846 22.57080 36.53549 1.000 95.27989 237 TYR A CA 1
ATOM 2478 C C . TYR A 1 358 ? 59.53043 22.17625 37.43479 1.000 108.86661 237 TYR A C 1
ATOM 2479 O O . TYR A 1 358 ? 59.67876 20.98711 37.73873 1.000 117.13488 237 TYR A O 1
ATOM 2488 N N . SER A 1 359 ? 60.34593 23.13306 37.87219 1.000 114.69601 238 SER A N 1
ATOM 2489 C CA . SER A 1 359 ? 61.50879 22.84774 38.70559 1.000 109.20542 238 SER A CA 1
ATOM 2490 C C . SER A 1 359 ? 61.34381 23.30536 40.14522 1.000 110.13671 238 SER A C 1
ATOM 2491 O O . SER A 1 359 ? 61.83991 22.64552 41.05586 1.000 123.55526 238 SER A O 1
ATOM 2494 N N . ASP A 1 360 ? 60.66802 24.42729 40.37879 1.000 106.03199 239 ASP A N 1
ATOM 2495 C CA . ASP A 1 360 ? 60.31071 24.81440 41.74230 1.000 92.73760 239 ASP A CA 1
ATOM 2496 C C . ASP A 1 360 ? 59.01340 24.13041 42.15786 1.000 86.04683 239 ASP A C 1
ATOM 2497 O O . ASP A 1 360 ? 59.02207 23.18679 42.95181 1.000 81.22290 239 ASP A O 1
ATOM 2502 N N . PHE A 1 361 ? 57.88685 24.61562 41.63034 1.000 106.28958 240 PHE A N 1
ATOM 2503 C CA . PHE A 1 361 ? 56.57500 24.05327 41.94554 1.000 96.44269 240 PHE A CA 1
ATOM 2504 C C . PHE A 1 361 ? 56.52163 22.55164 41.67394 1.000 98.39457 240 PHE A C 1
ATOM 2505 O O . PHE A 1 361 ? 56.09501 21.76793 42.52949 1.000 101.22772 240 PHE A O 1
ATOM 2513 N N . GLY A 1 362 ? 56.95194 22.13564 40.48057 1.000 103.28489 241 GLY A N 1
ATOM 2514 C CA . GLY A 1 362 ? 56.77603 20.74778 40.07656 1.000 103.22541 241 GLY A CA 1
ATOM 2515 C C . GLY A 1 362 ? 57.51294 19.75991 40.96243 1.000 112.74331 241 GLY A C 1
ATOM 2516 O O . GLY A 1 362 ? 56.94369 18.75409 41.39484 1.000 109.36518 241 GLY A O 1
ATOM 2517 N N . LEU A 1 363 ? 58.79216 20.02937 41.24371 1.000 108.81401 242 LEU A N 1
ATOM 2518 C CA . LEU A 1 363 ? 59.59830 19.09850 42.03044 1.000 112.76454 242 LEU A CA 1
ATOM 2519 C C . LEU A 1 363 ? 59.08523 18.91329 43.45493 1.000 113.20020 242 LEU A C 1
ATOM 2520 O O . LEU A 1 363 ? 59.54307 17.99318 44.14253 1.000 110.37007 242 LEU A O 1
ATOM 2525 N N . ALA A 1 364 ? 58.15435 19.74804 43.91214 1.000 114.19982 243 ALA A N 1
ATOM 2526 C CA . ALA A 1 364 ? 57.59092 19.63906 45.25039 1.000 109.41700 243 ALA A CA 1
ATOM 2527 C C . ALA A 1 364 ? 56.34610 18.76056 45.30356 1.000 111.87299 243 ALA A C 1
ATOM 2528 O O . ALA A 1 364 ? 55.70986 18.67476 46.35884 1.000 116.91965 243 ALA A O 1
ATOM 2530 N N . LEU A 1 365 ? 55.98306 18.11492 44.19980 1.000 117.21301 244 LEU A N 1
ATOM 2531 C CA . LEU A 1 365 ? 54.78528 17.29184 44.13000 1.000 115.80411 244 LEU A CA 1
ATOM 2532 C C . LEU A 1 365 ? 55.14797 15.81410 44.20753 1.000 112.60989 244 LEU A C 1
ATOM 2533 O O . LEU A 1 365 ? 56.25988 15.40720 43.86132 1.000 119.94852 244 LEU A O 1
ATOM 2538 N N . GLY A 1 366 ? 54.19590 15.01581 44.66515 1.000 112.71021 245 GLY A N 1
ATOM 2539 C CA . GLY A 1 366 ? 54.35728 13.58010 44.75621 1.000 115.65348 245 GLY A CA 1
ATOM 2540 C C . GLY A 1 366 ? 54.41913 13.10144 46.19744 1.000 126.67251 245 GLY A C 1
ATOM 2541 O O . GLY A 1 366 ? 54.53663 13.87684 47.14716 1.000 119.13871 245 GLY A O 1
ATOM 2542 N N . THR A 1 367 ? 54.33802 11.77624 46.33959 1.000 139.35974 246 THR A N 1
ATOM 2543 C CA . THR A 1 367 ? 54.39202 11.16294 47.66089 1.000 150.09223 246 THR A CA 1
ATOM 2544 C C . THR A 1 367 ? 55.79479 11.18906 48.25331 1.000 150.67053 246 THR A C 1
ATOM 2545 O O . THR A 1 367 ? 55.94135 11.03848 49.47074 1.000 159.88930 246 THR A O 1
ATOM 2549 N N . HIS A 1 368 ? 56.82217 11.37404 47.42631 1.000 137.60821 247 HIS A N 1
ATOM 2550 C CA . HIS A 1 368 ? 58.20817 11.48931 47.88055 1.000 136.92152 247 HIS A CA 1
ATOM 2551 C C . HIS A 1 368 ? 58.86105 12.68033 47.19080 1.000 128.61463 247 HIS A C 1
ATOM 2552 O O . HIS A 1 368 ? 59.71254 12.51557 46.30869 1.000 116.68846 247 HIS A O 1
ATOM 2559 N N . PRO A 1 369 ? 58.47829 13.89964 47.56623 1.000 130.27265 248 PRO A N 1
ATOM 2560 C CA . PRO A 1 369 ? 59.02971 15.08049 46.89424 1.000 130.36540 248 PRO A CA 1
ATOM 2561 C C . PRO A 1 369 ? 60.52130 15.20783 47.14606 1.000 136.91030 248 PRO A C 1
ATOM 2562 O O . PRO A 1 369 ? 61.03823 14.80206 48.18982 1.000 148.68082 248 PRO A O 1
ATOM 2566 N N . ARG A 1 370 ? 61.21691 15.78238 46.16781 1.000 132.08420 249 ARG A N 1
ATOM 2567 C CA . ARG A 1 370 ? 62.64545 16.01873 46.32377 1.000 133.45518 249 ARG A CA 1
ATOM 2568 C C . ARG A 1 370 ? 62.94904 17.35552 46.98670 1.000 144.42473 249 ARG A C 1
ATOM 2569 O O . ARG A 1 370 ? 63.87109 17.44297 47.80547 1.000 150.69514 249 ARG A O 1
ATOM 2577 N N . ILE A 1 371 ? 62.19817 18.39977 46.65282 1.000 143.31030 250 ILE A N 1
ATOM 2578 C CA . ILE A 1 371 ? 62.30802 19.68308 47.33318 1.000 148.96868 250 ILE A CA 1
ATOM 2579 C C . ILE A 1 371 ? 61.07587 19.86312 48.20728 1.000 149.60052 250 ILE A C 1
ATOM 2580 O O . ILE A 1 371 ? 59.97414 19.41795 47.86378 1.000 150.17574 250 ILE A O 1
ATOM 2585 N N . GLU A 1 372 ? 61.27158 20.50103 49.35869 1.000 148.37029 251 GLU A N 1
ATOM 2586 C CA . GLU A 1 372 ? 60.19476 20.65426 50.32569 1.000 147.74563 251 GLU A CA 1
ATOM 2587 C C . GLU A 1 372 ? 59.33542 21.86481 49.99295 1.000 148.72035 251 GLU A C 1
ATOM 2588 O O . GLU A 1 372 ? 59.85090 22.94413 49.68575 1.000 146.83175 251 GLU A O 1
ATOM 2594 N N . ASP A 1 373 ? 58.02082 21.67831 50.05428 1.000 150.19070 252 ASP A N 1
ATOM 2595 C CA . ASP A 1 373 ? 57.08309 22.79425 50.07239 1.000 151.84710 252 ASP A CA 1
ATOM 2596 C C . ASP A 1 373 ? 55.86010 22.37424 50.86796 1.000 156.78753 252 ASP A C 1
ATOM 2597 O O . ASP A 1 373 ? 55.19330 21.39999 50.50686 1.000 153.84708 252 ASP A O 1
ATOM 2602 N N . GLU A 1 374 ? 55.58709 23.10225 51.95210 1.000 165.59480 253 GLU A N 1
ATOM 2603 C CA . GLU A 1 374 ? 54.48751 22.75320 52.84487 1.000 174.61999 253 GLU A CA 1
ATOM 2604 C C . GLU A 1 374 ? 53.16566 22.68788 52.08884 1.000 160.06284 253 GLU A C 1
ATOM 2605 O O . GLU A 1 374 ? 52.49106 21.65271 52.07386 1.000 155.93301 253 GLU A O 1
ATOM 2611 N N . GLU A 1 375 ? 52.78290 23.79354 51.44717 1.000 150.82729 254 GLU A N 1
ATOM 2612 C CA . GLU A 1 375 ? 51.47785 23.87754 50.79969 1.000 143.31994 254 GLU A CA 1
ATOM 2613 C C . GLU A 1 375 ? 51.43617 23.12322 49.47562 1.000 136.10667 254 GLU A C 1
ATOM 2614 O O . GLU A 1 375 ? 50.41510 22.50848 49.14756 1.000 135.50193 254 GLU A O 1
ATOM 2620 N N . VAL A 1 376 ? 52.52044 23.17056 48.69639 1.000 127.24638 255 VAL A N 1
ATOM 2621 C CA . VAL A 1 376 ? 52.51624 22.53211 47.38144 1.000 117.14886 255 VAL A CA 1
ATOM 2622 C C . VAL A 1 376 ? 52.33959 21.02444 47.51744 1.000 121.41399 255 VAL A C 1
ATOM 2623 O O . VAL A 1 376 ? 51.57783 20.40320 46.76519 1.000 114.72058 255 VAL A O 1
ATOM 2627 N N . ASN A 1 377 ? 53.03917 20.41165 48.47668 1.000 123.52498 256 ASN A N 1
ATOM 2628 C CA . ASN A 1 377 ? 52.98467 18.96158 48.63202 1.000 126.44584 256 ASN A CA 1
ATOM 2629 C C . ASN A 1 377 ? 51.58136 18.45672 48.94500 1.000 118.29677 256 ASN A C 1
ATOM 2630 O O . ASN A 1 377 ? 51.27894 17.29070 48.66852 1.000 114.42573 256 ASN A O 1
ATOM 2635 N N . THR A 1 378 ? 50.72082 19.30062 49.51838 1.000 118.38155 257 THR A N 1
ATOM 2636 C CA . THR A 1 378 ? 49.37597 18.86511 49.87712 1.000 127.14791 257 THR A CA 1
ATOM 2637 C C . THR A 1 378 ? 48.49177 18.64326 48.65606 1.000 123.99009 257 THR A C 1
ATOM 2638 O O . THR A 1 378 ? 47.45538 17.97913 48.76914 1.000 122.02250 257 THR A O 1
ATOM 2642 N N . LEU A 1 379 ? 48.87952 19.17060 47.49678 1.000 129.71522 258 LEU A N 1
ATOM 2643 C CA . LEU A 1 379 ? 48.06128 19.03837 46.29905 1.000 122.25558 258 LEU A CA 1
ATOM 2644 C C . LEU A 1 379 ? 48.14585 17.61951 45.75053 1.000 107.90189 258 LEU A C 1
ATOM 2645 O O . LEU A 1 379 ? 49.23978 17.08665 45.53821 1.000 106.22734 258 LEU A O 1
ATOM 2650 N N . SER A 1 380 ? 46.98765 17.00499 45.52876 1.000 96.88387 259 SER A N 1
ATOM 2651 C CA . SER A 1 380 ? 46.95068 15.72522 44.84316 1.000 92.73353 259 SER A CA 1
ATOM 2652 C C . SER A 1 380 ? 47.39377 15.90202 43.39426 1.000 101.24154 259 SER A C 1
ATOM 2653 O O . SER A 1 380 ? 47.44601 17.01575 42.86416 1.000 99.05668 259 SER A O 1
ATOM 2656 N N . VAL A 1 381 ? 47.70479 14.78552 42.74430 1.000 100.12768 260 VAL A N 1
ATOM 2657 C CA . VAL A 1 381 ? 48.26298 14.83822 41.39934 1.000 101.74381 260 VAL A CA 1
ATOM 2658 C C . VAL A 1 381 ? 47.91258 13.55348 40.66405 1.000 106.23469 260 VAL A C 1
ATOM 2659 O O . VAL A 1 381 ? 48.01188 12.45345 41.21494 1.000 110.99989 260 VAL A O 1
ATOM 2663 N N . ALA A 1 382 ? 47.48847 13.70928 39.41406 1.000 111.48922 261 ALA A N 1
ATOM 2664 C CA . ALA A 1 382 ? 47.20887 12.60045 38.51622 1.000 106.80360 261 ALA A CA 1
ATOM 2665 C C . ALA A 1 382 ? 48.09315 12.73272 37.28552 1.000 100.92766 261 ALA A C 1
ATOM 2666 O O . ALA A 1 382 ? 48.24433 13.82790 36.73364 1.000 92.74811 261 ALA A O 1
ATOM 2668 N N . ILE A 1 383 ? 48.68465 11.61619 36.87212 1.000 106.50033 262 ILE A N 1
ATOM 2669 C CA . ILE A 1 383 ? 49.54716 11.55298 35.69823 1.000 105.07245 262 ILE A CA 1
ATOM 2670 C C . ILE A 1 383 ? 48.83806 10.69906 34.65940 1.000 103.78885 262 ILE A C 1
ATOM 2671 O O . ILE A 1 383 ? 48.61560 9.50165 34.87803 1.000 107.00918 262 ILE A O 1
ATOM 2676 N N . LEU A 1 384 ? 48.48331 11.30762 33.52958 1.000 100.05971 263 LEU A N 1
ATOM 2677 C CA . LEU A 1 384 ? 47.72782 10.60446 32.50408 1.000 99.49390 263 LEU A CA 1
ATOM 2678 C C . LEU A 1 384 ? 48.59293 10.34932 31.28225 1.000 91.29447 263 LEU A C 1
ATOM 2679 O O . LEU A 1 384 ? 49.09411 11.30505 30.67012 1.000 101.00400 263 LEU A O 1
ATOM 2684 N N . PRO A 1 385 ? 48.82800 9.09174 30.91680 1.000 85.46369 264 PRO A N 1
ATOM 2685 C CA . PRO A 1 385 ? 49.39763 8.81272 29.59562 1.000 76.54963 264 PRO A CA 1
ATOM 2686 C C . PRO A 1 385 ? 48.44360 9.29494 28.51623 1.000 87.20192 264 PRO A C 1
ATOM 2687 O O . PRO A 1 385 ? 47.22386 9.17375 28.64569 1.000 93.54853 264 PRO A O 1
ATOM 2691 N N . LEU A 1 386 ? 49.00034 9.85242 27.44747 1.000 87.40827 265 LEU A N 1
ATOM 2692 C CA . LEU A 1 386 ? 48.17008 10.32687 26.35119 1.000 76.74644 265 LEU A CA 1
ATOM 2693 C C . LEU A 1 386 ? 47.87959 9.17603 25.39846 1.000 80.53176 265 LEU A C 1
ATOM 2694 O O . LEU A 1 386 ? 48.81395 8.65295 24.77596 1.000 78.85179 265 LEU A O 1
ATOM 2699 N N . PRO A 1 387 ? 46.62457 8.74924 25.25921 1.000 79.88536 266 PRO A N 1
ATOM 2700 C CA . PRO A 1 387 ? 46.31797 7.58853 24.40797 1.000 75.05808 266 PRO A CA 1
ATOM 2701 C C . PRO A 1 387 ? 46.65475 7.87682 22.95336 1.000 78.91917 266 PRO A C 1
ATOM 2702 O O . PRO A 1 387 ? 46.13241 8.81688 22.35110 1.000 86.84552 266 PRO A O 1
ATOM 2706 N N . GLY A 1 388 ? 47.52074 7.04345 22.38173 1.000 83.07731 267 GLY A N 1
ATOM 2707 C CA . GLY A 1 388 ? 48.03902 7.31824 21.05236 1.000 73.49294 267 GLY A CA 1
ATOM 2708 C C . GLY A 1 388 ? 48.82750 8.60352 20.95889 1.000 70.95096 267 GLY A C 1
ATOM 2709 O O . GLY A 1 388 ? 48.88272 9.21502 19.88655 1.000 89.77508 267 GLY A O 1
ATOM 2710 N N . GLY A 1 389 ? 49.42071 9.04147 22.06632 1.000 81.14916 268 GLY A N 1
ATOM 2711 C CA . GLY A 1 389 ? 50.11179 10.31961 22.07445 1.000 79.77538 268 GLY A CA 1
ATOM 2712 C C . GLY A 1 389 ? 51.28514 10.34759 21.10917 1.000 80.94666 268 GLY A C 1
ATOM 2713 O O . GLY A 1 389 ? 52.04736 9.38540 20.99267 1.000 78.11607 268 GLY A O 1
ATOM 2714 N N . GLU A 1 390 ? 51.41853 11.47090 20.40595 1.000 81.09528 269 GLU A N 1
ATOM 2715 C CA . GLU A 1 390 ? 52.57129 11.78315 19.57709 1.000 76.71543 269 GLU A CA 1
ATOM 2716 C C . GLU A 1 390 ? 53.03684 13.19668 19.89577 1.000 69.16040 269 GLU A C 1
ATOM 2717 O O . GLU A 1 390 ? 52.23996 14.05024 20.29842 1.000 75.13843 269 GLU A O 1
ATOM 2723 N N . PHE A 1 391 ? 54.32643 13.44946 19.67611 1.000 75.92417 270 PHE A N 1
ATOM 2724 C CA . PHE A 1 391 ? 54.91651 14.75022 19.96215 1.000 71.18028 270 PHE A CA 1
ATOM 2725 C C . PHE A 1 391 ? 55.93866 15.09302 18.88993 1.000 74.68865 270 PHE A C 1
ATOM 2726 O O . PHE A 1 391 ? 56.69167 14.22535 18.43975 1.000 88.13124 270 PHE A O 1
ATOM 2734 N N . TYR A 1 392 ? 55.95579 16.35975 18.47616 1.000 76.30307 271 TYR A N 1
ATOM 2735 C CA . TYR A 1 392 ? 56.88360 16.82116 17.44629 1.000 70.90897 271 TYR A CA 1
ATOM 2736 C C . TYR A 1 392 ? 57.38695 18.20460 17.82549 1.000 65.73128 271 TYR A C 1
ATOM 2737 O O . TYR A 1 392 ? 56.59706 19.14559 17.91866 1.000 73.43019 271 TYR A O 1
ATOM 2746 N N . HIS A 1 393 ? 58.69012 18.33067 18.05147 1.000 70.71775 272 HIS A N 1
ATOM 2747 C CA . HIS A 1 393 ? 59.23739 19.59903 18.50984 1.000 63.49626 272 HIS A CA 1
ATOM 2748 C C . HIS A 1 393 ? 59.28623 20.61124 17.37029 1.000 68.15342 272 HIS A C 1
ATOM 2749 O O . HIS A 1 393 ? 59.41197 20.25511 16.19595 1.000 70.42627 272 HIS A O 1
ATOM 2756 N N . TYR A 1 394 ? 59.18419 21.89462 17.73008 1.000 65.14768 273 TYR A N 1
ATOM 2757 C CA . TYR A 1 394 ? 59.31344 22.96623 16.74852 1.000 67.37666 273 TYR A CA 1
ATOM 2758 C C . TYR A 1 394 ? 60.06965 24.16518 17.31793 1.000 77.89589 273 TYR A C 1
ATOM 2759 O O . TYR A 1 394 ? 59.82263 25.30855 16.91775 1.000 84.46845 273 TYR A O 1
ATOM 2768 N N . GLY A 1 395 ? 61.02108 23.92111 18.22353 1.000 65.17383 274 GLY A N 1
ATOM 2769 C CA . GLY A 1 395 ? 61.81675 25.00715 18.76859 1.000 54.19559 274 GLY A CA 1
ATOM 2770 C C . GLY A 1 395 ? 62.93910 25.49060 17.87515 1.000 51.35039 274 GLY A C 1
ATOM 2771 O O . GLY A 1 395 ? 63.44644 26.59698 18.08663 1.000 78.29833 274 GLY A O 1
ATOM 2772 N N . THR A 1 396 ? 63.35148 24.68724 16.89511 1.000 55.22631 275 THR A N 1
ATOM 2773 C CA . THR A 1 396 ? 64.49586 24.99867 16.04642 1.000 63.46051 275 THR A CA 1
ATOM 2774 C C . THR A 1 396 ? 64.08563 24.91929 14.58000 1.000 64.07282 275 THR A C 1
ATOM 2775 O O . THR A 1 396 ? 63.03784 24.36989 14.23018 1.000 56.09509 275 THR A O 1
ATOM 2779 N N . SER A 1 397 ? 64.94046 25.47695 13.71898 1.000 55.30706 276 SER A N 1
ATOM 2780 C CA . SER A 1 397 ? 64.65041 25.53437 12.28804 1.000 63.52459 276 SER A CA 1
ATOM 2781 C C . SER A 1 397 ? 64.56354 24.13602 11.67664 1.000 78.05771 276 SER A C 1
ATOM 2782 O O . SER A 1 397 ? 63.56263 23.77998 11.02378 1.000 80.19988 276 SER A O 1
ATOM 2785 N N . LYS A 1 398 ? 65.61980 23.33427 11.86704 1.000 72.46783 277 LYS A N 1
ATOM 2786 C CA . LYS A 1 398 ? 65.60389 21.94541 11.41872 1.000 73.06258 277 LYS A CA 1
ATOM 2787 C C . LYS A 1 398 ? 64.34107 21.24884 11.89445 1.000 60.47889 277 LYS A C 1
ATOM 2788 O O . LYS A 1 398 ? 63.74185 20.44982 11.16174 1.000 67.57855 277 LYS A O 1
ATOM 2794 N N . GLU A 1 399 ? 63.91480 21.55536 13.12248 1.000 62.64215 278 GLU A N 1
ATOM 2795 C CA . GLU A 1 399 ? 62.72648 20.91438 13.66673 1.000 74.08961 278 GLU A CA 1
ATOM 2796 C C . GLU A 1 399 ? 61.47279 21.41942 12.97294 1.000 64.79429 278 GLU A C 1
ATOM 2797 O O . GLU A 1 399 ? 60.56170 20.63763 12.71570 1.000 72.54309 278 GLU A O 1
ATOM 2803 N N . LEU A 1 400 ? 61.38609 22.72058 12.68644 1.000 63.23464 279 LEU A N 1
ATOM 2804 C CA . LEU A 1 400 ? 60.26512 23.19941 11.88397 1.000 61.72327 279 LEU A CA 1
ATOM 2805 C C . LEU A 1 400 ? 60.09621 22.34764 10.63321 1.000 72.23701 279 LEU A C 1
ATOM 2806 O O . LEU A 1 400 ? 59.02705 21.76510 10.40439 1.000 66.48839 279 LEU A O 1
ATOM 2811 N N . ILE A 1 401 ? 61.18467 22.15740 9.87992 1.000 74.43649 280 ILE A N 1
ATOM 2812 C CA . ILE A 1 401 ? 61.06913 21.41404 8.62253 1.000 67.85897 280 ILE A CA 1
ATOM 2813 C C . ILE A 1 401 ? 60.69292 19.95409 8.87671 1.000 75.98263 280 ILE A C 1
ATOM 2814 O O . ILE A 1 401 ? 59.70854 19.44128 8.32046 1.000 85.42395 280 ILE A O 1
ATOM 2819 N N . SER A 1 402 ? 61.44888 19.26819 9.73791 1.000 73.84034 281 SER A N 1
ATOM 2820 C CA . SER A 1 402 ? 61.23659 17.83174 9.90551 1.000 76.23500 281 SER A CA 1
ATOM 2821 C C . SER A 1 402 ? 59.91087 17.52785 10.59821 1.000 80.52161 281 SER A C 1
ATOM 2822 O O . SER A 1 402 ? 59.23044 16.55680 10.24539 1.000 86.46062 281 SER A O 1
ATOM 2825 N N . SER A 1 403 ? 59.51946 18.34549 11.57754 1.000 78.59824 282 SER A N 1
ATOM 2826 C CA . SER A 1 403 ? 58.24919 18.15152 12.26251 1.000 76.44390 282 SER A CA 1
ATOM 2827 C C . SER A 1 403 ? 57.06836 18.40170 11.33778 1.000 76.17928 282 SER A C 1
ATOM 2828 O O . SER A 1 403 ? 56.07617 17.66880 11.39890 1.000 68.42828 282 SER A O 1
ATOM 2831 N N . THR A 1 404 ? 57.13327 19.42865 10.47839 1.000 83.21339 283 THR A N 1
ATOM 2832 C CA . THR A 1 404 ? 56.02168 19.60001 9.54950 1.000 80.50828 283 THR A CA 1
ATOM 2833 C C . THR A 1 404 ? 55.96324 18.44755 8.55743 1.000 82.57595 283 THR A C 1
ATOM 2834 O O . THR A 1 404 ? 54.87158 17.99035 8.20595 1.000 81.81913 283 THR A O 1
ATOM 2838 N N . LEU A 1 405 ? 57.11933 17.93713 8.12051 1.000 89.84863 284 LEU A N 1
ATOM 2839 C CA . LEU A 1 405 ? 57.10188 16.74992 7.26695 1.000 88.09270 284 LEU A CA 1
ATOM 2840 C C . LEU A 1 405 ? 56.42482 15.57598 7.96825 1.000 86.87248 284 LEU A C 1
ATOM 2841 O O . LEU A 1 405 ? 55.54923 14.91247 7.39662 1.000 81.69540 284 LEU A O 1
ATOM 2846 N N . SER A 1 406 ? 56.81124 15.31614 9.21998 1.000 89.82774 285 SER A N 1
ATOM 2847 C CA . SER A 1 406 ? 56.27339 14.16723 9.94309 1.000 98.52292 285 SER A CA 1
ATOM 2848 C C . SER A 1 406 ? 54.78013 14.31968 10.20629 1.000 97.53194 285 SER A C 1
ATOM 2849 O O . SER A 1 406 ? 54.02326 13.34891 10.09094 1.000 99.26931 285 SER A O 1
ATOM 2852 N N . VAL A 1 407 ? 54.33584 15.52724 10.55880 1.000 90.22208 286 VAL A N 1
ATOM 2853 C CA . VAL A 1 407 ? 52.91858 15.74473 10.82464 1.000 79.92254 286 VAL A CA 1
ATOM 2854 C C . VAL A 1 407 ? 52.11241 15.62192 9.53899 1.000 99.89897 286 VAL A C 1
ATOM 2855 O O . VAL A 1 407 ? 51.04775 14.99190 9.51611 1.000 111.06312 286 VAL A O 1
ATOM 2859 N N . GLN A 1 408 ? 52.60370 16.21955 8.44931 1.000 99.76717 287 GLN A N 1
ATOM 2860 C CA . GLN A 1 408 ? 51.92371 16.11281 7.16401 1.000 104.07555 287 GLN A CA 1
ATOM 2861 C C . GLN A 1 408 ? 51.80296 14.65981 6.72318 1.000 113.98353 287 GLN A C 1
ATOM 2862 O O . GLN A 1 408 ? 50.77956 14.25809 6.15630 1.000 113.68274 287 GLN A O 1
ATOM 2868 N N . ASN A 1 409 ? 52.83453 13.85201 6.97748 1.000 111.97852 288 ASN A N 1
ATOM 2869 C CA . ASN A 1 409 ? 52.80215 12.45641 6.55314 1.000 113.15132 288 ASN A CA 1
ATOM 2870 C C . ASN A 1 409 ? 52.02022 11.58863 7.53326 1.000 116.93447 288 ASN A C 1
ATOM 2871 O O . ASN A 1 409 ? 52.36801 10.42518 7.75199 1.000 113.85323 288 ASN A O 1
ATOM 2876 N N . LYS A 1 410 ? 50.96242 12.13927 8.12581 1.000 122.28993 289 LYS A N 1
ATOM 2877 C CA . LYS A 1 410 ? 50.10825 11.37495 9.02620 1.000 121.18770 289 LYS A CA 1
ATOM 2878 C C . LYS A 1 410 ? 48.63164 11.55212 8.68938 1.000 126.77669 289 LYS A C 1
ATOM 2879 O O . LYS A 1 410 ? 47.82584 10.65105 8.94002 1.000 134.29738 289 LYS A O 1
ATOM 2885 N N . VAL A 1 411 ? 48.26823 12.69480 8.11470 1.000 125.94195 290 VAL A N 1
ATOM 2886 C CA . VAL A 1 411 ? 46.89953 12.93084 7.67510 1.000 126.96790 290 VAL A CA 1
ATOM 2887 C C . VAL A 1 411 ? 46.87821 13.26142 6.18688 1.000 122.77311 290 VAL A C 1
ATOM 2888 O O . VAL A 1 411 ? 47.56436 12.61860 5.39100 1.000 120.16463 290 VAL A O 1
ATOM 2892 N N . PRO A 1 426 ? 59.95255 14.61654 -0.13438 1.000 141.14441 305 PRO A N 1
ATOM 2893 C CA . PRO A 1 426 ? 58.65992 15.18171 0.26831 1.000 136.77313 305 PRO A CA 1
ATOM 2894 C C . PRO A 1 426 ? 58.80366 16.29496 1.30152 1.000 124.61229 305 PRO A C 1
ATOM 2895 O O . PRO A 1 426 ? 57.79695 16.80670 1.79103 1.000 129.19061 305 PRO A O 1
ATOM 2899 N N . ALA A 1 427 ? 60.03956 16.66195 1.62903 1.000 99.15430 306 ALA A N 1
ATOM 2900 C CA . ALA A 1 427 ? 60.29494 17.63251 2.69235 1.000 86.78063 306 ALA A CA 1
ATOM 2901 C C . ALA A 1 427 ? 60.44646 19.04074 2.13282 1.000 79.27265 306 ALA A C 1
ATOM 2902 O O . ALA A 1 427 ? 61.40868 19.75224 2.41593 1.000 68.77547 306 ALA A O 1
ATOM 2904 N N . MET A 1 428 ? 59.46672 19.45599 1.33570 1.000 77.71201 307 MET A N 1
ATOM 2905 C CA . MET A 1 428 ? 59.49381 20.73919 0.64951 1.000 75.67534 307 MET A CA 1
ATOM 2906 C C . MET A 1 428 ? 58.14441 21.40293 0.85656 1.000 78.69859 307 MET A C 1
ATOM 2907 O O . MET A 1 428 ? 57.10189 20.76859 0.66454 1.000 95.40981 307 MET A O 1
ATOM 2912 N N . PHE A 1 429 ? 58.16583 22.67325 1.24790 1.000 72.42841 308 PHE A N 1
ATOM 2913 C CA . PHE A 1 429 ? 56.97106 23.35087 1.73180 1.000 67.96479 308 PHE A CA 1
ATOM 2914 C C . PHE A 1 429 ? 56.97011 24.77065 1.19578 1.000 77.94593 308 PHE A C 1
ATOM 2915 O O . PHE A 1 429 ? 57.88914 25.54429 1.49113 1.000 61.49350 308 PHE A O 1
ATOM 2923 N N . VAL A 1 430 ? 55.94357 25.11808 0.42046 1.000 95.45536 309 VAL A N 1
ATOM 2924 C CA . VAL A 1 430 ? 55.82735 26.46362 -0.13193 1.000 67.39694 309 VAL A CA 1
ATOM 2925 C C . VAL A 1 430 ? 54.46703 27.02490 0.25202 1.000 77.22657 309 VAL A C 1
ATOM 2926 O O . VAL A 1 430 ? 53.42904 26.47510 -0.13543 1.000 67.75838 309 VAL A O 1
ATOM 2930 N N . GLN A 1 431 ? 54.47169 28.13840 0.97383 1.000 53.45500 310 GLN A N 1
ATOM 2931 C CA . GLN A 1 431 ? 53.24891 28.77372 1.42723 1.000 53.96499 310 GLN A CA 1
ATOM 2932 C C . GLN A 1 431 ? 53.33642 30.25625 1.13385 1.000 57.19259 310 GLN A C 1
ATOM 2933 O O . GLN A 1 431 ? 54.36724 30.88089 1.39143 1.000 62.96350 310 GLN A O 1
ATOM 2939 N N . ASN A 1 432 ? 52.24868 30.81508 0.61137 1.000 51.50730 311 ASN A N 1
ATOM 2940 C CA . ASN A 1 432 ? 52.11029 32.25779 0.46124 1.000 55.74939 311 ASN A CA 1
ATOM 2941 C C . ASN A 1 432 ? 53.31065 32.83718 -0.28435 1.000 71.35816 311 ASN A C 1
ATOM 2942 O O . ASN A 1 432 ? 53.93988 33.80009 0.15689 1.000 62.92908 311 ASN A O 1
ATOM 2947 N N . ALA A 1 433 ? 53.65857 32.21918 -1.41194 1.000 55.51368 312 ALA A N 1
ATOM 2948 C CA . ALA A 1 433 ? 54.90632 32.56222 -2.07624 1.000 61.08952 312 ALA A CA 1
ATOM 2949 C C . ALA A 1 433 ? 54.75224 32.53270 -3.58945 1.000 62.39320 312 ALA A C 1
ATOM 2950 O O . ALA A 1 433 ? 53.85862 31.88484 -4.14332 1.000 62.11057 312 ALA A O 1
ATOM 2952 N N . VAL A 1 434 ? 55.65470 33.25842 -4.24545 1.000 59.25110 313 VAL A N 1
ATOM 2953 C CA . VAL A 1 434 ? 55.88102 33.17842 -5.68335 1.000 63.14649 313 VAL A CA 1
ATOM 2954 C C . VAL A 1 434 ? 57.29421 32.65180 -5.89385 1.000 72.21629 313 VAL A C 1
ATOM 2955 O O . VAL A 1 434 ? 58.27080 33.30290 -5.49845 1.000 61.09175 313 VAL A O 1
ATOM 2959 N N . VAL A 1 435 ? 57.40421 31.46762 -6.48724 1.000 68.09230 314 VAL A N 1
ATOM 2960 C CA . VAL A 1 435 ? 58.69135 30.84713 -6.77867 1.000 68.54830 314 VAL A CA 1
ATOM 2961 C C . VAL A 1 435 ? 58.88031 30.84424 -8.29006 1.000 79.60474 314 VAL A C 1
ATOM 2962 O O . VAL A 1 435 ? 58.07058 30.26124 -9.02208 1.000 79.42166 314 VAL A O 1
ATOM 2966 N N . ARG A 1 436 ? 59.94766 31.49113 -8.75958 1.000 68.17166 315 ARG A N 1
ATOM 2967 C CA . ARG A 1 436 ? 60.19344 31.63484 -10.18841 1.000 76.05809 315 ARG A CA 1
ATOM 2968 C C . ARG A 1 436 ? 61.36655 30.78734 -10.66464 1.000 71.82669 315 ARG A C 1
ATOM 2969 O O . ARG A 1 436 ? 61.85531 30.99300 -11.77954 1.000 71.95799 315 ARG A O 1
ATOM 2977 N N . ILE A 1 437 ? 61.82409 29.84069 -9.85140 1.000 71.65491 316 ILE A N 1
ATOM 2978 C CA . ILE A 1 437 ? 62.83263 28.86643 -10.25879 1.000 75.04189 316 ILE A CA 1
ATOM 2979 C C . ILE A 1 437 ? 62.17739 27.49233 -10.18655 1.000 72.94193 316 ILE A C 1
ATOM 2980 O O . ILE A 1 437 ? 61.24130 27.30014 -9.39733 1.000 69.29944 316 ILE A O 1
ATOM 2985 N N . PRO A 1 438 ? 62.61864 26.51511 -10.97300 1.000 76.46313 317 PRO A N 1
ATOM 2986 C CA . PRO A 1 438 ? 62.14346 25.14386 -10.77008 1.000 76.70814 317 PRO A CA 1
ATOM 2987 C C . PRO A 1 438 ? 62.62562 24.57322 -9.44513 1.000 76.79410 317 PRO A C 1
ATOM 2988 O O . PRO A 1 438 ? 63.54553 25.08797 -8.80604 1.000 87.47560 317 PRO A O 1
ATOM 2992 N N . LEU A 1 439 ? 61.98398 23.47735 -9.04444 1.000 71.76776 318 LEU A N 1
ATOM 2993 C CA . LEU A 1 439 ? 62.24957 22.82226 -7.76846 1.000 70.22537 318 LEU A CA 1
ATOM 2994 C C . LEU A 1 439 ? 62.24216 21.32013 -7.99282 1.000 86.88604 318 LEU A C 1
ATOM 2995 O O . LEU A 1 439 ? 61.24862 20.77049 -8.47732 1.000 101.59703 318 LEU A O 1
ATOM 3000 N N . CYS A 1 440 ? 63.33831 20.66194 -7.64167 1.000 92.60891 319 CYS A N 1
ATOM 3001 C CA . CYS A 1 440 ? 63.46765 19.21652 -7.75850 1.000 105.62438 319 CYS A CA 1
ATOM 3002 C C . CYS A 1 440 ? 63.78956 18.61611 -6.39191 1.000 112.18631 319 CYS A C 1
ATOM 3003 O O . CYS A 1 440 ? 63.87118 19.31952 -5.38163 1.000 111.90798 319 CYS A O 1
ATOM 3006 N N . ALA A 1 441 ? 63.97054 17.29261 -6.36681 1.000 115.83587 320 ALA A N 1
ATOM 3007 C CA . ALA A 1 441 ? 64.26044 16.59437 -5.11881 1.000 113.80925 320 ALA A CA 1
ATOM 3008 C C . ALA A 1 441 ? 65.67411 16.84403 -4.61048 1.000 110.75454 320 ALA A C 1
ATOM 3009 O O . ALA A 1 441 ? 66.00766 16.38107 -3.51438 1.000 106.72729 320 ALA A O 1
ATOM 3011 N N . GLU A 1 442 ? 66.50925 17.55333 -5.37337 1.000 109.62215 321 GLU A N 1
ATOM 3012 C CA . GLU A 1 442 ? 67.79159 18.00110 -4.84178 1.000 106.63543 321 GLU A CA 1
ATOM 3013 C C . GLU A 1 442 ? 67.60767 19.14242 -3.85107 1.000 91.80248 321 GLU A C 1
ATOM 3014 O O . GLU A 1 442 ? 68.37924 19.26359 -2.89304 1.000 96.39720 321 GLU A O 1
ATOM 3020 N N . ASN A 1 443 ? 66.59618 19.98407 -4.06684 1.000 79.90234 322 ASN A N 1
ATOM 3021 C CA . ASN A 1 443 ? 66.25177 21.06391 -3.14372 1.000 78.05706 322 ASN A CA 1
ATOM 3022 C C . ASN A 1 443 ? 65.40052 20.53651 -1.98535 1.000 77.91520 322 ASN A C 1
ATOM 3023 O O . ASN A 1 443 ? 64.26393 20.95059 -1.76464 1.000 86.94159 322 ASN A O 1
ATOM 3028 N N . ALA A 1 444 ? 65.98051 19.61000 -1.23136 1.000 74.91547 323 ALA A N 1
ATOM 3029 C CA . ALA A 1 444 ? 65.27049 18.97871 -0.13182 1.000 76.41476 323 ALA A CA 1
ATOM 3030 C C . ALA A 1 444 ? 65.42032 19.80055 1.14340 1.000 76.06639 323 ALA A C 1
ATOM 3031 O O . ALA A 1 444 ? 66.31043 20.64525 1.26678 1.000 69.48000 323 ALA A O 1
ATOM 3033 N N . ASP A 1 445 ? 64.53299 19.53216 2.10054 1.000 66.47759 324 ASP A N 1
ATOM 3034 C CA . ASP A 1 445 ? 64.44573 20.29262 3.34684 1.000 70.20090 324 ASP A CA 1
ATOM 3035 C C . ASP A 1 445 ? 64.31736 21.78950 3.05181 1.000 72.45257 324 ASP A C 1
ATOM 3036 O O . ASP A 1 445 ? 65.19566 22.59920 3.34393 1.000 71.30231 324 ASP A O 1
ATOM 3041 N N . LEU A 1 446 ? 63.18016 22.13102 2.45586 1.000 78.93341 325 LEU A N 1
ATOM 3042 C CA . LEU A 1 446 ? 62.91035 23.48250 1.99393 1.000 75.93348 325 LEU A CA 1
ATOM 3043 C C . LEU A 1 446 ? 61.67242 24.01953 2.69736 1.000 59.90787 325 LEU A C 1
ATOM 3044 O O . LEU A 1 446 ? 60.67622 23.30741 2.85164 1.000 70.98078 325 LEU A O 1
ATOM 3049 N N . TRP A 1 447 ? 61.74410 25.27802 3.12612 1.000 57.44326 326 TRP A N 1
ATOM 3050 C CA . TRP A 1 447 ? 60.58609 25.99352 3.65397 1.000 58.12983 326 TRP A CA 1
ATOM 3051 C C . TRP A 1 447 ? 60.63054 27.40583 3.09345 1.000 61.50197 326 TRP A C 1
ATOM 3052 O O . TRP A 1 447 ? 61.49212 28.20263 3.47799 1.000 61.46767 326 TRP A O 1
ATOM 3063 N N . ILE A 1 448 ? 59.70693 27.71007 2.18743 1.000 66.67034 327 ILE A N 1
ATOM 3064 C CA . ILE A 1 448 ? 59.54853 29.04355 1.62655 1.000 50.97404 327 ILE A CA 1
ATOM 3065 C C . ILE A 1 448 ? 58.17707 29.54720 2.03699 1.000 63.11413 327 ILE A C 1
ATOM 3066 O O . ILE A 1 448 ? 57.17408 28.85031 1.84335 1.000 63.77120 327 ILE A O 1
ATOM 3071 N N . GLU A 1 449 ? 58.12734 30.75514 2.58784 1.000 58.74237 328 GLU A N 1
ATOM 3072 C CA . GLU A 1 449 ? 56.86872 31.27347 3.09975 1.000 50.93505 328 GLU A CA 1
ATOM 3073 C C . GLU A 1 449 ? 56.92967 32.78856 3.02891 1.000 65.76907 328 GLU A C 1
ATOM 3074 O O . GLU A 1 449 ? 57.92718 33.38771 3.44308 1.000 51.58655 328 GLU A O 1
ATOM 3080 N N . ASN A 1 450 ? 55.86588 33.39542 2.49622 1.000 61.57500 329 ASN A N 1
ATOM 3081 C CA . ASN A 1 450 ? 55.71584 34.85022 2.47360 1.000 52.39586 329 ASN A CA 1
ATOM 3082 C C . ASN A 1 450 ? 56.91260 35.48891 1.76653 1.000 60.18636 329 ASN A C 1
ATOM 3083 O O . ASN A 1 450 ? 57.41416 36.54268 2.16774 1.000 47.89509 329 ASN A O 1
ATOM 3088 N N . SER A 1 451 ? 57.38071 34.82969 0.70493 1.000 50.88930 330 SER A N 1
ATOM 3089 C CA . SER A 1 451 ? 58.59467 35.22990 0.00873 1.000 58.76029 330 SER A CA 1
ATOM 3090 C C . SER A 1 451 ? 58.38040 35.18716 -1.49762 1.000 58.29097 330 SER A C 1
ATOM 3091 O O . SER A 1 451 ? 57.60494 34.37503 -2.00718 1.000 63.32024 330 SER A O 1
ATOM 3094 N N . HIS A 1 452 ? 59.07540 36.08108 -2.20071 1.000 55.15992 331 HIS A N 1
ATOM 3095 C CA . HIS A 1 452 ? 59.19431 36.06288 -3.65550 1.000 50.70800 331 HIS A CA 1
ATOM 3096 C C . HIS A 1 452 ? 60.59598 35.60832 -4.03898 1.000 56.61758 331 HIS A C 1
ATOM 3097 O O . HIS A 1 452 ? 61.57826 36.28553 -3.71730 1.000 60.41183 331 HIS A O 1
ATOM 3104 N N . ILE A 1 453 ? 60.68594 34.47366 -4.72558 1.000 57.23578 332 ILE A N 1
ATOM 3105 C CA . ILE A 1 453 ? 61.95700 33.90549 -5.16447 1.000 52.91731 332 ILE A CA 1
ATOM 3106 C C . ILE A 1 453 ? 62.10719 34.15646 -6.66348 1.000 63.54432 332 ILE A C 1
ATOM 3107 O O . ILE A 1 453 ? 61.51089 33.45578 -7.48758 1.000 59.82268 332 ILE A O 1
ATOM 3112 N N . GLY A 1 454 ? 62.91206 35.15788 -7.02073 1.000 56.54311 333 GLY A N 1
ATOM 3113 C CA . GLY A 1 454 ? 63.09607 35.56097 -8.39750 1.000 58.73320 333 GLY A CA 1
ATOM 3114 C C . GLY A 1 454 ? 63.87018 34.55753 -9.23572 1.000 70.51187 333 GLY A C 1
ATOM 3115 O O . GLY A 1 454 ? 64.62801 33.72837 -8.71990 1.000 72.92613 333 GLY A O 1
ATOM 3116 N N . PRO A 1 455 ? 63.68993 34.62418 -10.55982 1.000 57.21395 334 PRO A N 1
ATOM 3117 C CA . PRO A 1 455 ? 64.25896 33.58825 -11.44308 1.000 63.81573 334 PRO A CA 1
ATOM 3118 C C . PRO A 1 455 ? 65.77797 33.50426 -11.44699 1.000 74.13804 334 PRO A C 1
ATOM 3119 O O . PRO A 1 455 ? 66.31748 32.48659 -11.89975 1.000 70.66209 334 PRO A O 1
ATOM 3123 N N . LYS A 1 456 ? 66.49088 34.52237 -10.97233 1.000 72.62668 335 LYS A N 1
ATOM 3124 C CA . LYS A 1 456 ? 67.94599 34.46982 -10.93765 1.000 70.17376 335 LYS A CA 1
ATOM 3125 C C . LYS A 1 456 ? 68.48978 34.00399 -9.59516 1.000 71.09458 335 LYS A C 1
ATOM 3126 O O . LYS A 1 456 ? 69.69401 34.12214 -9.35484 1.000 73.35667 335 LYS A O 1
ATOM 3132 N N . TRP A 1 457 ? 67.63993 33.47460 -8.71960 1.000 63.03999 336 TRP A N 1
ATOM 3133 C CA . TRP A 1 457 ? 68.14066 32.89872 -7.48381 1.000 56.81254 336 TRP A CA 1
ATOM 3134 C C . TRP A 1 457 ? 68.80302 31.55525 -7.75975 1.000 64.65810 336 TRP A C 1
ATOM 3135 O O . TRP A 1 457 ? 68.41381 30.81535 -8.66764 1.000 69.51970 336 TRP A O 1
ATOM 3146 N N . LYS A 1 458 ? 69.82066 31.24932 -6.96327 1.000 65.90591 337 LYS A N 1
ATOM 3147 C CA . LYS A 1 458 ? 70.44759 29.93603 -6.93869 1.000 67.31230 337 LYS A CA 1
ATOM 3148 C C . LYS A 1 458 ? 70.33221 29.40949 -5.51910 1.000 66.95351 337 LYS A C 1
ATOM 3149 O O . LYS A 1 458 ? 70.82444 30.04208 -4.57929 1.000 74.39972 337 LYS A O 1
ATOM 3155 N N . ILE A 1 459 ? 69.67677 28.26102 -5.36213 1.000 66.52270 338 ILE A N 1
ATOM 3156 C CA . ILE A 1 459 ? 69.50957 27.63657 -4.06030 1.000 66.20551 338 ILE A CA 1
ATOM 3157 C C . ILE A 1 459 ? 69.93553 26.17942 -4.15328 1.000 64.32469 338 ILE A C 1
ATOM 3158 O O . ILE A 1 459 ? 70.22160 25.65134 -5.22822 1.000 74.17908 338 ILE A O 1
ATOM 3163 N N . ALA A 1 460 ? 69.96838 25.53658 -2.99082 1.000 62.87881 339 ALA A N 1
ATOM 3164 C CA . ALA A 1 460 ? 70.43376 24.16674 -2.84532 1.000 65.98570 339 ALA A CA 1
ATOM 3165 C C . ALA A 1 460 ? 69.43378 23.40923 -1.98388 1.000 65.77454 339 ALA A C 1
ATOM 3166 O O . ALA A 1 460 ? 68.27310 23.25048 -2.37128 1.000 73.25497 339 ALA A O 1
ATOM 3168 N N . SER A 1 461 ? 69.86452 22.95560 -0.81122 1.000 59.80491 340 SER A N 1
ATOM 3169 C CA . SER A 1 461 ? 68.99951 22.26854 0.13424 1.000 61.15346 340 SER A CA 1
ATOM 3170 C C . SER A 1 461 ? 69.17512 22.89586 1.51096 1.000 68.00612 340 SER A C 1
ATOM 3171 O O . SER A 1 461 ? 70.11021 23.66509 1.75329 1.000 86.71230 340 SER A O 1
ATOM 3174 N N . ARG A 1 462 ? 68.24795 22.56353 2.41122 1.000 79.59581 341 ARG A N 1
ATOM 3175 C CA . ARG A 1 462 ? 68.24895 23.06155 3.78409 1.000 74.64782 341 ARG A CA 1
ATOM 3176 C C . ARG A 1 462 ? 68.16766 24.58338 3.81174 1.000 64.19236 341 ARG A C 1
ATOM 3177 O O . ARG A 1 462 ? 69.16563 25.26717 4.05378 1.000 62.87691 341 ARG A O 1
ATOM 3185 N N . HIS A 1 463 ? 66.97333 25.11820 3.58155 1.000 63.41875 342 HIS A N 1
ATOM 3186 C CA . HIS A 1 463 ? 66.74447 26.55337 3.54946 1.000 56.31617 342 HIS A CA 1
ATOM 3187 C C . HIS A 1 463 ? 65.44530 26.86663 4.26879 1.000 57.36581 342 HIS A C 1
ATOM 3188 O O . HIS A 1 463 ? 64.48908 26.08813 4.22837 1.000 69.56911 342 HIS A O 1
ATOM 3195 N N . ILE A 1 464 ? 65.41461 28.02498 4.91549 1.000 57.39081 343 ILE A N 1
ATOM 3196 C CA . ILE A 1 464 ? 64.17178 28.62710 5.36667 1.000 47.83727 343 ILE A CA 1
ATOM 3197 C C . ILE A 1 464 ? 64.17749 30.05395 4.84563 1.000 56.01312 343 ILE A C 1
ATOM 3198 O O . ILE A 1 464 ? 65.00901 30.87042 5.26194 1.000 64.45471 343 ILE A O 1
ATOM 3203 N N . ILE A 1 465 ? 63.26821 30.35047 3.92374 1.000 57.71096 344 ILE A N 1
ATOM 3204 C CA . ILE A 1 465 ? 63.18192 31.65767 3.29100 1.000 54.81351 344 ILE 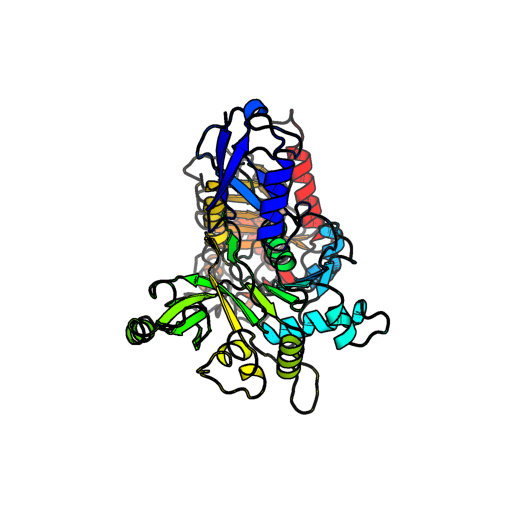A CA 1
ATOM 3205 C C . ILE A 1 465 ? 61.83241 32.24208 3.67671 1.000 56.52633 344 ILE A C 1
ATOM 3206 O O . ILE A 1 465 ? 60.78490 31.67916 3.33500 1.000 61.49887 344 ILE A O 1
ATOM 3211 N N . THR A 1 466 ? 61.85623 33.35752 4.39815 1.000 50.35465 345 THR A N 1
ATOM 3212 C CA . THR A 1 466 ? 60.64969 33.94778 4.95015 1.000 47.76573 345 THR A CA 1
ATOM 3213 C C . THR A 1 466 ? 60.72698 35.45697 4.80852 1.000 48.39644 345 THR A C 1
ATOM 3214 O O . THR A 1 466 ? 61.78925 36.04978 5.00980 1.000 55.46025 345 THR A O 1
ATOM 3218 N N . GLY A 1 467 ? 59.60286 36.07176 4.44993 1.000 53.91347 346 GLY A N 1
ATOM 3219 C CA . GLY A 1 467 ? 59.49251 37.51296 4.46548 1.000 51.13794 346 GLY A CA 1
ATOM 3220 C C . GLY A 1 467 ? 59.98615 38.23233 3.22933 1.000 50.62846 346 GLY A C 1
ATOM 3221 O O . GLY A 1 467 ? 59.91990 39.46719 3.19289 1.000 57.56780 346 GLY A O 1
ATOM 3222 N N . VAL A 1 468 ? 60.46789 37.51628 2.21631 1.000 43.02187 347 VAL A N 1
ATOM 3223 C CA . VAL A 1 468 ? 61.22519 38.14655 1.13529 1.000 47.21663 347 VAL A CA 1
ATOM 3224 C C . VAL A 1 468 ? 60.28851 38.82823 0.14289 1.000 48.43036 347 VAL A C 1
ATOM 3225 O O . VAL A 1 468 ? 59.49804 38.15829 -0.53681 1.000 54.41731 347 VAL A O 1
ATOM 3229 N N . PRO A 1 469 ? 60.33895 40.15188 0.03360 1.000 57.87901 348 PRO A N 1
ATOM 3230 C CA . PRO A 1 469 ? 59.46353 40.86089 -0.90726 1.000 56.68019 348 PRO A CA 1
ATOM 3231 C C . PRO A 1 469 ? 59.85888 40.60750 -2.35615 1.000 63.46919 348 PRO A C 1
ATOM 3232 O O . PRO A 1 469 ? 60.90113 40.02387 -2.66474 1.000 53.85354 348 PRO A O 1
ATOM 3236 N N . GLU A 1 470 ? 58.99347 41.07680 -3.25571 1.000 57.58246 349 GLU A N 1
ATOM 3237 C CA . GLU A 1 470 ? 59.19249 40.87086 -4.68509 1.000 60.70187 349 GLU A CA 1
ATOM 3238 C C . GLU A 1 470 ? 60.50927 41.48952 -5.13956 1.000 57.63213 349 GLU A C 1
ATOM 3239 O O . GLU A 1 470 ? 60.89004 42.57450 -4.69324 1.000 58.26140 349 GLU A O 1
ATOM 3245 N N . ASN A 1 471 ? 61.19501 40.80011 -6.04959 1.000 62.00563 350 ASN A N 1
ATOM 3246 C CA . ASN A 1 471 ? 62.56906 41.13789 -6.39938 1.000 57.34085 350 ASN A CA 1
ATOM 3247 C C . ASN A 1 471 ? 62.97699 40.34805 -7.63256 1.000 56.47893 350 ASN A C 1
ATOM 3248 O O . ASN A 1 471 ? 62.41562 39.28944 -7.92609 1.000 68.17093 350 ASN A O 1
ATOM 3253 N N . ASP A 1 472 ? 63.97171 40.87262 -8.34616 1.000 73.12182 351 ASP A N 1
ATOM 3254 C CA . ASP A 1 472 ? 64.63352 40.09298 -9.38573 1.000 78.68748 351 ASP A CA 1
ATOM 3255 C C . ASP A 1 472 ? 66.11053 39.91842 -9.04339 1.000 62.98978 351 ASP A C 1
ATOM 3256 O O . ASP A 1 472 ? 66.98250 40.09559 -9.89862 1.000 72.60812 351 ASP A O 1
ATOM 3261 N N . TRP A 1 473 ? 66.40173 39.58275 -7.79017 1.000 65.39566 352 TRP A N 1
ATOM 3262 C CA . TRP A 1 473 ? 67.78508 39.49143 -7.34139 1.000 61.72691 352 TRP A CA 1
ATOM 3263 C C . TRP A 1 473 ? 68.49658 38.32282 -8.00881 1.000 65.47348 352 TRP A C 1
ATOM 3264 O O . TRP A 1 473 ? 67.90474 37.26462 -8.23826 1.000 60.94658 352 TRP A O 1
ATOM 3275 N N . SER A 1 474 ? 69.78094 38.51229 -8.31367 1.000 60.56912 353 SER A N 1
ATOM 3276 C CA . SER A 1 474 ? 70.66454 37.38300 -8.60079 1.000 68.55118 353 SER A CA 1
ATOM 3277 C C . SER A 1 474 ? 71.34444 36.99640 -7.29028 1.000 63.45198 353 SER A C 1
ATOM 3278 O O . SER A 1 474 ? 72.51337 37.29383 -7.03857 1.000 68.99301 353 SER A O 1
ATOM 3281 N N . LEU A 1 475 ? 70.57818 36.33419 -6.43040 1.000 68.83296 354 LEU A N 1
ATOM 3282 C CA . LEU A 1 475 ? 71.03891 35.94137 -5.10675 1.000 62.41544 354 LEU A CA 1
ATOM 3283 C C . LEU A 1 475 ? 71.30685 34.44426 -5.07160 1.000 74.21762 354 LEU A C 1
ATOM 3284 O O . LEU A 1 475 ? 70.42685 33.64489 -5.40862 1.000 61.71513 354 LEU A O 1
ATOM 3289 N N . ALA A 1 476 ? 72.51705 34.07028 -4.66553 1.000 64.06245 355 ALA A N 1
ATOM 3290 C CA . ALA A 1 476 ? 72.86545 32.67875 -4.42505 1.000 53.44869 355 ALA A CA 1
ATOM 3291 C C . ALA A 1 476 ? 72.74673 32.39506 -2.93575 1.000 63.10202 355 ALA A C 1
ATOM 3292 O O . ALA A 1 476 ? 73.19831 33.19027 -2.10643 1.000 67.78430 355 ALA A O 1
ATOM 3294 N N . VAL A 1 477 ? 72.13562 31.26842 -2.59839 1.000 63.48553 356 VAL A N 1
ATOM 3295 C CA . VAL A 1 477 ? 71.89175 30.88906 -1.21506 1.000 61.82169 356 VAL A CA 1
ATOM 3296 C C . VAL A 1 477 ? 72.56701 29.54875 -0.96107 1.000 75.34011 356 VAL A C 1
ATOM 3297 O O . VAL A 1 477 ? 72.07169 28.50222 -1.38270 1.000 67.73210 356 VAL A O 1
ATOM 3301 N N . PRO A 1 478 ? 73.70996 29.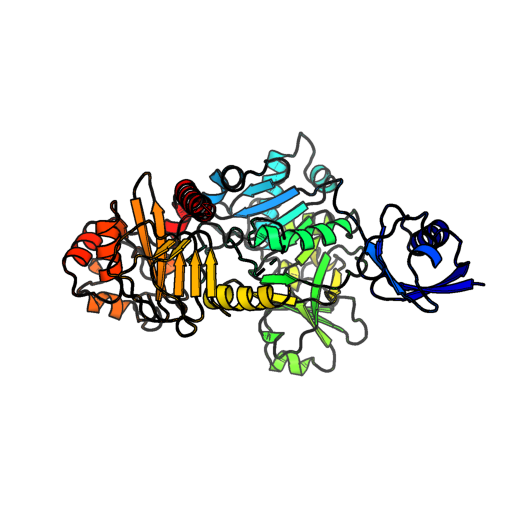54429 -0.27247 1.000 64.35716 357 PRO A N 1
ATOM 3302 C CA . PRO A 1 478 ? 74.41377 28.28342 -0.00756 1.000 62.35069 357 PRO A CA 1
ATOM 3303 C C . PRO A 1 478 ? 73.55119 27.33076 0.80583 1.000 63.57457 357 PRO A C 1
ATOM 3304 O O . PRO A 1 478 ? 72.64352 27.74572 1.53070 1.000 63.95413 357 PRO A O 1
ATOM 3308 N N . ALA A 1 479 ? 73.83830 26.03690 0.66426 1.000 57.71184 358 ALA A N 1
ATOM 3309 C CA . ALA A 1 479 ? 73.15891 25.02654 1.46279 1.000 67.77206 358 ALA A CA 1
ATOM 3310 C C . ALA A 1 479 ? 73.25918 25.36006 2.94600 1.000 61.75606 358 ALA A C 1
ATOM 3311 O O . ALA A 1 479 ? 74.29754 25.82030 3.42923 1.000 65.64337 358 ALA A O 1
ATOM 3313 N N . GLY A 1 480 ? 72.16674 25.12048 3.67085 1.000 56.35641 359 GLY A N 1
ATOM 3314 C CA . GLY A 1 480 ? 72.12771 25.37580 5.09530 1.000 52.67717 359 GLY A CA 1
ATOM 3315 C C . GLY A 1 480 ? 71.94205 26.82580 5.48474 1.000 52.71911 359 GLY A C 1
ATOM 3316 O O . GLY A 1 480 ? 71.70571 27.10574 6.66747 1.000 62.09718 359 GLY A O 1
ATOM 3317 N N . VAL A 1 481 ? 72.02921 27.75564 4.53843 1.000 54.25523 360 VAL A N 1
ATOM 3318 C CA . VAL A 1 481 ? 71.78671 29.16872 4.80277 1.000 58.32790 360 VAL A CA 1
ATOM 3319 C C . VAL A 1 481 ? 70.30424 29.47430 4.63001 1.000 59.32522 360 VAL A C 1
ATOM 3320 O O . VAL A 1 481 ? 69.65679 29.00303 3.68640 1.000 56.14284 360 VAL A O 1
ATOM 3324 N N . CYS A 1 482 ? 69.76487 30.26657 5.55048 1.000 60.47969 361 CYS A N 1
ATOM 3325 C CA . CYS A 1 482 ? 68.39635 30.74736 5.51984 1.000 55.15399 361 CYS A CA 1
ATOM 3326 C C . CYS A 1 482 ? 68.39172 32.26071 5.33447 1.000 63.36949 361 CYS A C 1
ATOM 3327 O O . CYS A 1 482 ? 69.34010 32.95935 5.71452 1.000 62.24133 361 CYS A O 1
ATOM 3330 N N . VAL A 1 483 ? 67.27310 32.76844 4.81919 1.000 61.22187 362 VAL A N 1
ATOM 3331 C CA . VAL A 1 483 ? 67.10718 34.18245 4.49871 1.000 51.06879 362 VAL A CA 1
ATOM 3332 C C . VAL A 1 483 ? 65.78088 34.63981 5.08054 1.000 63.66596 362 VAL A C 1
ATOM 3333 O O . VAL A 1 483 ? 64.71959 34.16217 4.65948 1.000 61.85250 362 VAL A O 1
ATOM 3337 N N . ASP A 1 484 ? 65.82861 35.56932 6.03030 1.000 62.56893 363 ASP A N 1
ATOM 3338 C CA . ASP A 1 484 ? 64.62600 36.16051 6.58333 1.000 46.68071 363 ASP A CA 1
ATOM 3339 C C . ASP A 1 484 ? 64.64802 37.66067 6.32683 1.000 52.81742 363 ASP A C 1
ATOM 3340 O O . ASP A 1 484 ? 65.70209 38.29888 6.39105 1.000 58.47564 363 ASP A O 1
ATOM 3345 N N . VAL A 1 485 ? 63.49592 38.21467 5.97339 1.000 58.04769 364 VAL A N 1
ATOM 3346 C CA . VAL A 1 485 ? 63.33364 39.65513 5.82859 1.000 50.98423 364 VAL A CA 1
ATOM 3347 C C . VAL A 1 485 ? 62.18031 40.07618 6.72475 1.000 50.88711 364 VAL A C 1
ATOM 3348 O O . VAL A 1 485 ? 61.13506 39.41405 6.75083 1.000 58.80740 364 VAL A O 1
ATOM 3352 N N . VAL A 1 486 ? 62.36548 41.17123 7.46539 1.000 48.78968 365 VAL A N 1
ATOM 3353 C CA . VAL A 1 486 ? 61.38825 41.61163 8.44483 1.000 54.50731 365 VAL A CA 1
ATOM 3354 C C . VAL A 1 486 ? 61.05940 43.07847 8.20406 1.000 57.09117 365 VAL A C 1
ATOM 3355 O O . VAL A 1 486 ? 61.93629 43.93282 8.32599 1.000 64.18587 365 VAL A O 1
ATOM 3359 N N . PRO A 1 487 ? 59.82572 43.41691 7.82902 1.000 54.59105 366 PRO A N 1
ATOM 3360 C CA . PRO A 1 487 ? 59.48762 44.83179 7.64270 1.000 62.70429 366 PRO A CA 1
ATOM 3361 C C . PRO A 1 487 ? 59.65780 45.61648 8.93830 1.000 54.44242 366 PRO A C 1
ATOM 3362 O O . PRO A 1 487 ? 59.38857 45.11783 10.03346 1.000 58.17336 366 PRO A O 1
ATOM 3366 N N . MET A 1 488 ? 60.09028 46.86690 8.79763 1.000 57.37733 367 MET A N 1
ATOM 3367 C CA . MET A 1 488 ? 60.48601 47.68997 9.93130 1.000 63.04083 367 MET A CA 1
ATOM 3368 C C . MET A 1 488 ? 60.15924 49.13236 9.58243 1.000 64.46132 367 MET A C 1
ATOM 3369 O O . MET A 1 488 ? 60.49441 49.59309 8.48773 1.000 64.00387 367 MET A O 1
ATOM 3374 N N . GLY A 1 489 ? 59.52697 49.84383 10.51105 1.000 68.11990 368 GLY A N 1
ATOM 3375 C CA . GLY A 1 489 ? 59.05148 51.16690 10.15860 1.000 64.01215 368 GLY A CA 1
ATOM 3376 C C . GLY A 1 489 ? 58.01228 51.10355 9.04164 1.000 66.10618 368 GLY A C 1
ATOM 3377 O O . GLY A 1 489 ? 57.46671 50.05437 8.70230 1.000 61.81719 368 GLY A O 1
ATOM 3378 N N . ASP A 1 490 ? 57.74358 52.28133 8.47273 1.000 71.36642 369 ASP A N 1
ATOM 3379 C CA . ASP A 1 490 ? 56.70748 52.38110 7.44857 1.000 84.22899 369 ASP A CA 1
ATOM 3380 C C . ASP A 1 490 ? 57.15387 51.80895 6.10643 1.000 77.47885 369 ASP A C 1
ATOM 3381 O O . ASP A 1 490 ? 56.31315 51.33883 5.33167 1.000 76.41284 369 ASP A O 1
ATOM 3386 N N . LYS A 1 491 ? 58.45773 51.83045 5.80296 1.000 81.76196 370 LYS A N 1
ATOM 3387 C CA . LYS A 1 491 ? 58.89632 51.33854 4.50144 1.000 83.58449 370 LYS A CA 1
ATOM 3388 C C . LYS A 1 491 ? 60.20284 50.55071 4.52015 1.000 79.44384 370 LYS A C 1
ATOM 3389 O O . LYS A 1 491 ? 60.70215 50.19851 3.44405 1.000 92.63388 370 LYS A O 1
ATOM 3395 N N . GLY A 1 492 ? 60.77494 50.25226 5.68504 1.000 78.81372 371 GLY A N 1
ATOM 3396 C CA . GLY A 1 492 ? 62.06710 49.59797 5.72196 1.000 66.49429 371 GLY A CA 1
ATOM 3397 C C . GLY A 1 492 ? 61.99164 48.07983 5.78790 1.000 71.16525 371 GLY A C 1
ATOM 3398 O O . GLY A 1 492 ? 60.96792 47.48845 6.11933 1.000 67.16358 371 GLY A O 1
ATOM 3399 N N . PHE A 1 493 ? 63.13650 47.45334 5.52588 1.000 61.84166 372 PHE A N 1
ATOM 3400 C CA . PHE A 1 493 ? 63.28964 46.00577 5.58616 1.000 52.94710 372 PHE A CA 1
ATOM 3401 C C . PHE A 1 493 ? 64.57235 45.68568 6.33686 1.000 76.31420 372 PHE A C 1
ATOM 3402 O O . PHE A 1 493 ? 65.64340 46.18502 5.97402 1.000 63.53153 372 PHE A O 1
ATOM 3410 N N . VAL A 1 494 ? 64.47706 44.86569 7.37792 1.000 68.61361 373 VAL A N 1
ATOM 3411 C CA . VAL A 1 494 ? 65.66545 44.35551 8.04623 1.000 58.28529 373 VAL A CA 1
ATOM 3412 C C . VAL A 1 494 ? 66.03313 43.02328 7.41138 1.000 62.68570 373 VAL A C 1
ATOM 3413 O O . VAL A 1 494 ? 65.18735 42.12336 7.29399 1.000 51.71505 373 VAL A O 1
ATOM 3417 N N . ALA A 1 495 ? 67.29410 42.90797 6.99529 1.000 60.23812 374 ALA A N 1
ATOM 3418 C CA . ALA A 1 495 ? 67.83646 41.69771 6.39233 1.000 67.21196 374 ALA A CA 1
ATOM 3419 C C . ALA A 1 495 ? 68.43415 40.82209 7.48476 1.000 54.26447 374 ALA A C 1
ATOM 3420 O O . ALA A 1 495 ? 69.41065 41.21650 8.12825 1.000 68.17324 374 ALA A O 1
ATOM 3422 N N . ARG A 1 496 ? 67.87267 39.62811 7.67925 1.000 51.56214 375 ARG A N 1
ATOM 3423 C CA . ARG A 1 496 ? 68.32291 38.68348 8.69395 1.000 49.01563 375 ARG A CA 1
ATOM 3424 C C . ARG A 1 496 ? 68.67214 37.37240 7.99681 1.000 48.89383 375 ARG A C 1
ATOM 3425 O O . ARG A 1 496 ? 67.86599 36.42760 7.97417 1.000 50.42614 375 ARG A O 1
ATOM 3433 N N . PRO A 1 497 ? 69.82591 37.30580 7.34082 1.000 55.61736 376 PRO A N 1
ATOM 3434 C CA . PRO A 1 497 ? 70.35093 36.00185 6.94185 1.000 51.24301 376 PRO A CA 1
ATOM 3435 C C . PRO A 1 497 ? 70.85298 35.26813 8.17037 1.000 53.10350 376 PRO A C 1
ATOM 3436 O O . PRO A 1 497 ? 71.27403 35.88038 9.15545 1.000 50.81099 376 PRO A O 1
ATOM 3440 N N . TYR A 1 498 ? 70.80248 33.94440 8.11377 1.000 45.50018 377 TYR A N 1
ATOM 3441 C CA . TYR A 1 498 ? 71.31867 33.14587 9.21909 1.000 49.99850 377 TYR A CA 1
ATOM 3442 C C . TYR A 1 498 ? 71.50742 31.72731 8.71229 1.000 56.14351 377 TYR A C 1
ATOM 3443 O O . TYR A 1 498 ? 71.37566 31.46091 7.51563 1.000 54.61447 377 TYR A O 1
ATOM 3452 N N . GLY A 1 499 ? 71.82977 30.81276 9.61697 1.000 58.13619 378 GLY A N 1
ATOM 3453 C CA . GLY A 1 499 ? 72.05396 29.44851 9.19371 1.000 63.13765 378 GLY A CA 1
ATOM 3454 C C . GLY A 1 499 ? 71.10321 28.48315 9.86271 1.000 56.20174 378 GLY A C 1
ATOM 3455 O O . GLY A 1 499 ? 70.52817 28.79468 10.90902 1.000 67.52248 378 GLY A O 1
ATOM 3456 N N . LEU A 1 500 ? 70.93150 27.30347 9.26318 1.000 58.83607 379 LEU A N 1
ATOM 3457 C CA . LEU A 1 500 ? 69.94304 26.35072 9.75086 1.000 62.98634 379 LEU A CA 1
ATOM 3458 C C . LEU A 1 500 ? 70.28951 25.82206 11.13668 1.000 76.96510 379 LEU A C 1
ATOM 3459 O O . LEU A 1 500 ? 69.39258 25.37172 11.85682 1.000 72.55368 379 LEU A O 1
ATOM 3464 N N . ASP A 1 501 ? 71.56226 25.88188 11.53299 1.000 83.42042 380 ASP A N 1
ATOM 3465 C CA . ASP A 1 501 ? 71.99495 25.34892 12.81538 1.000 74.74221 380 ASP A CA 1
ATOM 3466 C C . ASP A 1 501 ? 72.53120 26.41337 13.76113 1.000 62.87016 380 ASP A C 1
ATOM 3467 O O . ASP A 1 501 ? 72.92969 26.07443 14.88199 1.000 73.99500 380 ASP A O 1
ATOM 3472 N N . ASP A 1 502 ? 72.57916 27.67675 13.34028 1.000 59.39375 381 ASP A N 1
ATOM 3473 C CA . ASP A 1 502 ? 72.81742 28.77344 14.26965 1.000 58.24982 381 ASP A CA 1
ATOM 3474 C C . ASP A 1 502 ? 71.89069 28.65153 15.47116 1.000 64.90797 381 ASP A C 1
ATOM 3475 O O . ASP A 1 502 ? 70.67821 28.48543 15.31695 1.000 64.20780 381 ASP A O 1
ATOM 3480 N N . VAL A 1 503 ? 72.46200 28.73882 16.67399 1.000 61.26953 382 VAL A N 1
ATOM 3481 C CA . VAL A 1 503 ? 71.65229 28.73057 17.88865 1.000 58.44446 382 VAL A CA 1
ATOM 3482 C C . VAL A 1 503 ? 71.50620 30.11690 18.49491 1.000 63.65062 382 VAL A C 1
ATOM 3483 O O . VAL A 1 503 ? 70.70801 30.28838 19.43046 1.000 68.65087 382 VAL A O 1
ATOM 3487 N N . PHE A 1 504 ? 72.23752 31.10936 17.98555 1.000 72.38122 383 PHE A N 1
ATOM 3488 C CA . PHE A 1 504 ? 72.08453 32.51428 18.36027 1.000 61.13611 383 PHE A CA 1
ATOM 3489 C C . PHE A 1 504 ? 72.22749 32.69010 19.87194 1.000 64.34879 383 PHE A C 1
ATOM 3490 O O . PHE A 1 504 ? 71.31442 33.10822 20.59095 1.000 60.06368 383 PHE A O 1
ATOM 3498 N N . LYS A 1 505 ? 73.42485 32.34108 20.32621 1.000 62.84399 384 LYS A N 1
ATOM 3499 C CA . LYS A 1 505 ? 73.87452 32.42617 21.70313 1.000 72.32944 384 LYS A CA 1
ATOM 3500 C C . LYS A 1 505 ? 75.39006 32.38414 21.65153 1.000 69.75265 384 LYS A C 1
ATOM 3501 O O . LYS A 1 505 ? 75.96856 31.77229 20.74986 1.000 78.77893 384 LYS A O 1
ATOM 3507 N N . GLY A 1 506 ? 76.03012 33.05302 22.60286 1.000 71.02303 385 GLY A N 1
ATOM 3508 C CA . GLY A 1 506 ? 77.47761 33.02870 22.61456 1.000 65.40291 385 GLY A CA 1
ATOM 3509 C C . GLY A 1 506 ? 78.14657 34.37935 22.47584 1.000 71.52671 385 GLY A C 1
ATOM 3510 O O . GLY A 1 506 ? 77.61300 35.29350 21.83997 1.000 75.69258 385 GLY A O 1
ATOM 3511 N N . ASP A 1 507 ? 79.32480 34.50497 23.07959 1.000 69.29897 386 ASP A N 1
ATOM 3512 C CA . ASP A 1 507 ? 80.19041 35.64908 22.83757 1.000 63.78302 386 ASP A CA 1
ATOM 3513 C C . ASP A 1 507 ? 80.71675 35.60646 21.40711 1.000 62.12870 386 ASP A C 1
ATOM 3514 O O . ASP A 1 507 ? 80.95514 34.53085 20.85080 1.000 55.95080 386 ASP A O 1
ATOM 3519 N N . LEU A 1 508 ? 80.86218 36.78733 20.79634 1.000 58.81119 387 LEU A N 1
ATOM 3520 C CA . LEU A 1 508 ? 81.29031 36.86259 19.40245 1.000 74.94045 387 LEU A CA 1
ATOM 3521 C C . LEU A 1 508 ? 82.72291 36.38589 19.19504 1.000 80.09291 387 LEU A C 1
ATOM 3522 O O . LEU A 1 508 ? 83.06840 35.97318 18.08184 1.000 70.97901 387 LEU A O 1
ATOM 3527 N N . ARG A 1 509 ? 83.56380 36.44311 20.22377 1.000 69.28972 388 ARG A N 1
ATOM 3528 C CA . ARG A 1 509 ? 84.96175 36.05828 20.09545 1.000 73.88750 388 ARG A CA 1
ATOM 3529 C C . ARG A 1 509 ? 85.18577 34.56519 20.29534 1.000 71.09005 388 ARG A C 1
ATOM 3530 O O . ARG A 1 509 ? 86.33479 34.13879 20.43918 1.000 68.49662 388 ARG A O 1
ATOM 3538 N N . ASP A 1 510 ? 84.12452 33.76704 20.31905 1.000 74.15819 389 ASP A N 1
ATOM 3539 C CA . ASP A 1 510 ? 84.24535 32.31999 20.39326 1.000 79.20479 389 ASP A CA 1
ATOM 3540 C C . ASP A 1 510 ? 84.00716 31.74751 19.00233 1.000 84.26653 389 ASP A C 1
ATOM 3541 O O . ASP A 1 510 ? 83.07972 32.16281 18.30278 1.000 73.05573 389 ASP A O 1
ATOM 3546 N N . SER A 1 511 ? 84.84670 30.78874 18.60415 1.000 86.24965 390 SER A N 1
ATOM 3547 C CA . SER A 1 511 ? 84.73566 30.21925 17.26560 1.000 82.89529 390 SER A CA 1
ATOM 3548 C C . SER A 1 511 ? 83.52043 29.31290 17.09936 1.000 74.37183 390 SER A C 1
ATOM 3549 O O . SER A 1 511 ? 83.18389 28.96441 15.96232 1.000 72.28735 390 SER A O 1
ATOM 3552 N N . LYS A 1 512 ? 82.85541 28.92764 18.18848 1.000 71.74768 391 LYS A N 1
ATOM 3553 C CA . LYS A 1 512 ? 81.63732 28.13294 18.09163 1.000 73.48985 391 LYS A CA 1
ATOM 3554 C C . LYS A 1 512 ? 80.38834 28.98724 17.90964 1.000 69.25528 391 LYS A C 1
ATOM 3555 O O . LYS A 1 512 ? 79.33998 28.45658 17.52540 1.000 70.48010 391 LYS A O 1
ATOM 3561 N N . THR A 1 513 ? 80.47730 30.28750 18.18027 1.000 55.25545 392 THR A N 1
ATOM 3562 C CA . THR A 1 513 ? 79.40371 31.22753 17.88625 1.000 56.59526 392 THR A CA 1
ATOM 3563 C C . THR A 1 513 ? 79.37830 31.51432 16.38802 1.000 66.32677 392 THR A C 1
ATOM 3564 O O . THR A 1 513 ? 80.34197 32.06364 15.84275 1.000 64.70766 392 THR A O 1
ATOM 3568 N N . THR A 1 514 ? 78.28111 31.15301 15.72352 1.000 60.06661 393 THR A N 1
ATOM 3569 C CA . THR A 1 514 ? 78.20945 31.17078 14.27046 1.000 61.99272 393 THR A CA 1
ATOM 3570 C C . THR A 1 514 ? 77.11400 32.10889 13.78155 1.000 58.60574 393 THR A C 1
ATOM 3571 O O . THR A 1 514 ? 76.09116 32.30424 14.44256 1.000 72.62596 393 THR A O 1
ATOM 3575 N N . LEU A 1 515 ? 77.34411 32.68037 12.60331 1.000 63.77666 394 LEU A N 1
ATOM 3576 C CA . LEU A 1 515 ? 76.31617 33.35879 11.82480 1.000 59.16491 394 LEU A CA 1
ATOM 3577 C C . LEU A 1 515 ? 76.36255 32.79568 10.41303 1.000 68.40670 394 LEU A C 1
ATOM 3578 O O . LEU A 1 515 ? 77.41467 32.83052 9.76675 1.000 80.23552 394 LEU A O 1
ATOM 3583 N N . THR A 1 516 ? 75.22622 32.27266 9.94519 1.000 60.46838 395 THR A N 1
ATOM 3584 C CA . THR A 1 516 ? 75.14044 31.54328 8.67651 1.000 56.77122 395 THR A CA 1
ATOM 3585 C C . THR A 1 516 ? 76.11931 30.37101 8.65433 1.000 51.54624 395 THR A C 1
ATOM 3586 O O . THR A 1 516 ? 76.72039 30.06154 7.62466 1.000 53.81217 395 THR A O 1
ATOM 3590 N N . GLY A 1 517 ? 76.27705 29.71261 9.80233 1.000 58.07717 396 GLY A N 1
ATOM 3591 C CA . GLY A 1 517 ? 77.03832 28.48299 9.89502 1.000 49.18010 396 GLY A CA 1
ATOM 3592 C C . GLY A 1 517 ? 78.54384 28.63331 9.87093 1.000 70.11032 396 GLY A C 1
ATOM 3593 O O . GLY A 1 517 ? 79.24768 27.61743 9.83183 1.000 61.01475 396 GLY A O 1
ATOM 3594 N N . ILE A 1 518 ? 79.06311 29.85703 9.88861 1.000 63.40236 397 ILE A N 1
ATOM 3595 C CA . ILE A 1 518 ? 80.50465 30.08749 9.95332 1.000 71.69990 397 ILE A CA 1
ATOM 3596 C C . ILE A 1 518 ? 80.80968 30.92884 11.18839 1.000 76.11939 397 ILE A C 1
ATOM 3597 O O . ILE A 1 518 ? 79.93213 31.66977 11.65762 1.000 64.20522 397 ILE A O 1
ATOM 3602 N N . PRO A 1 519 ? 82.01467 30.83174 11.75915 1.000 60.87503 398 PRO A N 1
ATOM 3603 C CA . PRO A 1 519 ? 82.31376 31.58217 12.98698 1.000 61.01802 398 PRO A CA 1
ATOM 3604 C C . PRO A 1 519 ? 82.14737 33.08057 12.77863 1.000 68.44094 398 PRO A C 1
ATOM 3605 O O . PRO A 1 519 ? 82.57154 33.63243 11.76050 1.000 56.80763 398 PRO A O 1
ATOM 3609 N N . PHE A 1 520 ? 81.49936 33.73256 13.75177 1.000 51.79927 399 PHE A N 1
ATOM 3610 C CA . PHE A 1 520 ? 81.21947 35.16322 13.63895 1.000 63.27239 399 PHE A CA 1
ATOM 3611 C C . PHE A 1 520 ? 82.47199 35.96106 13.28897 1.000 63.00158 399 PHE A C 1
ATOM 3612 O O . PHE A 1 520 ? 82.44564 36.80404 12.38876 1.000 71.24238 399 PHE A O 1
ATOM 3620 N N . GLY A 1 521 ? 83.56078 35.75411 14.03261 1.000 65.16705 400 GLY A N 1
ATOM 3621 C CA . GLY A 1 521 ? 84.78402 36.49815 13.75977 1.000 68.35463 400 GLY A CA 1
ATOM 3622 C C . GLY A 1 521 ? 85.25666 36.33591 12.32666 1.000 64.78562 400 GLY A C 1
ATOM 3623 O O . GLY A 1 521 ? 85.67934 37.30191 11.68281 1.000 63.88840 400 GLY A O 1
ATOM 3624 N N . GLU A 1 522 ? 85.19428 35.10746 11.81002 1.000 55.75398 401 GLU A N 1
ATOM 3625 C CA . GLU A 1 522 ? 85.47603 34.86969 10.39827 1.000 57.35649 401 GLU A CA 1
ATOM 3626 C C . GLU A 1 522 ? 84.51178 35.63418 9.49355 1.000 64.34193 401 GLU A C 1
ATOM 3627 O O . GLU A 1 522 ? 84.92806 36.20457 8.47907 1.000 69.93598 401 GLU A O 1
ATOM 3633 N N . TRP A 1 523 ? 83.21135 35.61280 9.81176 1.000 65.16218 402 TRP A N 1
ATOM 3634 C CA . TRP A 1 523 ? 82.23863 36.36451 9.01833 1.000 62.58789 402 TRP A CA 1
ATOM 3635 C C . TRP A 1 523 ? 82.59393 37.84623 8.98135 1.000 66.59380 402 TRP A C 1
ATOM 3636 O O . TRP A 1 523 ? 82.40040 38.51982 7.96204 1.000 69.02390 402 TRP A O 1
ATOM 3647 N N . MET A 1 524 ? 83.10033 38.36945 10.09704 1.000 62.90697 403 MET A N 1
ATOM 3648 C CA . MET A 1 524 ? 83.50246 39.76787 10.16697 1.000 70.19534 403 MET A CA 1
ATOM 3649 C C . MET A 1 524 ? 84.74888 40.02213 9.33202 1.000 70.36509 403 MET A C 1
ATOM 3650 O O . MET A 1 524 ? 84.84800 41.04660 8.64739 1.000 69.68416 403 MET A O 1
ATOM 3655 N N . SER A 1 525 ? 85.71291 39.10199 9.37299 1.000 56.79872 404 SER A N 1
ATOM 3656 C CA . SER A 1 525 ? 86.99198 39.40034 8.74117 1.000 64.70817 404 SER A CA 1
ATOM 3657 C C . SER A 1 525 ? 86.96248 39.15080 7.23716 1.000 64.28762 404 SER A C 1
ATOM 3658 O O . SER A 1 525 ? 87.65654 39.85158 6.49447 1.000 62.66006 404 SER A O 1
ATOM 3661 N N . LYS A 1 526 ? 86.15348 38.19653 6.76109 1.000 65.89507 405 LYS A N 1
ATOM 3662 C CA . LYS A 1 526 ? 85.93145 38.06648 5.32050 1.000 80.28950 405 LYS A CA 1
ATOM 3663 C C . LYS A 1 526 ? 85.40569 39.34612 4.68368 1.000 72.91587 405 LYS A C 1
ATOM 3664 O O . LYS A 1 526 ? 85.52352 39.51221 3.46484 1.000 72.49509 405 LYS A O 1
ATOM 3670 N N . ARG A 1 527 ? 84.82959 40.24819 5.47309 1.000 67.76251 406 ARG A N 1
ATOM 3671 C CA . ARG A 1 527 ? 84.22114 41.46758 4.96346 1.000 63.64034 406 ARG A CA 1
ATOM 3672 C C . ARG A 1 527 ? 84.98291 42.71574 5.38528 1.000 67.92205 406 ARG A C 1
ATOM 3673 O O . ARG A 1 527 ? 84.48249 43.83193 5.20524 1.000 59.90109 406 ARG A O 1
ATOM 3681 N N . GLY A 1 528 ? 86.18322 42.55259 5.93885 1.000 66.34059 407 GLY A N 1
ATOM 3682 C CA . GLY A 1 528 ? 86.98845 43.69156 6.32385 1.000 65.45448 407 GLY A CA 1
ATOM 3683 C C . GLY A 1 528 ? 86.45568 44.44661 7.51377 1.000 67.95294 407 GLY A C 1
ATOM 3684 O O . GLY A 1 528 ? 86.79742 45.61679 7.70128 1.000 83.79428 407 GLY A O 1
ATOM 3685 N N . LEU A 1 529 ? 85.62394 43.80769 8.32579 1.000 67.22740 408 LEU A N 1
ATOM 3686 C CA . LEU A 1 529 ? 84.97742 44.45658 9.45283 1.000 76.46492 408 LEU A CA 1
ATOM 3687 C C . LEU A 1 529 ? 85.66207 44.03096 10.74467 1.000 76.59438 408 LEU A C 1
ATOM 3688 O O . LEU A 1 529 ? 86.19425 42.92279 10.85162 1.000 78.85850 408 LEU A O 1
ATOM 3693 N N . SER A 1 530 ? 85.65942 44.92943 11.72062 1.000 69.59532 409 SER A N 1
ATOM 3694 C CA . SER A 1 530 ? 86.19344 44.64628 13.04217 1.000 80.22171 409 SER A CA 1
ATOM 3695 C C . SER A 1 530 ? 85.12075 44.91230 14.08820 1.000 78.17604 409 SER A C 1
ATOM 3696 O O . SER A 1 530 ? 84.06664 45.48511 13.79906 1.000 75.22281 409 SER A O 1
ATOM 3699 N N . TYR A 1 531 ? 85.39532 44.47840 15.32098 1.000 72.16919 410 TYR A N 1
ATOM 3700 C CA . TYR A 1 531 ? 84.47930 44.75290 16.42246 1.000 81.88960 410 TYR A CA 1
ATOM 3701 C C . TYR A 1 531 ? 84.31273 46.24369 16.69640 1.000 90.89576 410 TYR A C 1
ATOM 3702 O O . TYR A 1 531 ? 83.41771 46.61782 17.46261 1.000 95.15096 410 TYR A O 1
ATOM 3711 N N . THR A 1 532 ? 85.13719 47.09997 16.08570 1.000 81.20386 411 THR A N 1
ATOM 3712 C CA . THR A 1 532 ? 84.92383 48.54003 16.16743 1.000 84.03461 411 THR A CA 1
ATOM 3713 C C . THR A 1 532 ? 83.66549 48.97978 15.43205 1.000 85.33602 411 THR A C 1
ATOM 3714 O O . THR A 1 532 ? 83.14485 50.06346 15.71659 1.000 94.34820 411 THR A O 1
ATOM 3718 N N . ASP A 1 533 ? 83.17805 48.17729 14.48777 1.000 89.21211 412 ASP A N 1
ATOM 3719 C CA . ASP A 1 533 ? 81.98628 48.50668 13.71727 1.000 90.94776 412 ASP A CA 1
ATOM 3720 C C . ASP A 1 533 ? 80.69097 48.05246 14.38166 1.000 82.92313 412 ASP A C 1
ATOM 3721 O O . ASP A 1 533 ? 79.61747 48.24781 13.80258 1.000 73.42781 412 ASP A O 1
ATOM 3726 N N . LEU A 1 534 ? 80.75695 47.45122 15.56887 1.000 89.51831 413 LEU A N 1
ATOM 3727 C CA . LEU A 1 534 ? 79.57183 46.97844 16.27983 1.000 87.79243 413 LEU A CA 1
ATOM 3728 C C . LEU A 1 534 ? 79.38133 47.81627 17.54041 1.000 105.56977 413 LEU A C 1
ATOM 3729 O O . LEU A 1 534 ? 80.12534 47.66094 18.51583 1.000 107.01315 413 LEU A O 1
ATOM 3734 N N . LYS A 1 535 ? 78.38708 48.70215 17.51391 1.000 112.37742 414 LYS A N 1
ATOM 3735 C CA . LYS A 1 535 ? 77.97072 49.42770 18.70839 1.000 119.49623 414 LYS A CA 1
ATOM 3736 C C . LYS A 1 535 ? 77.21566 48.50038 19.65392 1.000 112.80410 414 LYS A C 1
ATOM 3737 O O . LYS A 1 535 ? 76.20085 47.90675 19.27077 1.000 116.55897 414 LYS A O 1
ATOM 3743 N N . GLY A 1 536 ? 77.70157 48.37360 20.88136 1.000 104.49914 415 GLY A N 1
ATOM 3744 C CA . GLY A 1 536 ? 76.97269 47.66394 21.91141 1.000 99.21673 415 GLY A CA 1
ATOM 3745 C C . GLY A 1 536 ? 77.65855 46.39941 22.39100 1.000 103.45616 415 GLY A C 1
ATOM 3746 O O . GLY A 1 536 ? 78.85571 46.18421 22.19376 1.000 108.65623 415 GLY A O 1
ATOM 3747 N N . ARG A 1 537 ? 76.86609 45.54819 23.04183 1.000 108.44392 416 ARG A N 1
ATOM 3748 C CA . ARG A 1 537 ? 77.37343 44.36283 23.71598 1.000 110.31555 416 ARG A CA 1
ATOM 3749 C C . ARG A 1 537 ? 77.82259 43.31028 22.70674 1.000 89.73838 416 ARG A C 1
ATOM 3750 O O . ARG A 1 537 ? 77.45048 43.33453 21.53125 1.000 79.11402 416 ARG A O 1
ATOM 3758 N N . THR A 1 538 ? 78.64995 42.37560 23.18740 1.000 79.65498 417 THR A N 1
ATOM 3759 C CA . THR A 1 538 ? 79.19068 41.31976 22.34029 1.000 75.89260 417 THR A CA 1
ATOM 3760 C C . THR A 1 538 ? 79.20058 39.96984 23.04854 1.000 75.49873 417 THR A C 1
ATOM 3761 O O . THR A 1 538 ? 79.77466 39.01203 22.51377 1.000 78.87234 417 THR A O 1
ATOM 3765 N N . ASP A 1 539 ? 78.58526 39.86223 24.22768 1.000 78.90058 418 ASP A N 1
ATOM 3766 C CA . ASP A 1 539 ? 78.58449 38.61724 24.98538 1.000 77.20933 418 ASP A CA 1
ATOM 3767 C C . ASP A 1 539 ? 77.55346 37.61032 24.49067 1.000 77.30849 418 ASP A C 1
ATOM 3768 O O . ASP A 1 539 ? 77.64242 36.43313 24.85747 1.000 71.15807 418 ASP A O 1
ATOM 3773 N N . ASP A 1 540 ? 76.58061 38.03443 23.68268 1.000 64.45883 419 ASP A N 1
ATOM 3774 C CA . ASP A 1 540 ? 75.45829 37.16525 23.33078 1.000 67.21706 419 ASP A CA 1
ATOM 3775 C C . ASP A 1 540 ? 74.95387 37.54822 21.94418 1.000 64.26500 419 ASP A C 1
ATOM 3776 O O . ASP A 1 540 ? 74.34806 38.61070 21.77395 1.000 61.42918 419 ASP A O 1
ATOM 3781 N N . LEU A 1 541 ? 75.20364 36.67251 20.96438 1.000 60.94984 420 LEU A N 1
ATOM 3782 C CA . LEU A 1 541 ? 74.85770 36.94303 19.57043 1.000 61.95422 420 LEU A CA 1
ATOM 3783 C C . LEU A 1 541 ? 73.40265 37.37289 19.38881 1.000 62.90690 420 LEU A C 1
ATOM 3784 O O . LEU A 1 541 ? 73.09529 38.15359 18.48016 1.000 59.68534 420 LEU A O 1
ATOM 3789 N N . GLN A 1 542 ? 72.49741 36.89301 20.24340 1.000 56.78394 421 GLN A N 1
ATOM 3790 C CA . GLN A 1 542 ? 71.09380 37.27548 20.12803 1.000 57.10577 421 GLN A CA 1
ATOM 3791 C C . GLN A 1 542 ? 70.87844 38.76427 20.39006 1.000 72.55958 421 GLN A C 1
ATOM 3792 O O . GLN A 1 542 ? 69.87089 39.32259 19.93882 1.000 60.35229 421 GLN A O 1
ATOM 3798 N N . ALA A 1 543 ? 71.82017 39.42913 21.06248 1.000 67.04642 422 ALA A N 1
ATOM 3799 C CA . ALA A 1 543 ? 71.71880 40.85511 21.34788 1.000 63.53445 422 ALA A CA 1
ATOM 3800 C C . ALA A 1 543 ? 72.70691 41.69369 20.54489 1.000 61.39348 422 ALA A C 1
ATOM 3801 O O . ALA A 1 543 ? 72.79877 42.90602 20.76663 1.000 62.08070 422 ALA A O 1
ATOM 3803 N N . VAL A 1 544 ? 73.43157 41.08889 19.61010 1.000 56.50573 423 VAL A N 1
ATOM 3804 C CA . VAL A 1 544 ? 74.42617 41.79764 18.81318 1.000 53.93355 423 VAL A CA 1
ATOM 3805 C C . VAL A 1 544 ? 73.74784 42.38295 17.57948 1.000 57.75628 423 VAL A C 1
ATOM 3806 O O . VAL A 1 544 ? 73.18822 41.64694 16.75973 1.000 63.32191 423 VAL A O 1
ATOM 3810 N N . SER A 1 545 ? 73.76228 43.71073 17.46679 1.000 62.01058 424 SER A N 1
ATOM 3811 C CA . SER A 1 545 ? 73.14754 44.39318 16.33426 1.000 61.64998 424 SER A CA 1
ATOM 3812 C C . SER A 1 545 ? 73.93402 44.18352 15.04518 1.000 68.71854 424 SER A C 1
ATOM 3813 O O . SER A 1 545 ? 74.82230 44.97983 14.72791 1.000 68.24999 424 SER A O 1
ATOM 3816 N N . VAL A 1 546 ? 73.61374 43.13673 14.28655 1.000 65.75204 425 VAL A N 1
ATOM 3817 C CA . VAL A 1 546 ? 74.31355 42.85960 13.03862 1.000 60.54596 425 VAL A CA 1
ATOM 3818 C C . VAL A 1 546 ? 73.44499 43.09920 11.81720 1.000 65.33964 425 VAL A C 1
ATOM 3819 O O . VAL A 1 546 ? 73.99126 43.27185 10.71613 1.000 67.84589 425 VAL A O 1
ATOM 3823 N N . PHE A 1 547 ? 72.13808 43.11555 11.96146 1.000 69.83636 426 PHE A N 1
ATOM 3824 C CA . PHE A 1 547 ? 71.35561 43.01842 10.74360 1.000 53.36707 426 PHE A CA 1
ATOM 3825 C C . PHE A 1 547 ? 70.88066 44.39180 10.31727 1.000 55.77995 426 PHE A C 1
ATOM 3826 O O . PHE A 1 547 ? 70.33270 45.13768 11.14046 1.000 62.01250 426 PHE A O 1
ATOM 3834 N N . PRO A 1 548 ? 71.07358 44.75518 9.05375 1.000 63.64554 427 PRO A N 1
ATOM 3835 C CA . PRO A 1 548 ? 70.84720 46.13731 8.63420 1.000 61.11922 427 PRO A CA 1
ATOM 3836 C C . PRO A 1 548 ? 69.41679 46.36865 8.18236 1.000 53.67018 427 PRO A C 1
ATOM 3837 O O . PRO A 1 548 ? 68.75507 45.49361 7.62214 1.000 56.33253 427 PRO A O 1
ATOM 3841 N N . MET A 1 549 ? 68.94481 47.58044 8.44698 1.000 59.29815 428 MET A N 1
ATOM 3842 C CA . MET A 1 549 ? 67.67942 48.06204 7.91685 1.000 62.10310 428 MET A CA 1
ATOM 3843 C C . MET A 1 549 ? 67.94090 48.91035 6.68266 1.000 69.78476 428 MET A C 1
ATOM 3844 O O . MET A 1 549 ? 68.75589 49.83886 6.71976 1.000 69.39658 428 MET A O 1
ATOM 3849 N N . VAL A 1 550 ? 67.24299 48.59167 5.59519 1.000 66.13092 429 VAL A N 1
ATOM 3850 C CA . VAL A 1 550 ? 67.40697 49.27725 4.32337 1.000 57.51081 429 VAL A CA 1
ATOM 3851 C C . VAL A 1 550 ? 66.02338 49.69166 3.84593 1.000 65.08150 429 VAL A C 1
ATOM 3852 O O . VAL A 1 550 ? 65.00219 49.16794 4.29759 1.000 71.03962 429 VAL A O 1
ATOM 3856 N N . ASN A 1 551 ? 65.99396 50.64801 2.92056 1.000 70.17425 430 ASN A N 1
ATOM 3857 C CA . ASN A 1 551 ? 64.73499 51.25049 2.50618 1.000 85.24955 430 ASN A CA 1
ATOM 3858 C C . ASN A 1 551 ? 64.34386 50.91207 1.07214 1.000 79.29791 430 ASN A C 1
ATOM 3859 O O . ASN A 1 551 ? 63.33865 51.43324 0.57926 1.000 87.60411 430 ASN A O 1
ATOM 3864 N N . SER A 1 552 ? 65.09587 50.05159 0.39023 1.000 79.87010 431 SER A N 1
ATOM 3865 C CA . SER A 1 552 ? 64.72662 49.64420 -0.95683 1.000 78.58661 431 SER A CA 1
ATOM 3866 C C . SER A 1 552 ? 65.02327 48.16427 -1.14676 1.000 79.82717 431 SER A C 1
ATOM 3867 O O . SER A 1 552 ? 65.89970 47.59846 -0.48660 1.000 79.83971 431 SER A O 1
ATOM 3870 N N . VAL A 1 553 ? 64.28896 47.54803 -2.07622 1.000 70.06310 432 VAL A N 1
ATOM 3871 C CA . VAL A 1 553 ? 64.52054 46.14578 -2.40539 1.000 64.34135 432 VAL A CA 1
ATOM 3872 C C . VAL A 1 553 ? 65.85042 45.97534 -3.13194 1.000 61.89112 432 VAL A C 1
ATOM 3873 O O . VAL A 1 553 ? 66.50251 44.92720 -3.01841 1.000 66.99480 432 VAL A O 1
ATOM 3877 N N . GLU A 1 554 ? 66.29957 47.01392 -3.84043 1.000 63.62877 433 GLU A N 1
ATOM 3878 C CA . GLU A 1 554 ? 67.60888 46.98295 -4.48464 1.000 77.88412 433 GLU A CA 1
ATOM 3879 C C . GLU A 1 554 ? 68.71639 46.86673 -3.44573 1.000 65.76971 433 GLU A C 1
ATOM 3880 O O . GLU A 1 554 ? 69.51863 45.92562 -3.47474 1.000 61.63514 433 GLU A O 1
ATOM 3886 N N . GLU A 1 555 ? 68.79604 47.84994 -2.54361 1.000 63.80831 434 GLU A N 1
ATOM 3887 C CA . GLU A 1 555 ? 69.73913 47.78132 -1.43270 1.000 70.23959 434 GLU A CA 1
ATOM 3888 C C . GLU A 1 555 ? 69.56398 46.50603 -0.62106 1.000 61.41816 434 GLU A C 1
ATOM 3889 O O . GLU A 1 555 ? 70.54692 45.93055 -0.14148 1.000 58.33985 434 GLU A O 1
ATOM 3895 N N . LEU A 1 556 ? 68.31878 46.06009 -0.43632 1.000 55.78111 435 LEU A N 1
ATOM 3896 C CA . LEU A 1 556 ? 68.08573 44.83556 0.32338 1.000 58.81545 435 LEU A CA 1
ATOM 3897 C C . LEU A 1 556 ? 68.78796 43.64678 -0.32172 1.000 50.29384 435 LEU A C 1
ATOM 3898 O O . LEU A 1 556 ? 69.46426 42.86825 0.36278 1.000 58.07923 435 LEU A O 1
ATOM 3903 N N . GLY A 1 557 ? 68.68094 43.51865 -1.64681 1.000 54.10498 436 GLY A N 1
ATOM 3904 C CA . GLY A 1 557 ? 69.34938 42.41904 -2.32530 1.000 50.95699 436 GLY A CA 1
ATOM 3905 C C . GLY A 1 557 ? 70.85609 42.58162 -2.35000 1.000 62.77146 436 GLY A C 1
ATOM 3906 O O . GLY A 1 557 ? 71.59870 41.60791 -2.18299 1.000 49.28482 436 GLY A O 1
ATOM 3907 N N . LEU A 1 558 ? 71.32899 43.81368 -2.54658 1.000 53.48333 437 LEU A N 1
ATOM 3908 C CA . LEU A 1 558 ? 72.76689 44.05823 -2.53822 1.000 64.80077 437 LEU A CA 1
ATOM 3909 C C . LEU A 1 558 ? 73.37238 43.65556 -1.19669 1.000 72.21076 437 LEU A C 1
ATOM 3910 O O . LEU A 1 558 ? 74.36970 42.92147 -1.13954 1.000 56.07324 437 LEU A O 1
ATOM 3915 N N . VAL A 1 559 ? 72.74841 44.09019 -0.09919 1.000 64.84988 438 VAL A N 1
ATOM 3916 C CA . VAL A 1 559 ? 73.30155 43.80307 1.21664 1.000 66.57217 438 VAL A CA 1
ATOM 3917 C C . VAL A 1 559 ? 73.12912 42.33055 1.56431 1.000 66.09816 438 VAL A C 1
ATOM 3918 O O . VAL A 1 559 ? 73.99268 41.74780 2.22842 1.000 59.91052 438 VAL A O 1
ATOM 3922 N N . LEU A 1 560 ? 72.04188 41.69040 1.11616 1.000 59.98059 439 LEU A N 1
ATOM 3923 C CA . LEU A 1 560 ? 71.89983 40.26262 1.37925 1.000 60.47252 439 LEU A CA 1
ATOM 3924 C C . LEU A 1 560 ? 72.97738 39.46819 0.65438 1.000 50.87059 439 LEU A C 1
ATOM 3925 O O . LEU A 1 560 ? 73.57491 38.55237 1.23151 1.000 58.41806 439 LEU A O 1
ATOM 3930 N N . ARG A 1 561 ? 73.22744 39.79475 -0.61451 1.000 53.99208 440 ARG A N 1
ATOM 3931 C CA . ARG A 1 561 ? 74.32043 39.16459 -1.34245 1.000 64.28012 440 ARG A CA 1
ATOM 3932 C C . ARG A 1 561 ? 75.63083 39.35019 -0.59301 1.000 67.64033 440 ARG A C 1
ATOM 3933 O O . ARG A 1 561 ? 76.40044 38.39982 -0.40961 1.000 60.02616 440 ARG A O 1
ATOM 3941 N N . TRP A 1 562 ? 75.89685 40.58355 -0.15342 1.000 67.65277 441 TRP A N 1
ATOM 3942 C CA . TRP A 1 562 ? 77.12751 40.87399 0.57234 1.000 60.63468 441 TRP A CA 1
ATOM 3943 C C . TRP A 1 562 ? 77.24007 40.08008 1.87001 1.000 68.45719 441 TRP A C 1
ATOM 3944 O O . TRP A 1 562 ? 78.34838 39.68829 2.25786 1.000 58.73930 441 TRP A O 1
ATOM 3955 N N . MET A 1 563 ? 76.11802 39.82169 2.54990 1.000 52.21403 442 MET A N 1
ATOM 3956 C CA . MET A 1 563 ? 76.16579 39.06821 3.79809 1.000 53.22793 442 MET A CA 1
ATOM 3957 C C . MET A 1 563 ? 76.25151 37.56478 3.57653 1.000 52.30226 442 MET A C 1
ATOM 3958 O O . MET A 1 563 ? 76.55562 36.83309 4.52469 1.000 54.25500 442 MET A O 1
ATOM 3963 N N . LEU A 1 564 ? 76.00206 37.08857 2.35733 1.000 48.59409 443 LEU A N 1
ATOM 3964 C CA . LEU A 1 564 ? 76.17117 35.67399 2.04334 1.000 57.41232 443 LEU A CA 1
ATOM 3965 C C . LEU A 1 564 ? 77.42619 35.42515 1.20508 1.000 64.76923 443 LEU A C 1
ATOM 3966 O O . LEU A 1 564 ? 78.54647 35.58028 1.70201 1.000 64.22566 443 LEU A O 1
ATOM 3971 N N . SER A 1 565 ? 77.25613 35.04217 -0.06203 1.000 60.39257 444 SER A N 1
ATOM 3972 C CA . SER A 1 565 ? 78.35646 34.50945 -0.85820 1.000 62.15746 444 SER A CA 1
ATOM 3973 C C . SER A 1 565 ? 79.21288 35.56437 -1.55097 1.000 62.48838 444 SER A C 1
ATOM 3974 O O . SER A 1 565 ? 80.23973 35.20331 -2.13328 1.000 84.24585 444 SER A O 1
ATOM 3977 N N . GLU A 1 566 ? 78.84063 36.84556 -1.52238 1.000 58.84913 445 GLU A N 1
ATOM 3978 C CA . GLU A 1 566 ? 79.64140 37.90350 -2.14162 1.000 50.47538 445 GLU A CA 1
ATOM 3979 C C . GLU A 1 566 ? 80.12285 38.92420 -1.10945 1.000 60.24742 445 GLU A C 1
ATOM 3980 O O . GLU A 1 566 ? 79.66074 40.07315 -1.10385 1.000 64.23904 445 GLU A O 1
ATOM 3986 N N . PRO A 1 567 ? 81.06609 38.54953 -0.23242 1.000 64.99840 446 PRO A N 1
ATOM 3987 C CA . PRO A 1 567 ? 81.66732 39.55585 0.66409 1.000 69.85046 446 PRO A CA 1
ATOM 3988 C C . PRO A 1 567 ? 82.49143 40.60982 -0.05911 1.000 62.02466 446 PRO A C 1
ATOM 3989 O O . PRO A 1 567 ? 82.76142 41.66668 0.52588 1.000 55.05329 446 PRO A O 1
ATOM 3993 N N . GLU A 1 568 ? 82.90564 40.35381 -1.30089 1.000 55.03727 447 GLU A N 1
ATOM 3994 C CA . GLU A 1 568 ? 83.63432 41.32313 -2.11033 1.000 56.64398 447 GLU A CA 1
ATOM 3995 C C . GLU A 1 568 ? 82.75567 42.42937 -2.67782 1.000 76.83778 447 GLU A C 1
ATOM 3996 O O . GLU A 1 568 ? 83.29368 43.39143 -3.23901 1.000 73.39174 447 GLU A O 1
ATOM 4002 N N . LEU A 1 569 ? 81.43394 42.31347 -2.56875 1.000 72.56927 448 LEU A N 1
ATOM 4003 C CA . LEU A 1 569 ? 80.52359 43.31825 -3.11449 1.000 63.84646 448 LEU A CA 1
ATOM 4004 C C . LEU A 1 569 ? 80.66591 44.60539 -2.31222 1.000 68.97681 448 LEU A C 1
ATOM 4005 O O . LEU A 1 569 ? 80.15269 44.72012 -1.19730 1.000 74.41364 448 LEU A O 1
ATOM 4010 N N . GLU A 1 570 ? 81.37434 45.57989 -2.88746 1.000 76.07355 449 GLU A N 1
ATOM 4011 C CA . GLU A 1 570 ? 81.68545 46.81629 -2.17499 1.000 77.64034 449 GLU A CA 1
ATOM 4012 C C . GLU A 1 570 ? 80.42178 47.56124 -1.76029 1.000 80.73773 449 GLU A C 1
ATOM 4013 O O . GLU A 1 570 ? 80.29881 48.01066 -0.61169 1.000 86.60847 449 GLU A O 1
ATOM 4019 N N . GLU A 1 571 ? 79.47442 47.71581 -2.69011 1.000 65.94898 450 GLU A N 1
ATOM 4020 C CA . GLU A 1 571 ? 78.27389 48.48593 -2.38378 1.000 78.91756 450 GLU A CA 1
ATOM 4021 C C . GLU A 1 571 ? 77.47043 47.84589 -1.26035 1.000 63.82364 450 GLU A C 1
ATOM 4022 O O . GLU A 1 571 ? 76.84262 48.55599 -0.47074 1.000 74.81135 450 GLU A O 1
ATOM 4028 N N . GLY A 1 572 ? 77.46902 46.51473 -1.17746 1.000 57.00309 451 GLY A N 1
ATOM 4029 C CA . GLY A 1 572 ? 76.84336 45.85320 -0.04205 1.000 57.15059 451 GLY A CA 1
ATOM 4030 C C . GLY A 1 572 ? 77.40395 46.32383 1.28750 1.000 73.00139 451 GLY A C 1
ATOM 4031 O O . GLY A 1 572 ? 76.65600 46.67118 2.20823 1.000 74.46321 451 GLY A O 1
ATOM 4032 N N . LYS A 1 573 ? 78.73572 46.32014 1.41070 1.000 60.43435 452 LYS A N 1
ATOM 4033 C CA . LYS A 1 573 ? 79.37115 46.78721 2.63775 1.000 64.37361 452 LYS A CA 1
ATOM 4034 C C . LYS A 1 573 ? 79.05345 48.25189 2.90048 1.000 59.29347 452 LYS A C 1
ATOM 4035 O O . LYS A 1 573 ? 78.77165 48.63578 4.04129 1.000 59.98166 452 LYS A O 1
ATOM 4041 N N . ASN A 1 574 ? 79.11829 49.09006 1.86313 1.000 56.89176 453 ASN A N 1
ATOM 4042 C CA . ASN A 1 574 ? 78.72547 50.48935 2.01852 1.000 68.76154 453 ASN A CA 1
ATOM 4043 C C . ASN A 1 574 ? 77.31685 50.61126 2.59260 1.000 69.97113 453 ASN A C 1
ATOM 4044 O O . ASN A 1 574 ? 77.07486 51.39558 3.51715 1.000 78.56738 453 ASN A O 1
ATOM 4049 N N . ILE A 1 575 ? 76.37324 49.83979 2.04677 1.000 71.54697 454 ILE A N 1
ATOM 4050 C CA . ILE A 1 575 ? 74.99235 49.87099 2.52700 1.000 61.71006 454 ILE A CA 1
ATOM 4051 C C . ILE A 1 575 ? 74.93698 49.48622 3.99946 1.000 59.32933 454 ILE A C 1
ATOM 4052 O O . ILE A 1 575 ? 74.29963 50.16307 4.81564 1.000 68.21387 454 ILE A O 1
ATOM 4057 N N . TRP A 1 576 ? 75.60352 48.38629 4.35686 1.000 52.15694 455 TRP A N 1
ATOM 4058 C CA . TRP A 1 576 ? 75.58908 47.92044 5.74238 1.000 48.42742 455 TRP A CA 1
ATOM 4059 C C . TRP A 1 576 ? 76.17502 48.96879 6.68391 1.000 58.58064 455 TRP A C 1
ATOM 4060 O O . TRP A 1 576 ? 75.70521 49.12972 7.81679 1.000 62.18408 455 TRP A O 1
ATOM 4071 N N . LEU A 1 577 ? 77.21461 49.67999 6.23751 1.000 60.23074 456 LEU A N 1
ATOM 4072 C CA . LEU A 1 577 ? 77.88923 50.64753 7.09891 1.000 71.35559 456 LEU A CA 1
ATOM 4073 C C . LEU A 1 577 ? 77.04389 51.89511 7.33751 1.000 74.69262 456 LEU A C 1
ATOM 4074 O O . LEU A 1 577 ? 77.14645 52.51372 8.40279 1.000 80.77154 456 LEU A O 1
ATOM 4079 N N . ARG A 1 578 ? 76.22240 52.29002 6.36485 1.000 74.68002 457 ARG A N 1
ATOM 4080 C CA . ARG A 1 578 ? 75.34597 53.44781 6.49646 1.000 80.02208 457 ARG A CA 1
ATOM 4081 C C . ARG A 1 578 ? 73.92851 53.09095 6.93375 1.000 82.21912 457 ARG A C 1
ATOM 4082 O O . ARG A 1 578 ? 73.03848 53.94477 6.86244 1.000 93.08930 457 ARG A O 1
ATOM 4090 N N . SER A 1 579 ? 73.69482 51.86411 7.38618 1.000 76.99522 458 SER A N 1
ATOM 4091 C CA . SER A 1 579 ? 72.36217 51.41480 7.75788 1.000 66.71306 458 SER A CA 1
ATOM 4092 C C . SER A 1 579 ? 72.28113 51.16114 9.25847 1.000 71.35713 458 SER A C 1
ATOM 4093 O O . SER A 1 579 ? 73.25589 50.73882 9.88605 1.000 64.77419 458 SER A O 1
ATOM 4096 N N . GLU A 1 580 ? 71.10990 51.43605 9.83156 1.000 80.39775 459 GLU A N 1
ATOM 4097 C CA . GLU A 1 580 ? 70.85824 51.07774 11.22215 1.000 83.09726 459 GLU A CA 1
ATOM 4098 C C . GLU A 1 580 ? 70.92605 49.56539 11.40330 1.000 71.46300 459 GLU A C 1
ATOM 4099 O O . GLU A 1 580 ? 70.49354 48.79863 10.53868 1.000 77.06506 459 GLU A O 1
ATOM 4105 N N . HIS A 1 581 ? 71.49236 49.14052 12.52937 1.000 70.50306 460 HIS A N 1
ATOM 4106 C CA . HIS A 1 581 ? 71.78986 47.74038 12.79903 1.000 66.95398 460 HIS A CA 1
ATOM 4107 C C . HIS A 1 581 ? 70.86585 47.22248 13.89225 1.000 61.87840 460 HIS A C 1
ATOM 4108 O O . HIS A 1 581 ? 70.71460 47.86499 14.93696 1.000 76.44024 460 HIS A O 1
ATOM 4115 N N . PHE A 1 582 ? 70.25683 46.06254 13.65375 1.000 56.13652 461 PHE A N 1
ATOM 4116 C CA . PHE A 1 582 ? 69.34475 45.43708 14.60246 1.000 62.61725 461 PHE A CA 1
ATOM 4117 C C . PHE A 1 582 ? 69.88164 44.08531 15.05185 1.000 51.73591 461 PHE A C 1
ATOM 4118 O O . PHE A 1 582 ? 70.41460 43.31831 14.24434 1.000 56.63193 461 PHE A O 1
ATOM 4126 N N . SER A 1 583 ? 69.74227 43.80363 16.34493 1.000 49.27089 462 SER A N 1
ATOM 4127 C CA . SER A 1 583 ? 69.89282 42.45250 16.85791 1.000 54.96098 462 SER A CA 1
ATOM 4128 C C . SER A 1 583 ? 68.59234 41.67702 16.65379 1.000 63.71059 462 SER A C 1
ATOM 4129 O O . SER A 1 583 ? 67.54886 42.24208 16.31814 1.000 59.71845 462 SER A O 1
ATOM 4132 N N . ALA A 1 584 ? 68.65522 40.36210 16.87371 1.000 50.20010 463 ALA A N 1
ATOM 4133 C CA . ALA A 1 584 ? 67.43707 39.56129 16.81989 1.000 53.39994 463 ALA A CA 1
ATOM 4134 C C . ALA A 1 584 ? 66.42220 40.03979 17.85428 1.000 66.66836 463 ALA A C 1
ATOM 4135 O O . ALA A 1 584 ? 65.21320 40.09084 17.57660 1.000 67.31346 463 ALA A O 1
ATOM 4137 N N . ASP A 1 585 ? 66.89781 40.41773 19.04717 1.000 53.42162 464 ASP A N 1
ATOM 4138 C CA . ASP A 1 585 ? 65.99027 40.92517 20.07057 1.000 65.99940 464 ASP A CA 1
ATOM 4139 C C . ASP A 1 585 ? 65.30015 42.19466 19.59503 1.000 59.92195 464 ASP A C 1
ATOM 4140 O O . ASP A 1 585 ? 64.08379 42.34138 19.74659 1.000 69.17697 464 ASP A O 1
ATOM 4145 N N . GLU A 1 586 ? 66.05779 43.11443 18.99356 1.000 59.21133 465 GLU A N 1
ATOM 4146 C CA . GLU A 1 586 ? 65.46963 44.36868 18.53837 1.000 53.46265 465 GLU A CA 1
ATOM 4147 C C . GLU A 1 586 ? 64.55039 44.15205 17.34234 1.000 60.49648 465 GLU A C 1
ATOM 4148 O O . GLU A 1 586 ? 63.54338 44.85936 17.19826 1.000 65.50344 465 GLU A O 1
ATOM 4154 N N . ILE A 1 587 ? 64.86011 43.16544 16.49544 1.000 53.56148 466 ILE A N 1
ATOM 4155 C CA . ILE A 1 587 ? 63.95893 42.81865 15.39991 1.000 57.57547 466 ILE A CA 1
ATOM 4156 C C . ILE A 1 587 ? 62.61442 42.36964 15.95167 1.000 70.70125 466 ILE A C 1
ATOM 4157 O O . ILE A 1 587 ? 61.55976 42.89504 15.57416 1.000 63.23498 466 ILE A O 1
ATOM 4162 N N . SER A 1 588 ? 62.62732 41.40252 16.86720 1.000 53.32948 467 SER A N 1
ATOM 4163 C CA . SER A 1 588 ? 61.34712 40.89893 17.33706 1.000 51.36012 467 SER A CA 1
ATOM 4164 C C . SER A 1 588 ? 60.67671 41.85519 18.31617 1.000 66.44829 467 SER A C 1
ATOM 4165 O O . SER A 1 588 ? 59.48636 41.69137 18.60144 1.000 65.67828 467 SER A O 1
ATOM 4168 N N . ALA A 1 589 ? 61.40705 42.85233 18.82162 1.000 65.92455 468 ALA A N 1
ATOM 4169 C CA . ALA A 1 589 ? 60.80267 43.92212 19.60546 1.000 64.58590 468 ALA A CA 1
ATOM 4170 C C . ALA A 1 589 ? 60.14399 44.99794 18.74658 1.000 72.21247 468 ALA A C 1
ATOM 4171 O O . ALA A 1 589 ? 59.17552 45.62522 19.19376 1.000 65.77257 468 ALA A O 1
ATOM 4173 N N . GLY A 1 590 ? 60.63584 45.23185 17.52803 1.000 65.27881 469 GLY A N 1
ATOM 4174 C CA . GLY A 1 590 ? 60.10369 46.33247 16.74248 1.000 60.62160 469 GLY A CA 1
ATOM 4175 C C . GLY A 1 590 ? 59.44146 45.99673 15.41954 1.000 68.67009 469 GLY A C 1
ATOM 4176 O O . GLY A 1 590 ? 58.97596 46.90406 14.72235 1.000 69.43976 469 GLY A O 1
ATOM 4177 N N . ALA A 1 591 ? 59.40433 44.71158 15.06115 1.000 66.63225 470 ALA A N 1
ATOM 4178 C CA . ALA A 1 591 ? 58.90961 44.28174 13.75607 1.000 67.16970 470 ALA A CA 1
ATOM 4179 C C . ALA A 1 591 ? 57.57016 44.93000 13.41471 1.000 70.82209 470 ALA A C 1
ATOM 4180 O O . ALA A 1 591 ? 56.70542 45.09802 14.27784 1.000 66.33642 470 ALA A O 1
ATOM 4182 N N . ASN A 1 592 ? 57.40633 45.30082 12.14227 1.000 65.05376 471 ASN A N 1
ATOM 4183 C CA . ASN A 1 592 ? 56.12764 45.79759 11.62845 1.000 71.48765 471 ASN A CA 1
ATOM 4184 C C . ASN A 1 592 ? 55.30179 44.59731 11.18363 1.000 69.85533 471 ASN A C 1
ATOM 4185 O O . ASN A 1 592 ? 55.31495 44.20002 10.01716 1.000 59.04683 471 ASN A O 1
ATOM 4190 N N . LEU A 1 593 ? 54.57555 44.00758 12.13389 1.000 55.78829 472 LEU A N 1
ATOM 4191 C CA . LEU A 1 593 ? 53.83232 42.78485 11.85228 1.000 57.08708 472 LEU A CA 1
ATOM 4192 C C . LEU A 1 593 ? 52.69768 43.01392 10.85755 1.000 60.36666 472 LEU A C 1
ATOM 4193 O O . LEU A 1 593 ? 52.33177 42.09397 10.11177 1.000 63.21373 472 LEU A O 1
ATOM 4198 N N . LYS A 1 594 ? 52.13364 44.22323 10.82367 1.000 56.56666 473 LYS A N 1
ATOM 4199 C CA . LYS A 1 594 ? 51.04735 44.48881 9.88858 1.000 75.06264 473 LYS A CA 1
ATOM 4200 C C . LYS A 1 594 ? 51.52935 44.42925 8.44450 1.000 81.66763 473 LYS A C 1
ATOM 4201 O O . LYS A 1 594 ? 50.83536 43.88059 7.58225 1.000 58.09687 473 LYS A O 1
ATOM 4207 N N . ARG A 1 595 ? 52.72611 44.95445 8.16051 1.000 60.12934 474 ARG A N 1
ATOM 4208 C CA . ARG A 1 595 ? 53.23917 44.86649 6.79587 1.000 62.84200 474 ARG A CA 1
ATOM 4209 C C . ARG A 1 595 ? 53.60966 43.43547 6.43013 1.000 52.05029 474 ARG A C 1
ATOM 4210 O O . ARG A 1 595 ? 53.43105 43.02433 5.27589 1.000 61.67611 474 ARG A O 1
ATOM 4218 N N . LEU A 1 596 ? 54.08598 42.65692 7.40279 1.000 49.50902 475 LEU A N 1
ATOM 4219 C CA . LEU A 1 596 ? 54.41560 41.25881 7.14603 1.000 63.83693 475 LEU A CA 1
ATOM 4220 C C . LEU A 1 596 ? 53.16487 40.47482 6.76834 1.000 58.13535 475 LEU A C 1
ATOM 4221 O O . LEU A 1 596 ? 53.14203 39.75586 5.75742 1.000 61.52974 475 LEU A O 1
ATOM 4226 N N . TYR A 1 597 ? 52.10215 40.62037 7.56772 1.000 60.96577 476 TYR A N 1
ATOM 4227 C CA . TYR A 1 597 ? 50.83498 39.97190 7.24366 1.000 53.40213 476 TYR A CA 1
ATOM 4228 C C . TYR A 1 597 ? 50.26596 40.47820 5.92261 1.000 45.19757 476 TYR A C 1
ATOM 4229 O O . TYR A 1 597 ? 49.73147 39.69027 5.13468 1.000 58.27583 476 TYR A O 1
ATOM 4238 N N . ALA A 1 598 ? 50.31125 41.79237 5.68674 1.000 51.35379 477 ALA A N 1
ATOM 4239 C CA . ALA A 1 598 ? 49.81134 42.33859 4.42739 1.000 61.85551 477 ALA A CA 1
ATOM 4240 C C . ALA A 1 598 ? 50.49476 41.67838 3.23698 1.000 70.60810 477 ALA A C 1
ATOM 4241 O O . ALA A 1 598 ? 49.83443 41.25721 2.27961 1.000 82.25931 477 ALA A O 1
ATOM 4243 N N . GLN A 1 599 ? 51.82769 41.61604 3.26623 1.000 63.95739 478 GLN A N 1
ATOM 4244 C CA . GLN A 1 599 ? 52.57326 40.97500 2.18751 1.000 60.75895 478 GLN A CA 1
ATOM 4245 C C . GLN A 1 599 ? 52.16567 39.51059 2.02504 1.000 58.65384 478 GLN A C 1
ATOM 4246 O O . GLN A 1 599 ? 51.95630 39.03215 0.89949 1.000 56.29627 478 GLN A O 1
ATOM 4252 N N . ARG A 1 600 ? 52.09909 38.76845 3.13863 1.000 55.24103 479 ARG A N 1
ATOM 4253 C CA . ARG A 1 600 ? 51.62762 37.38426 3.08658 1.000 53.50988 479 ARG A CA 1
ATOM 4254 C C . ARG A 1 600 ? 50.27890 37.27480 2.37985 1.000 61.04869 479 ARG A C 1
ATOM 4255 O O . ARG A 1 600 ? 50.08250 36.41504 1.51083 1.000 54.08103 479 ARG A O 1
ATOM 4263 N N . GLU A 1 601 ? 49.33012 38.13400 2.75652 1.000 47.82825 480 GLU A N 1
ATOM 4264 C CA . GLU A 1 601 ? 47.99989 38.07896 2.15895 1.000 51.89204 480 GLU A CA 1
ATOM 4265 C C . GLU A 1 601 ? 48.03404 38.44515 0.68389 1.000 69.72848 480 GLU A C 1
ATOM 4266 O O . GLU A 1 601 ? 47.24399 37.91299 -0.10405 1.000 56.42842 480 GLU A O 1
ATOM 4272 N N . GLU A 1 602 ? 48.92620 39.35443 0.29181 1.000 61.01228 481 GLU A N 1
ATOM 4273 C CA . GLU A 1 602 ? 49.03636 39.68288 -1.12401 1.000 64.67074 481 GLU A CA 1
ATOM 4274 C C . GLU A 1 602 ? 49.55919 38.48490 -1.90743 1.000 67.26508 481 GLU A C 1
ATOM 4275 O O . GLU A 1 602 ? 49.09225 38.20818 -3.02033 1.000 68.66176 481 GLU A O 1
ATOM 4281 N N . PHE A 1 603 ? 50.47349 37.71645 -1.30609 1.000 65.43272 482 PHE A N 1
ATOM 4282 C CA . PHE A 1 603 ? 50.94247 36.49716 -1.96193 1.000 62.64664 482 PHE A CA 1
ATOM 4283 C C . PHE A 1 603 ? 49.82864 35.45968 -2.05195 1.000 70.02981 482 PHE A C 1
ATOM 4284 O O . PHE A 1 603 ? 49.68865 34.77912 -3.07449 1.000 61.63248 482 PHE A O 1
ATOM 4292 N N . ARG A 1 604 ? 49.03494 35.31801 -0.98780 1.000 62.08485 483 ARG A N 1
ATOM 4293 C CA . ARG A 1 604 ? 47.88383 34.41675 -1.03191 1.000 56.71236 483 ARG A CA 1
ATOM 4294 C C . ARG A 1 604 ? 46.93281 34.80000 -2.15832 1.000 52.41464 483 ARG A C 1
ATOM 4295 O O . ARG A 1 604 ? 46.54241 33.95764 -2.97946 1.000 70.20673 483 ARG A O 1
ATOM 4303 N N . LYS A 1 605 ? 46.51599 36.06812 -2.17903 1.000 55.35570 484 LYS A N 1
ATOM 4304 C CA . LYS A 1 605 ? 45.60558 36.55016 -3.21051 1.000 68.38090 484 LYS A CA 1
ATOM 4305 C C . LYS A 1 605 ? 46.16720 36.26771 -4.59791 1.000 61.59163 484 LYS A C 1
ATOM 4306 O O . LYS A 1 605 ? 45.43541 35.83382 -5.49504 1.000 67.62317 484 LYS A O 1
ATOM 4312 N N . GLY A 1 606 ? 47.46970 36.49557 -4.79136 1.000 62.02110 485 GLY A N 1
ATOM 4313 C CA . GLY A 1 606 ? 48.08171 36.14806 -6.06451 1.000 58.78356 485 GLY A CA 1
ATOM 4314 C C . GLY A 1 606 ? 48.02584 34.65815 -6.35237 1.000 57.93203 485 GLY A C 1
ATOM 4315 O O . GLY A 1 606 ? 47.85112 34.24421 -7.50048 1.000 70.22703 485 GLY A O 1
ATOM 4316 N N . ASN A 1 607 ? 48.16390 33.83197 -5.31127 1.000 60.90024 486 ASN A N 1
ATOM 4317 C CA . ASN A 1 607 ? 48.11655 32.38403 -5.48531 1.000 65.41271 486 ASN A CA 1
ATOM 4318 C C . ASN A 1 607 ? 46.71023 31.87480 -5.76452 1.000 71.66543 486 ASN A C 1
ATOM 4319 O O . ASN A 1 607 ? 46.55773 30.73584 -6.21892 1.000 84.96576 486 ASN A O 1
ATOM 4324 N N . TRP A 1 608 ? 45.68455 32.68047 -5.50529 1.000 70.44412 487 TRP A N 1
ATOM 4325 C CA . TRP A 1 608 ? 44.32039 32.28366 -5.83599 1.000 75.63316 487 TRP A CA 1
ATOM 4326 C C . TRP A 1 608 ? 43.89253 32.69250 -7.23926 1.000 78.56602 487 TRP A C 1
ATOM 4327 O O . TRP A 1 608 ? 42.73852 32.45748 -7.61153 1.000 103.25235 487 TRP A O 1
ATOM 4338 N N . LYS A 1 609 ? 44.78268 33.29045 -8.02368 1.000 89.39285 488 LYS A N 1
ATOM 4339 C CA . LYS A 1 609 ? 44.47501 33.65305 -9.40437 1.000 81.00089 488 LYS A CA 1
ATOM 4340 C C . LYS A 1 609 ? 44.69643 32.42143 -10.27113 1.000 79.04584 488 LYS A C 1
ATOM 4341 O O . LYS A 1 609 ? 45.83168 32.07484 -10.60698 1.000 84.37985 488 LYS A O 1
ATOM 4347 N N . ALA A 1 610 ? 43.59766 31.75426 -10.62986 1.000 69.91140 489 ALA A N 1
ATOM 4348 C CA . ALA A 1 610 ? 43.67153 30.38678 -11.13270 1.000 82.04678 489 ALA A CA 1
ATOM 4349 C C . ALA A 1 610 ? 44.33985 30.30544 -12.49768 1.000 88.17394 489 ALA A C 1
ATOM 4350 O O . ALA A 1 610 ? 45.00420 29.30747 -12.80289 1.000 95.42060 489 ALA A O 1
ATOM 4352 N N . LEU A 1 611 ? 44.18570 31.33698 -13.32274 1.000 78.93299 490 LEU A N 1
ATOM 4353 C CA . LEU A 1 611 ? 44.70473 31.32349 -14.68260 1.000 88.87841 490 LEU A CA 1
ATOM 4354 C C . LEU A 1 611 ? 46.13621 31.84396 -14.78768 1.000 82.34211 490 LEU A C 1
ATOM 4355 O O . LEU A 1 611 ? 46.72497 31.77483 -15.87152 1.000 82.55813 490 LEU A O 1
ATOM 4360 N N . ALA A 1 612 ? 46.71406 32.34305 -13.69805 1.000 74.64648 491 ALA A N 1
ATOM 4361 C CA . ALA A 1 612 ? 48.06250 32.89202 -13.73890 1.000 93.84717 491 ALA A CA 1
ATOM 4362 C C . ALA A 1 612 ? 49.09724 31.78255 -13.58677 1.000 109.40806 491 ALA A C 1
ATOM 4363 O O . ALA A 1 612 ? 48.96791 30.91045 -12.72092 1.000 103.683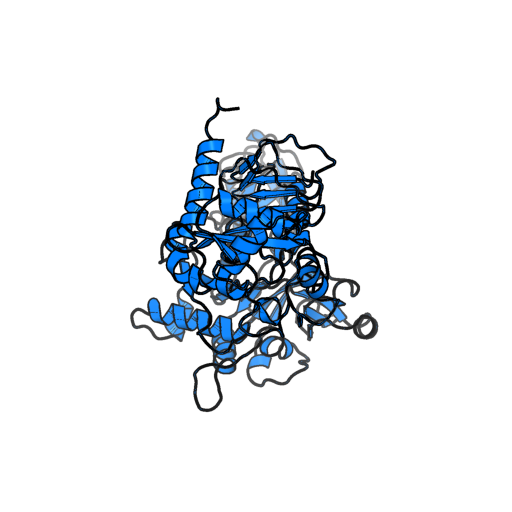51 491 ALA A O 1
ATOM 4365 N N . VAL A 1 613 ? 50.12786 31.82603 -14.42662 1.000 118.45903 492 VAL A N 1
ATOM 4366 C CA . VAL A 1 613 ? 51.17588 30.81292 -14.42661 1.000 129.69181 492 VAL A CA 1
ATOM 4367 C C . VAL A 1 613 ? 52.50972 31.43505 -14.02992 1.000 127.83392 492 VAL A C 1
ATOM 4368 O O . VAL A 1 613 ? 53.23295 31.96802 -14.87243 1.000 125.32078 492 VAL A O 1
#

Foldseek 3Di:
DWAWEWEDQQPDTDIDIDRQQAFQLVVLQVVCVVVVHGSVQKFKAFPHDTDDRRDGNVRVVDHHHYYIYIYTDDPDDAAAAEEEAAAAQCQVCVCVLVVDDCVRYHYHYADPDDGAAQLLVVLVRLVVVCVVPVVPPDSLVVLLPAAYEYEYQHDQLLFCLQCRLVSQQQAFFDACPDTDGNVRVQVVVVRLVSVLEDSQFRYKWAYAQKRKDAPTHFDHYDDFQKEFEWAFDDLVPLLQAKKFKDFPVCVWFTAFIDGRDDSVVCVVCVVTITITGGNGIMTGGSLRSVVSQQVQADDPGGDGHHDYCCPHLRQCEHPHRPDHDDSSPVTTYTYGYGHRMDMQGDSHLLSVQVRSCVVNVPCNSEEAALEAAQDDDDCQQHNYAHALAYHAHLEAEGYQEHEALHDHDNFNAYAYHQKYWHWFDFPPAKIWTQIAGRPQSFFAFLPDQVRDGNPGRNVVLQVLLPHDCVLWPDDRGTQQFTFQIFMDRDSVLNSLLNNCSPDCSVSVVNVVSSSPTGTGGSSRCSNGTPVVVSSVSSVVSVVVVPPVPDD

Secondary structure (DSSP, 8-state):
-EEEEEEESSS-EEEEEEETTS-THHHHHHHHHHTSS-GGGEEEEETTEEP-SS--TTTTT--TTEEEEEEE---SSSPPEEEEE--HHHHTTHHHHHT--TTTEEEE---SSS--HHHHHHHHHHHHHHHHH-TT--HHHHHHH--EEEEE--S--TT-GGGGGGTTTT-B------S-BHHHHHHHHHHHHHHHS-TTEEEEEE-SSEEEEESSPPPP----SEEEEEEE--HHHHTTSEEEEEESS-SSS--EEEES--HHHHHTTTTTEEEEEEEEEEEEEHHHHHHHHHHTS-SSS-S-----IIIIIGGG-SSS-SS--HHHHTS-EEEEE-TTEEEEE-SSHHHHHHHHHHHHTT---EEEES-EE-S---TTS-SEEEES-EE-TT-B--SSEEEES--S-----B--TTEEEEEEEETTTEEEEEEEETT----S-TTSTT-EETTEEHHHHHHTTT--GGG--S--S-GGG---EEEESSHHHHHHHHHHHTT-TT-HHHHHHHHTS-EE-HHHHHHH--HHHHHHHHHHHHHHHT-TT--

InterPro domains:
  IPR001174 HddA/FKP [PR00960] (589-604)
  IPR001174 HddA/FKP [PR00960] (888-907)
  IPR006204 GHMP kinase N-terminal domain [PF00288] (692-768)
  IPR012887 GDP-fucose pyrophosphorylase domain [PF07959] (64-429)
  IPR013750 GHMP kinase, C-terminal domain [PF08544] (846-927)
  IPR020568 Ribosomal protein uS5 domain 2-type superfamily [SSF54211] (583-776)
  IPR036554 GHMP kinase, C-terminal domain superfamily [SSF55060] (795-925)
  IPR052203 GHMP Kinase-Related Enzymes [PTHR32463] (24-948)

B-factor: mean 93.08, std 35.79, range [38.65, 277.73]

Sequence (551 aa):
THINLKVSDGSSEIFFKIKKTTPLRRLMEAFAKRQGKEMDSLRFLYDGIRIQADQTPEDLDMEDNDIIEAHREQIGGEFMQKLLSLPSNLVQSFHELERVNRTDWFCTSDPVGKKLGSGGGTSWLLEECYNEYSDGATFGEWLEKEKRILLHAGGQSRRLPGYAPSGKILTPVPVFHLGQNLLSLQLPLYEKIMSLAPDKLHTLIASGDVYIRSEKPLQSIPEADVVCYGLWVDPSLATHHGVFASDRKHPEQLDFMLQKPSLAELESLSKTHLFLMDIGIWLLSDRAVEILMKRSHKESSEELKYYDLYSDFGLALGTHPRIEDEEVNTLSVAILPLPGGEFYHYGTSKELISSTLSVQNKVPAMFVQNAVVRIPLCAENADLWIENSHIGPKWKIASRHIITGVPENDWSLAVPAGVCVDVVPMGDKGFVARPYGLDDVFKGDLRDSKTTLTGIPFGEWMSKRGLSYTDLKGRTDDLQAVSVFPMVNSVEELGLVLRWMLSEPELEEGKNIWLRSEHFSADEISAGANLKRLYAQREEFRKGNWKALAV

Radius of gyration: 26.73 Å; Cα contacts (8 Å, |Δi|>4): 1167; chains: 1; bounding box: 72×66×68 Å

GO terms:
  GO:0047341 fucose-1-phosphate guanylyltransferase activity (F, EXP)
  GO:0050201 fucokinase activity (F, EXP)

Solvent-accessible surface area: 25949 Å² total; per-residue (Å²): 119,100,26,43,0,36,0,13,36,53,105,52,95,40,107,28,136,19,99,68,68,40,55,0,119,159,3,12,75,40,1,1,169,137,62,75,83,130,33,126,23,16,85,3,39,38,145,68,119,140,12,116,17,103,43,20,0,108,100,39,125,11,121,69,72,28,70,1,86,7,58,59,45,101,138,53,70,174,111,19,10,3,0,0,10,2,18,64,34,0,27,147,16,3,21,109,24,51,216,44,80,137,98,40,29,12,11,11,22,53,42,159,69,111,134,4,24,22,0,4,3,1,4,63,0,2,55,56,0,47,100,97,61,26,143,75,22,80,53,45,92,7,4,105,131,85,29,0,0,0,12,35,14,37,54,56,15,45,104,2,5,9,7,8,8,3,3,16,8,2,1,6,13,26,73,201,161,166,74,32,21,14,9,54,46,11,17,74,18,12,32,78,0,0,31,33,6,26,119,87,0,17,0,0,1,2,23,49,46,18,18,3,26,20,116,127,29,10,53,92,9,53,129,10,13,0,0,0,0,0,18,120,20,95,19,79,60,0,20,114,35,14,1,1,0,2,48,126,172,96,68,127,104,1,15,18,4,6,70,144,7,57,122,74,56,0,109,87,39,45,188,70,22,61,9,1,4,21,6,10,1,0,0,1,1,38,103,0,2,108,9,1,20,86,59,4,20,88,178,115,64,125,102,57,82,113,12,26,0,35,36,46,0,0,30,0,0,8,82,120,45,130,69,174,24,156,66,0,65,92,5,56,21,10,5,11,37,8,34,32,23,36,57,34,61,25,3,29,2,95,56,2,4,58,16,12,38,43,17,31,90,99,141,137,10,58,5,68,21,20,9,37,44,136,28,123,58,69,92,131,16,40,51,0,0,1,2,1,0,8,0,0,70,104,8,113,30,36,26,79,0,1,0,4,2,0,10,130,11,82,21,47,1,36,4,54,50,10,10,0,0,3,0,7,4,12,44,131,151,2,27,0,0,1,0,0,2,9,97,6,81,2,126,24,58,1,161,68,80,172,7,33,0,16,53,44,41,0,27,73,1,5,78,110,12,60,11,51,64,124,45,14,194,60,135,33,83,22,1,4,18,1,20,0,0,0,41,2,99,33,34,119,50,0,1,48,0,0,50,0,1,15,59,44,36,129,36,134,66,0,60,62,0,0,88,139,17,108,40,21,2,8,42,80,0,19,66,37,6,36,7,105,54,24,30,64,34,7,91,107,19,84,107,33,79,213,118,101,174,74,189

Organism: Bacteroides fragilis (NCBI:txid817)

Nearest PDB structures (foldseek):
  2eke-assembly2_D  TM=9.898E-01  e=2.814E-12  Saccharomyces cerevisiae
  4g50-assembly2_B  TM=9.001E-01  e=2.499E-12  Saccharomyces cerevisiae S288C
  4ggq-assembly3_B  TM=8.922E-01  e=3.363E-12  Saccharomyces cerevisiae S288C
  3tix-assembly2_C  TM=6.476E-01  e=3.735E-13  Saccharomyces cerevisiae S288C
  3v7o-assembly1_B  TM=6.213E-01  e=9.661E-13  Reston ebolavirus - Reston (1989)